Protein AF-A0A1N6G8K4-F1 (afdb_monomer_lite)

Radius of gyration: 26.68 Å; chains: 1; bounding box: 70×49×80 Å

Structure (mmCIF, N/CA/C/O backbone):
data_AF-A0A1N6G8K4-F1
#
_entry.id   AF-A0A1N6G8K4-F1
#
loop_
_atom_site.group_PDB
_atom_site.id
_atom_site.type_symbol
_atom_site.label_atom_id
_atom_site.label_alt_id
_atom_site.label_comp_id
_atom_site.label_asym_id
_atom_site.label_entity_id
_atom_site.label_seq_id
_atom_site.pdbx_PDB_ins_code
_atom_site.Cartn_x
_atom_site.Cartn_y
_atom_site.Cartn_z
_atom_site.occupancy
_atom_site.B_iso_or_equiv
_atom_site.auth_seq_id
_atom_site.auth_comp_id
_atom_site.auth_asym_id
_atom_site.auth_atom_id
_atom_site.pdbx_PDB_model_num
ATOM 1 N N . MET A 1 1 ? 22.024 -6.856 -29.599 1.00 40.59 1 MET A N 1
ATOM 2 C CA . MET A 1 1 ? 20.719 -7.236 -29.019 1.00 40.59 1 MET A CA 1
ATOM 3 C C . MET A 1 1 ? 20.052 -8.243 -29.940 1.00 40.59 1 MET A C 1
ATOM 5 O O . MET A 1 1 ? 19.609 -7.862 -31.015 1.00 40.59 1 MET A O 1
ATOM 9 N N . GLN A 1 2 ? 20.03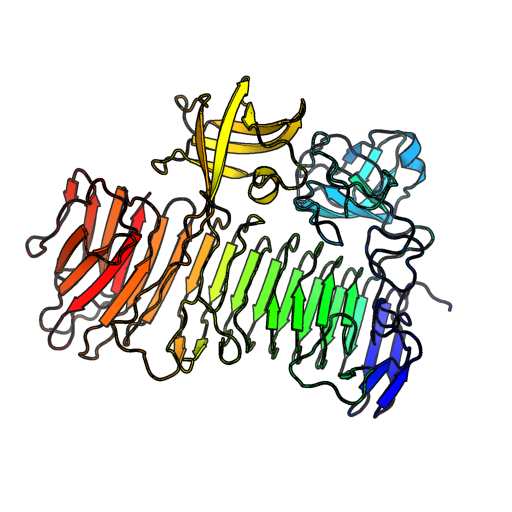9 -9.519 -29.560 1.00 34.53 2 GLN A N 1
ATOM 10 C CA . GLN A 1 2 ? 19.234 -10.574 -30.181 1.00 34.53 2 GLN A CA 1
ATOM 11 C C . GLN A 1 2 ? 18.840 -11.584 -29.092 1.00 34.53 2 GLN A C 1
ATOM 13 O O . GLN A 1 2 ? 19.663 -11.855 -28.223 1.00 34.53 2 GLN A O 1
ATOM 18 N N . SER A 1 3 ? 17.617 -12.125 -29.215 1.00 35.50 3 SER A N 1
ATOM 19 C CA . SER A 1 3 ? 16.903 -13.098 -28.359 1.00 35.50 3 SER A CA 1
ATOM 20 C C . SER A 1 3 ? 15.967 -12.488 -27.302 1.00 35.50 3 SER A C 1
ATOM 22 O O . SER A 1 3 ? 16.401 -11.966 -26.283 1.00 35.50 3 SER A O 1
ATOM 24 N N . SER A 1 4 ? 14.658 -12.566 -27.570 1.00 50.69 4 SER A N 1
ATOM 25 C CA . SER A 1 4 ? 13.535 -12.038 -26.775 1.00 50.69 4 SER A CA 1
ATOM 26 C C . SER A 1 4 ? 13.107 -12.899 -25.579 1.00 50.69 4 SER A C 1
ATOM 28 O O . SER A 1 4 ? 12.135 -12.530 -24.913 1.00 50.69 4 SER A O 1
ATOM 30 N N . ASP A 1 5 ? 13.797 -14.017 -25.324 1.00 53.28 5 ASP A N 1
ATOM 31 C CA . ASP A 1 5 ? 13.369 -15.042 -24.354 1.00 53.28 5 ASP A CA 1
ATOM 32 C C . ASP A 1 5 ? 14.514 -15.644 -23.515 1.00 53.28 5 ASP A C 1
ATOM 34 O O . ASP A 1 5 ? 14.305 -16.611 -22.788 1.00 53.28 5 ASP A O 1
ATOM 38 N N . SER A 1 6 ? 15.730 -15.096 -23.589 1.00 61.94 6 SER A N 1
ATOM 39 C CA . SER A 1 6 ? 16.848 -15.535 -22.744 1.00 61.94 6 SER A CA 1
ATOM 40 C C . SER A 1 6 ? 17.133 -14.499 -21.665 1.00 61.94 6 SER A C 1
ATOM 42 O O . SER A 1 6 ? 17.550 -13.387 -21.997 1.00 61.94 6 SER A O 1
ATOM 44 N N . THR A 1 7 ? 16.965 -14.878 -20.396 1.00 77.19 7 THR A N 1
ATOM 45 C CA . THR A 1 7 ? 17.526 -14.131 -19.264 1.00 77.19 7 THR A CA 1
ATOM 46 C C . THR A 1 7 ? 19.015 -13.939 -19.500 1.00 77.19 7 THR A C 1
ATOM 48 O O . THR A 1 7 ? 19.737 -14.901 -19.770 1.00 77.19 7 THR A O 1
ATOM 51 N N . PHE A 1 8 ? 19.472 -12.696 -19.423 1.00 85.62 8 PHE A N 1
ATOM 52 C CA . PHE A 1 8 ? 20.883 -12.365 -19.561 1.00 85.62 8 PHE A CA 1
ATOM 53 C C . PHE A 1 8 ? 21.488 -12.082 -18.181 1.00 85.62 8 PHE A C 1
ATOM 55 O O . PHE A 1 8 ? 20.887 -11.398 -17.354 1.00 85.62 8 PHE A O 1
ATOM 62 N N . ASP A 1 9 ? 22.682 -12.620 -17.943 1.00 91.94 9 ASP A N 1
ATOM 63 C CA . ASP A 1 9 ? 23.470 -12.366 -16.740 1.00 91.94 9 ASP A CA 1
ATOM 64 C C . ASP A 1 9 ? 24.489 -11.247 -17.004 1.00 91.94 9 ASP A C 1
ATOM 66 O O . ASP A 1 9 ? 25.382 -11.396 -17.842 1.00 91.94 9 ASP A O 1
ATOM 70 N N . LEU A 1 10 ? 24.392 -10.148 -16.255 1.00 94.25 10 LEU A N 1
ATOM 71 C CA . LEU A 1 10 ? 25.403 -9.095 -16.202 1.00 94.25 10 LEU A CA 1
ATOM 72 C C . LEU A 1 10 ? 26.235 -9.257 -14.932 1.00 94.25 10 LEU A C 1
ATOM 74 O O . LEU A 1 10 ? 25.725 -9.074 -13.830 1.00 94.25 10 LEU A O 1
ATOM 78 N N . ILE A 1 11 ? 27.522 -9.555 -15.082 1.00 95.50 11 ILE A N 1
ATOM 79 C CA . ILE A 1 11 ? 28.463 -9.584 -13.960 1.00 95.50 11 ILE A CA 1
ATOM 80 C C . ILE A 1 11 ? 29.264 -8.288 -13.984 1.00 95.50 11 ILE A C 1
ATOM 82 O O . ILE A 1 11 ? 29.930 -7.979 -14.974 1.00 95.50 11 ILE A O 1
ATOM 86 N N . LEU A 1 12 ? 29.179 -7.531 -12.899 1.00 95.94 12 LEU A N 1
ATOM 87 C CA . LEU A 1 12 ? 29.908 -6.288 -12.712 1.00 95.94 12 LEU A CA 1
ATOM 88 C C . LEU A 1 12 ? 31.204 -6.550 -11.930 1.00 95.94 12 LEU A C 1
ATOM 90 O O . LEU A 1 12 ? 31.214 -7.408 -11.048 1.00 95.94 12 LEU A O 1
ATOM 94 N N . PRO A 1 13 ? 32.307 -5.852 -12.246 1.00 95.31 13 PRO A N 1
ATOM 95 C CA . PRO A 1 13 ? 33.570 -6.040 -11.542 1.00 95.31 13 PRO A CA 1
ATOM 96 C C . PRO A 1 13 ? 33.516 -5.519 -10.101 1.00 95.31 13 PRO A C 1
ATOM 98 O O . PRO A 1 13 ? 32.664 -4.704 -9.736 1.00 95.31 13 PRO A O 1
ATOM 101 N N . ASP A 1 14 ? 34.483 -5.969 -9.305 1.00 95.62 14 ASP A N 1
ATOM 102 C CA . ASP A 1 14 ? 34.746 -5.477 -7.955 1.00 95.62 14 ASP A CA 1
ATOM 103 C C . ASP A 1 14 ? 35.013 -3.959 -7.945 1.00 95.62 14 ASP A C 1
ATOM 105 O O . ASP A 1 14 ? 35.623 -3.403 -8.864 1.00 95.62 14 ASP A O 1
ATOM 109 N N . GLY A 1 15 ? 34.624 -3.303 -6.851 1.00 94.25 15 GLY A N 1
ATOM 110 C CA . GLY A 1 15 ? 34.917 -1.893 -6.602 1.00 94.25 15 GLY A CA 1
ATOM 111 C C . GLY A 1 15 ? 33.942 -0.904 -7.244 1.00 94.25 15 GLY A C 1
ATOM 112 O O . GLY A 1 15 ? 32.804 -1.225 -7.587 1.00 94.25 15 GLY A O 1
ATOM 113 N N . ARG A 1 16 ? 34.381 0.354 -7.344 1.00 93.75 16 ARG A N 1
ATOM 114 C CA . ARG A 1 16 ? 33.537 1.481 -7.752 1.00 93.75 16 ARG A CA 1
ATOM 115 C C . ARG A 1 16 ? 33.441 1.610 -9.269 1.00 93.75 16 ARG A C 1
ATOM 117 O O . ARG A 1 16 ? 34.450 1.749 -9.954 1.00 93.75 16 ARG A O 1
ATOM 124 N N . LEU A 1 17 ? 32.210 1.659 -9.760 1.00 93.81 17 LEU A N 1
ATOM 125 C CA . LEU A 1 17 ? 31.841 1.906 -11.143 1.00 93.81 17 LEU A CA 1
ATOM 126 C C . LEU A 1 17 ? 31.148 3.258 -11.256 1.00 93.81 17 LEU A C 1
ATOM 128 O O . LEU A 1 17 ? 30.061 3.466 -10.710 1.00 93.81 17 LEU A O 1
ATOM 132 N N . ASP A 1 18 ? 31.777 4.150 -12.011 1.00 91.25 18 ASP A N 1
ATOM 133 C CA . ASP A 1 18 ? 31.185 5.422 -12.395 1.00 91.25 18 ASP A CA 1
ATOM 134 C C . ASP A 1 18 ? 30.387 5.238 -13.690 1.00 91.25 18 ASP A C 1
ATOM 136 O O . ASP A 1 18 ? 30.938 4.946 -14.754 1.00 91.25 18 ASP A O 1
ATOM 140 N N . ILE A 1 19 ? 29.070 5.390 -13.592 1.00 88.12 19 ILE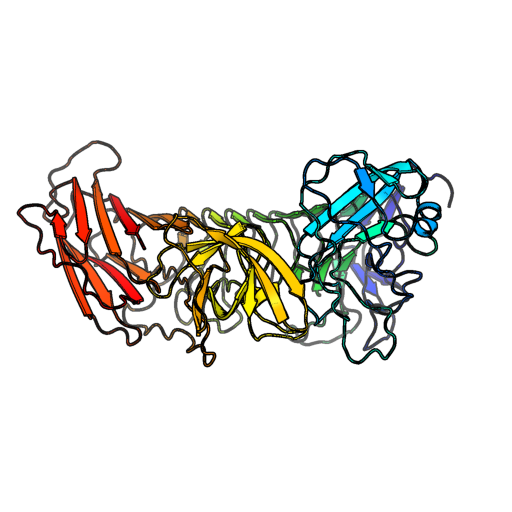 A N 1
ATOM 141 C CA . ILE A 1 19 ? 28.140 5.279 -14.717 1.00 88.12 19 ILE A CA 1
ATOM 142 C C . ILE A 1 19 ? 27.656 6.662 -15.154 1.00 88.12 19 ILE A C 1
ATOM 144 O O . ILE A 1 19 ? 27.523 7.584 -14.353 1.00 88.12 19 ILE A O 1
ATOM 148 N N . LEU A 1 20 ? 27.391 6.801 -16.453 1.00 84.69 20 LEU A N 1
ATOM 149 C CA . LEU A 1 20 ? 26.992 8.072 -17.074 1.00 84.69 20 LEU A CA 1
ATOM 150 C C . LEU A 1 20 ? 25.472 8.255 -17.156 1.00 84.69 20 LEU A C 1
ATOM 152 O O . LEU A 1 20 ? 24.984 9.330 -17.493 1.00 84.69 20 LEU A O 1
ATOM 156 N N . THR A 1 21 ? 24.709 7.191 -16.913 1.00 85.19 21 THR A N 1
ATOM 157 C CA . THR A 1 21 ? 23.248 7.228 -16.878 1.00 85.19 21 THR A CA 1
ATOM 158 C C . THR A 1 21 ? 22.733 6.063 -16.048 1.00 85.19 21 THR A C 1
ATOM 160 O O . THR A 1 21 ? 23.289 4.976 -16.147 1.00 85.19 21 THR A O 1
ATOM 163 N N . GLY A 1 22 ? 21.653 6.255 -15.288 1.00 86.44 22 GLY A N 1
ATOM 164 C CA . GLY A 1 22 ? 20.986 5.183 -14.539 1.00 86.44 22 GLY A CA 1
ATOM 165 C C . GLY A 1 22 ? 20.035 4.316 -15.366 1.00 86.44 22 GLY A C 1
ATOM 166 O O . GLY A 1 22 ? 19.420 3.404 -14.831 1.00 86.44 22 GLY A O 1
ATOM 167 N N . ARG A 1 23 ? 19.884 4.591 -16.666 1.00 85.50 23 ARG A N 1
ATOM 168 C CA . ARG A 1 23 ? 18.862 3.981 -17.541 1.00 85.50 23 ARG A CA 1
ATOM 169 C C . ARG A 1 23 ? 19.338 2.738 -18.292 1.00 85.50 23 ARG A C 1
ATOM 171 O O . ARG A 1 23 ? 18.723 2.322 -19.267 1.00 85.50 23 ARG A O 1
ATOM 178 N N . TRP A 1 24 ? 20.451 2.152 -17.878 1.00 87.38 24 TRP A N 1
ATOM 179 C CA . TRP A 1 24 ? 21.117 1.075 -18.614 1.00 87.38 24 TRP A CA 1
ATOM 180 C C . TRP A 1 24 ? 20.340 -0.256 -18.623 1.00 87.38 24 TRP A C 1
ATOM 182 O O . TRP A 1 24 ? 20.685 -1.134 -19.411 1.00 87.38 24 TRP A O 1
ATOM 192 N N . LEU A 1 25 ? 19.276 -0.390 -17.817 1.00 89.06 25 LEU A N 1
ATOM 193 C CA . LEU A 1 25 ? 18.327 -1.514 -17.869 1.00 89.06 25 LEU A CA 1
ATOM 194 C C . LEU A 1 25 ? 16.994 -1.202 -18.566 1.00 89.06 25 LEU A C 1
ATOM 196 O O . LEU A 1 25 ? 16.183 -2.111 -18.740 1.00 89.06 25 LEU A O 1
ATOM 200 N N . GLN A 1 26 ? 16.747 0.035 -19.004 1.00 86.56 26 GLN A N 1
ATOM 201 C CA . GLN A 1 26 ? 15.463 0.367 -19.623 1.00 86.56 26 GLN A CA 1
ATOM 202 C C . GLN A 1 26 ? 15.232 -0.446 -20.906 1.00 86.56 26 GLN A C 1
ATOM 204 O O . GLN A 1 26 ? 16.097 -0.543 -21.778 1.00 86.56 26 GLN A O 1
ATOM 209 N N . GLY A 1 27 ? 14.040 -1.038 -21.020 1.00 81.19 27 GLY A N 1
ATOM 210 C CA . GLY A 1 27 ? 13.667 -1.914 -22.134 1.00 81.19 27 GLY A CA 1
ATOM 211 C C . GLY A 1 27 ? 14.253 -3.330 -22.069 1.00 81.19 27 GLY A C 1
ATOM 212 O O . GLY A 1 27 ? 13.965 -4.140 -22.955 1.00 81.19 27 GLY A O 1
ATOM 213 N N . VAL A 1 28 ? 15.040 -3.658 -21.038 1.00 87.75 28 VAL A N 1
ATOM 214 C CA . VAL A 1 28 ? 15.502 -5.026 -20.788 1.00 87.75 28 VAL A CA 1
ATOM 215 C C . VAL A 1 28 ? 14.367 -5.831 -20.158 1.00 87.75 28 VAL A C 1
ATOM 217 O O . VAL A 1 28 ? 13.752 -5.411 -19.183 1.00 87.75 28 VAL A O 1
ATOM 220 N N . ARG A 1 29 ? 14.067 -6.995 -20.744 1.00 88.44 29 ARG A N 1
ATOM 221 C CA . ARG A 1 29 ? 12.932 -7.828 -20.330 1.00 88.44 29 ARG A CA 1
ATOM 222 C C . ARG A 1 29 ? 13.263 -8.729 -19.144 1.00 88.44 29 ARG A C 1
ATOM 224 O O . ARG A 1 29 ? 12.498 -8.774 -18.188 1.00 88.44 29 ARG A O 1
ATOM 231 N N . ASP A 1 30 ? 14.385 -9.434 -19.232 1.00 93.31 30 ASP A N 1
ATOM 232 C CA . ASP A 1 30 ? 14.808 -10.456 -18.278 1.00 93.31 30 ASP A CA 1
ATOM 233 C C . ASP A 1 30 ? 16.316 -10.309 -18.033 1.00 93.31 30 ASP A C 1
ATOM 235 O O . ASP A 1 30 ? 17.123 -10.522 -18.945 1.00 93.31 30 ASP A O 1
ATOM 239 N N . VAL A 1 31 ? 16.712 -9.917 -16.820 1.00 94.88 31 VAL A N 1
ATOM 240 C CA . VAL A 1 31 ? 18.126 -9.723 -16.462 1.00 94.88 31 VAL A CA 1
ATOM 241 C C . VAL A 1 31 ? 18.397 -10.090 -15.018 1.00 94.88 31 VAL A C 1
ATOM 243 O O . VAL A 1 31 ? 17.596 -9.821 -14.124 1.00 94.88 31 VAL A O 1
ATOM 246 N N . ARG A 1 32 ? 19.584 -10.643 -14.799 1.00 96.88 32 ARG A N 1
ATOM 247 C CA . ARG A 1 32 ? 20.187 -10.762 -13.483 1.00 96.88 32 ARG A CA 1
ATOM 248 C C . ARG A 1 32 ? 21.507 -10.004 -13.468 1.00 96.88 32 ARG A C 1
ATOM 250 O O . ARG A 1 32 ? 22.401 -10.295 -14.257 1.00 96.88 32 ARG A O 1
ATOM 257 N N . VAL A 1 33 ? 21.627 -9.031 -12.576 1.00 97.25 33 VAL A N 1
ATOM 258 C CA . VAL A 1 33 ? 22.837 -8.236 -12.370 1.00 97.25 33 VAL A CA 1
ATOM 259 C C . VAL A 1 33 ? 23.492 -8.686 -11.077 1.00 97.25 33 VAL A C 1
ATOM 261 O O . VAL A 1 33 ? 22.869 -8.631 -10.021 1.00 97.25 33 VAL A O 1
ATOM 264 N N . ARG A 1 34 ? 24.746 -9.122 -11.160 1.00 97.25 34 ARG A N 1
ATOM 265 C CA . ARG A 1 34 ? 25.533 -9.564 -10.007 1.00 97.25 34 ARG A CA 1
ATOM 266 C C . ARG A 1 34 ? 26.751 -8.677 -9.848 1.00 97.25 34 ARG A C 1
ATOM 268 O O . ARG A 1 34 ? 27.546 -8.556 -10.783 1.00 97.25 34 ARG A O 1
ATOM 275 N N . GLY A 1 35 ? 26.892 -8.076 -8.676 1.00 94.94 35 GLY A N 1
ATOM 276 C CA . GLY A 1 35 ? 28.138 -7.456 -8.261 1.00 94.94 35 GLY A CA 1
ATOM 277 C C . GLY A 1 35 ? 29.209 -8.500 -7.961 1.00 94.94 35 GLY A C 1
ATOM 278 O O . GLY A 1 35 ? 28.925 -9.628 -7.555 1.00 94.94 35 GLY A O 1
ATOM 279 N N . GLY A 1 36 ? 30.457 -8.114 -8.183 1.00 88.44 36 GLY A N 1
ATOM 280 C CA . GLY A 1 36 ? 31.610 -8.734 -7.557 1.00 88.44 36 GLY A CA 1
ATOM 281 C C . GLY A 1 36 ? 31.751 -8.296 -6.094 1.00 88.44 36 GLY A C 1
ATOM 282 O O . GLY A 1 36 ? 30.825 -7.784 -5.460 1.00 88.44 36 GLY A O 1
ATOM 283 N N . ARG A 1 37 ? 32.935 -8.483 -5.515 1.00 83.69 37 ARG A N 1
ATOM 284 C CA . ARG A 1 37 ? 33.207 -8.071 -4.137 1.00 83.69 37 ARG A CA 1
ATOM 285 C C . ARG A 1 37 ? 33.191 -6.544 -4.040 1.00 83.69 37 ARG A C 1
ATOM 287 O O . ARG A 1 37 ? 34.000 -5.864 -4.668 1.00 83.69 37 ARG A O 1
ATOM 294 N N . SER A 1 38 ? 32.305 -6.012 -3.197 1.00 90.38 38 SER A N 1
ATOM 295 C CA . SER A 1 38 ? 32.196 -4.568 -2.944 1.00 90.38 38 SER A CA 1
ATOM 296 C C . SER A 1 38 ? 31.912 -3.751 -4.216 1.00 90.38 38 SER A C 1
ATOM 298 O O . SER A 1 38 ? 32.451 -2.656 -4.373 1.00 90.38 38 SER A O 1
ATOM 300 N N . THR A 1 39 ? 31.100 -4.280 -5.142 1.00 97.12 39 THR A N 1
ATOM 301 C CA . THR A 1 39 ? 30.667 -3.526 -6.326 1.00 97.12 39 THR A CA 1
ATOM 302 C C . THR A 1 39 ? 29.784 -2.351 -5.923 1.00 97.12 39 THR A C 1
ATOM 304 O O . THR A 1 39 ? 28.723 -2.516 -5.321 1.00 97.12 39 THR A O 1
ATOM 307 N N . GLN A 1 40 ? 30.218 -1.157 -6.310 1.00 95.62 40 GLN A N 1
ATOM 308 C CA . GLN A 1 40 ? 29.582 0.109 -5.976 1.00 95.62 40 GLN A CA 1
ATOM 309 C C . GLN A 1 40 ? 29.216 0.865 -7.249 1.00 95.62 40 GLN A C 1
ATOM 311 O O . GLN A 1 40 ? 30.082 1.172 -8.062 1.00 95.62 40 GLN A O 1
ATOM 316 N N . LEU A 1 41 ? 27.945 1.206 -7.416 1.00 94.56 41 LEU A N 1
ATOM 317 C CA . LEU A 1 41 ? 27.428 1.971 -8.541 1.00 94.56 41 LEU A CA 1
ATOM 318 C C . LEU A 1 41 ? 27.255 3.430 -8.138 1.00 94.56 41 LEU A C 1
ATOM 320 O O . LEU A 1 41 ? 26.405 3.753 -7.308 1.00 94.56 41 LEU A O 1
ATOM 324 N N . ARG A 1 42 ? 28.026 4.321 -8.761 1.00 91.25 42 ARG A N 1
ATOM 325 C CA . ARG A 1 42 ? 27.837 5.768 -8.653 1.00 91.25 42 ARG A CA 1
ATOM 326 C C . ARG A 1 42 ? 27.493 6.329 -10.018 1.00 91.25 42 ARG A C 1
ATOM 328 O O . ARG A 1 42 ? 28.253 6.169 -10.966 1.00 91.25 42 ARG A O 1
ATOM 335 N N . ASN A 1 43 ? 26.397 7.066 -10.106 1.00 88.19 43 ASN A N 1
ATOM 336 C CA . ASN A 1 43 ? 26.170 7.894 -11.278 1.00 88.19 43 ASN A CA 1
ATOM 337 C C . ASN A 1 43 ? 26.926 9.216 -11.130 1.00 88.19 43 ASN A C 1
ATOM 339 O O . ASN A 1 43 ? 26.808 9.872 -10.104 1.00 88.19 43 ASN A O 1
ATOM 343 N N . ILE A 1 44 ? 27.723 9.586 -12.127 1.00 85.88 44 ILE A N 1
ATOM 344 C CA . ILE A 1 44 ? 28.525 10.821 -12.111 1.00 85.88 44 ILE A CA 1
ATOM 345 C C . ILE A 1 44 ? 27.912 11.944 -12.956 1.00 85.88 44 ILE A C 1
ATOM 347 O O . ILE A 1 44 ? 28.517 13.005 -13.111 1.00 85.88 44 ILE A O 1
ATOM 351 N N . ALA A 1 45 ? 26.722 11.729 -13.522 1.00 78.19 45 ALA A N 1
ATOM 352 C CA . ALA A 1 45 ? 25.992 12.773 -14.221 1.00 78.19 45 ALA A CA 1
ATOM 353 C C . ALA A 1 45 ? 25.583 13.891 -13.252 1.00 78.19 45 ALA A C 1
ATOM 355 O O . ALA A 1 45 ? 25.108 13.649 -12.141 1.00 78.19 45 ALA A O 1
ATOM 356 N N . VAL A 1 46 ? 25.737 15.137 -13.699 1.00 66.69 46 VAL A N 1
ATOM 357 C CA . VAL A 1 46 ? 25.441 16.322 -12.892 1.00 66.69 46 VAL A CA 1
ATOM 358 C C . VAL A 1 46 ? 24.063 16.845 -13.275 1.00 66.69 46 VAL A C 1
ATOM 360 O O . VAL A 1 46 ? 23.894 17.506 -14.296 1.00 66.69 46 VAL A O 1
ATOM 363 N N . SER A 1 47 ? 23.065 16.550 -12.446 1.00 66.25 47 SER A N 1
ATOM 364 C CA . SER A 1 47 ? 21.744 17.164 -12.540 1.00 66.25 47 SER A CA 1
ATOM 365 C C . SER A 1 47 ? 21.160 17.386 -11.150 1.00 66.25 47 SER A C 1
ATOM 367 O O . SER A 1 47 ? 21.287 16.544 -10.263 1.00 66.25 47 SER A O 1
ATOM 369 N N . GLU A 1 48 ? 20.523 18.538 -10.945 1.00 60.09 48 GLU A N 1
ATOM 370 C CA . GLU A 1 48 ? 19.888 18.888 -9.667 1.00 60.09 48 GLU A CA 1
ATOM 371 C C . GLU A 1 48 ? 18.388 18.582 -9.631 1.00 60.09 48 GLU A C 1
ATOM 373 O O . GLU A 1 48 ? 17.765 18.726 -8.585 1.00 60.09 48 GLU A O 1
ATOM 378 N N . LYS A 1 49 ? 17.794 18.205 -10.770 1.00 63.56 49 LYS A N 1
ATOM 379 C CA . LYS A 1 49 ? 16.330 18.128 -10.927 1.00 63.56 49 LYS A CA 1
ATOM 380 C C . LYS A 1 49 ? 15.837 16.873 -11.638 1.00 63.56 49 LYS A C 1
ATOM 382 O O . LYS A 1 49 ? 14.636 16.728 -11.838 1.00 63.56 49 LYS A O 1
ATOM 387 N N . THR A 1 50 ? 16.738 16.003 -12.078 1.00 66.06 50 THR A N 1
ATOM 388 C CA . THR A 1 50 ? 16.390 14.875 -12.944 1.00 66.06 50 THR A CA 1
ATOM 389 C C . THR A 1 50 ? 16.914 13.577 -12.361 1.00 66.06 50 THR A C 1
ATOM 391 O O . THR A 1 50 ? 17.928 13.564 -11.668 1.00 66.06 50 THR A O 1
ATOM 394 N N . THR A 1 51 ? 16.272 12.464 -12.703 1.00 71.56 51 THR A N 1
ATOM 395 C CA . THR A 1 51 ? 16.801 11.128 -12.395 1.00 71.56 51 THR A CA 1
ATOM 396 C C . THR A 1 51 ? 18.041 10.763 -13.220 1.00 71.56 51 THR A C 1
ATOM 398 O O . THR A 1 51 ? 18.522 9.638 -13.129 1.00 71.56 51 THR A O 1
ATOM 401 N N . GLU A 1 52 ? 18.625 11.697 -13.988 1.00 71.69 52 GLU A N 1
ATOM 402 C CA . GLU A 1 52 ? 19.913 11.482 -14.665 1.00 71.69 52 GLU A CA 1
ATOM 403 C C . GLU A 1 52 ? 21.037 11.159 -13.703 1.00 71.69 52 GLU A C 1
ATOM 405 O O . GLU A 1 52 ? 21.949 10.464 -14.127 1.00 71.69 52 GLU A O 1
ATOM 410 N N . CYS A 1 53 ? 20.966 11.618 -12.452 1.00 78.00 53 CYS A N 1
ATOM 411 C CA . CYS A 1 53 ? 21.957 11.352 -11.410 1.00 78.00 53 CYS A CA 1
ATOM 412 C C . CYS A 1 53 ? 21.624 10.133 -10.532 1.00 78.00 53 CYS A C 1
ATOM 414 O O . CYS A 1 53 ? 22.401 9.792 -9.642 1.00 78.00 53 CYS A O 1
ATOM 416 N N . VAL A 1 54 ? 20.525 9.423 -10.808 1.00 87.00 54 VAL A N 1
ATOM 417 C CA . VAL A 1 54 ? 20.185 8.181 -10.101 1.00 87.00 54 VAL A CA 1
ATOM 418 C C . VAL A 1 54 ? 21.077 7.046 -10.620 1.00 87.00 54 VAL A C 1
ATOM 420 O O . VAL A 1 54 ? 21.179 6.866 -11.837 1.00 87.00 54 VAL A O 1
ATOM 423 N N . PRO A 1 55 ? 21.720 6.252 -9.745 1.00 90.62 55 PRO A N 1
ATOM 424 C CA . PRO A 1 55 ? 22.493 5.074 -10.142 1.00 90.62 55 PRO A CA 1
ATOM 425 C C . PRO A 1 55 ? 21.730 4.036 -10.973 1.00 90.62 55 PRO A C 1
ATOM 427 O O . PRO A 1 55 ? 22.255 3.502 -11.950 1.00 90.62 55 PRO A O 1
ATOM 430 N N . LEU A 1 56 ? 20.480 3.744 -10.623 1.00 92.44 56 LEU A N 1
ATOM 431 C CA . LEU A 1 56 ? 19.665 2.827 -11.408 1.00 92.44 56 LEU A CA 1
ATOM 432 C C . LEU A 1 56 ? 18.186 3.204 -11.380 1.00 92.44 56 LEU A C 1
ATOM 434 O O . LEU A 1 56 ? 17.557 3.282 -10.326 1.00 92.44 56 LEU A O 1
ATOM 438 N N . VAL A 1 57 ? 17.640 3.359 -12.580 1.00 90.38 57 VAL A N 1
ATOM 439 C CA . VAL A 1 57 ? 16.211 3.370 -12.872 1.00 90.38 57 VAL A CA 1
ATOM 440 C C . VAL A 1 57 ? 15.934 2.147 -13.740 1.00 90.38 57 VAL A C 1
ATOM 442 O O . VAL A 1 57 ? 16.304 2.133 -14.916 1.00 90.38 57 VAL A O 1
ATOM 445 N N . ILE A 1 58 ? 15.337 1.106 -13.148 1.00 91.44 58 ILE A N 1
ATOM 446 C CA . ILE A 1 58 ? 15.142 -0.201 -13.800 1.00 91.44 58 ILE A CA 1
ATOM 447 C C . ILE A 1 58 ? 14.360 -0.038 -15.107 1.00 91.44 58 ILE A C 1
ATOM 449 O O . ILE A 1 58 ? 14.776 -0.528 -16.155 1.00 91.44 58 ILE A O 1
ATOM 453 N N . ASN A 1 59 ? 13.240 0.680 -15.049 1.00 88.25 59 ASN A N 1
ATOM 454 C CA . ASN A 1 59 ? 12.381 0.954 -16.193 1.00 88.25 59 ASN A CA 1
ATOM 455 C C . ASN A 1 59 ? 11.646 2.295 -15.997 1.00 88.25 59 ASN A C 1
ATOM 457 O O . ASN A 1 59 ? 11.850 2.976 -14.996 1.00 88.25 59 ASN A O 1
ATOM 461 N N . GLN A 1 60 ? 10.812 2.712 -16.946 1.00 83.06 60 GLN A N 1
ATOM 462 C CA . GLN A 1 60 ? 9.966 3.910 -16.803 1.00 83.06 60 GLN A CA 1
ATOM 463 C C . GLN A 1 60 ? 8.582 3.578 -16.225 1.00 83.06 60 GLN A C 1
ATOM 465 O O . GLN A 1 60 ? 8.163 2.432 -16.295 1.00 83.06 60 GLN A O 1
ATOM 470 N N . ASP A 1 61 ? 7.850 4.563 -15.700 1.00 83.50 61 ASP A N 1
ATOM 471 C CA . ASP A 1 61 ? 6.480 4.390 -15.179 1.00 83.50 61 ASP A CA 1
ATOM 472 C C . ASP A 1 61 ? 5.443 3.984 -16.260 1.00 83.50 61 ASP A C 1
ATOM 474 O O . ASP A 1 61 ? 5.609 4.284 -17.446 1.00 83.50 61 ASP A O 1
ATOM 478 N N . TYR A 1 62 ? 4.346 3.335 -15.844 1.00 88.62 62 TYR A N 1
ATOM 479 C CA . TYR A 1 62 ? 3.277 2.845 -16.722 1.00 88.62 62 TYR A CA 1
ATOM 480 C C . TYR A 1 62 ? 2.616 3.902 -17.592 1.00 88.62 62 TYR A C 1
ATOM 482 O O . TYR A 1 62 ? 2.245 3.563 -18.717 1.00 88.62 62 TYR A O 1
ATOM 490 N N . PHE A 1 63 ? 2.482 5.145 -17.135 1.00 87.94 63 PHE A N 1
ATOM 491 C CA . PHE A 1 63 ? 1.752 6.178 -17.872 1.00 87.94 63 PHE A CA 1
ATOM 492 C C . PHE A 1 63 ? 2.636 7.036 -18.772 1.00 87.94 63 PHE A C 1
ATOM 494 O O . PHE A 1 63 ? 2.141 7.998 -19.351 1.00 87.94 63 PHE A O 1
ATOM 501 N N . LEU A 1 64 ? 3.918 6.703 -18.938 1.00 82.81 64 LEU A N 1
ATOM 502 C CA . LEU A 1 64 ? 4.810 7.450 -19.824 1.00 82.81 64 LEU A CA 1
ATOM 503 C C . LEU A 1 64 ? 5.224 6.627 -21.040 1.00 82.81 64 LEU A C 1
ATOM 505 O O . LEU A 1 64 ? 5.515 5.433 -20.951 1.00 82.81 64 LEU A O 1
ATOM 509 N N . ASN A 1 65 ? 5.295 7.301 -22.181 1.00 77.88 65 ASN A N 1
ATOM 510 C CA . ASN A 1 65 ? 5.951 6.844 -23.398 1.00 77.88 65 ASN A CA 1
ATOM 511 C C . ASN A 1 65 ? 7.199 7.671 -23.641 1.00 77.88 65 ASN A C 1
ATOM 513 O O . ASN A 1 65 ? 7.189 8.886 -23.429 1.00 77.88 65 ASN A O 1
ATOM 517 N N . ASN A 1 66 ? 8.252 7.019 -24.142 1.00 71.44 66 ASN A N 1
ATOM 518 C CA . ASN A 1 66 ? 9.520 7.678 -24.454 1.00 71.44 66 ASN A CA 1
ATOM 519 C C . ASN A 1 66 ? 10.012 8.536 -23.276 1.00 71.44 66 ASN A C 1
ATOM 521 O O . ASN A 1 66 ? 10.533 9.634 -23.490 1.00 71.44 66 ASN A O 1
ATOM 525 N N . ALA A 1 67 ? 9.764 8.081 -22.039 1.00 63.72 67 ALA A N 1
ATOM 526 C CA . ALA A 1 67 ? 10.144 8.842 -20.866 1.00 63.72 67 ALA A CA 1
ATOM 527 C C . ALA A 1 67 ? 11.651 9.049 -20.906 1.00 63.72 67 ALA A C 1
ATOM 529 O O . ALA A 1 67 ? 12.435 8.111 -21.059 1.00 63.72 67 ALA A O 1
ATOM 530 N N . GLY A 1 68 ? 12.033 10.318 -20.826 1.00 58.34 68 GLY A N 1
ATOM 531 C CA . GLY A 1 68 ? 13.421 10.710 -20.762 1.00 58.34 68 GLY A CA 1
ATOM 532 C C . GLY A 1 68 ? 13.976 10.417 -19.376 1.00 58.34 68 GLY A C 1
ATOM 533 O O . GLY A 1 68 ? 13.784 9.365 -18.777 1.00 58.34 68 GLY A O 1
ATOM 534 N N . SER A 1 69 ? 14.728 11.367 -18.860 1.00 48.97 69 SER A N 1
ATOM 535 C CA . SER A 1 69 ? 15.496 11.211 -17.641 1.00 48.97 69 SER A CA 1
ATOM 536 C C . SER A 1 69 ? 14.819 11.731 -16.371 1.00 48.97 69 SER A C 1
ATOM 538 O O . SER A 1 69 ? 15.486 11.970 -15.364 1.00 48.97 69 SER A O 1
ATOM 540 N N . ILE A 1 70 ? 13.498 11.919 -16.385 1.00 48.06 70 ILE A N 1
ATOM 541 C CA . ILE A 1 70 ? 12.742 12.467 -15.253 1.00 48.06 70 ILE A CA 1
ATOM 542 C C . ILE A 1 70 ? 11.399 11.725 -15.131 1.00 48.06 70 ILE A C 1
ATOM 544 O O . ILE A 1 70 ? 10.658 11.674 -16.116 1.00 48.06 70 ILE A O 1
ATOM 548 N N . PRO A 1 71 ? 11.032 11.194 -13.950 1.00 46.22 71 PRO A N 1
ATOM 549 C CA . PRO A 1 71 ? 9.666 10.791 -13.642 1.00 46.22 71 PRO A CA 1
ATOM 550 C C . PRO A 1 71 ? 8.729 11.980 -13.880 1.00 46.22 71 PRO A C 1
ATOM 552 O O . PRO A 1 71 ? 8.939 13.062 -13.338 1.00 46.22 71 PRO A O 1
ATOM 555 N N . GLY A 1 72 ? 7.735 11.803 -14.750 1.00 48.28 72 GLY A N 1
ATOM 556 C CA . GLY A 1 72 ? 6.821 12.871 -15.172 1.00 48.28 72 GLY A CA 1
ATOM 557 C C . GLY A 1 72 ? 7.223 13.630 -16.447 1.00 48.28 72 GLY A C 1
ATOM 558 O O . GLY A 1 72 ? 6.479 14.514 -16.859 1.00 48.28 72 GLY A O 1
ATOM 559 N N . PHE A 1 73 ? 8.338 13.285 -17.109 1.00 56.81 73 PHE A N 1
ATOM 560 C CA . PHE A 1 73 ? 8.678 13.802 -18.443 1.00 56.81 73 PHE A CA 1
ATOM 561 C C . PHE A 1 73 ? 8.740 12.668 -19.474 1.00 56.81 73 PHE A C 1
ATOM 563 O O . PHE A 1 73 ? 9.663 11.854 -19.507 1.00 56.81 73 PHE A O 1
ATOM 570 N N . GLY A 1 74 ? 7.731 12.651 -20.334 1.00 67.62 74 GLY A N 1
ATOM 571 C CA . GLY A 1 74 ? 7.477 11.701 -21.410 1.00 67.62 74 GLY A CA 1
ATOM 572 C C . GLY A 1 74 ? 6.115 12.037 -22.016 1.00 67.62 74 GLY A C 1
ATOM 573 O O . GLY A 1 74 ? 5.408 12.908 -21.506 1.00 67.62 74 GLY A O 1
ATOM 574 N N . GLU A 1 75 ? 5.731 11.374 -23.098 1.00 79.06 75 GLU A N 1
ATOM 575 C CA . GLU A 1 75 ? 4.358 11.497 -23.585 1.00 79.06 75 GLU A CA 1
ATOM 576 C C . GLU A 1 75 ? 3.446 10.698 -22.651 1.00 79.06 75 GLU A C 1
ATOM 578 O O . GLU A 1 75 ? 3.574 9.478 -22.535 1.00 79.06 75 GLU A O 1
ATOM 583 N N . PHE A 1 76 ? 2.560 11.398 -21.947 1.00 83.19 76 PHE A N 1
ATOM 584 C CA . PHE A 1 76 ? 1.628 10.760 -21.032 1.00 83.19 76 PHE A CA 1
ATOM 585 C C . PHE A 1 76 ? 0.577 9.954 -21.801 1.00 83.19 76 PHE A C 1
ATOM 587 O O . PHE A 1 76 ? 0.017 10.417 -22.795 1.00 83.19 76 PHE A O 1
ATOM 594 N N . THR A 1 77 ? 0.269 8.754 -21.319 1.00 87.25 77 THR A N 1
ATOM 595 C CA . THR A 1 77 ? -0.767 7.891 -21.879 1.00 87.25 77 THR A CA 1
ATOM 596 C C . THR A 1 77 ? -1.613 7.288 -20.768 1.00 87.25 77 THR A C 1
ATOM 598 O O . THR A 1 77 ? -1.116 6.555 -19.921 1.00 87.25 77 THR A O 1
ATOM 601 N N . SER A 1 78 ? -2.912 7.590 -20.768 1.00 88.81 78 SER A N 1
ATOM 602 C CA . SER A 1 78 ? -3.875 6.976 -19.846 1.00 88.81 78 SER A CA 1
ATOM 603 C C . SER A 1 78 ? -4.473 5.676 -20.397 1.00 88.81 78 SER A C 1
ATOM 605 O O . SER A 1 78 ? -4.987 4.862 -19.644 1.00 88.81 78 SER A O 1
ATOM 607 N N . GLY A 1 79 ? -4.385 5.421 -21.702 1.00 92.19 79 GLY A N 1
ATOM 608 C CA . GLY A 1 79 ? -5.054 4.278 -22.328 1.00 92.19 79 GLY A CA 1
ATOM 609 C C . GLY A 1 79 ? -6.545 4.520 -22.592 1.00 92.19 79 GLY A C 1
ATOM 610 O O . GLY A 1 79 ? -7.054 5.638 -22.479 1.00 92.19 79 GLY A O 1
ATOM 611 N N . ASP A 1 80 ? -7.252 3.465 -22.988 1.00 95.25 80 ASP A N 1
ATOM 612 C CA . ASP A 1 80 ? -8.614 3.545 -23.513 1.00 95.25 80 ASP A CA 1
ATOM 613 C C . ASP A 1 80 ? -9.666 3.370 -22.416 1.00 95.25 80 ASP A C 1
ATOM 615 O O . ASP A 1 80 ? -9.598 2.446 -21.603 1.00 95.25 80 ASP A O 1
ATOM 619 N N . ARG A 1 81 ? -10.693 4.229 -22.417 1.00 95.50 81 ARG A N 1
ATOM 620 C CA . ARG A 1 81 ? -11.821 4.116 -21.481 1.00 95.50 81 ARG A CA 1
ATOM 621 C C . ARG A 1 81 ? -12.640 2.856 -21.745 1.00 95.50 81 ARG A C 1
ATOM 623 O O . ARG A 1 81 ? -12.975 2.543 -22.892 1.00 95.50 81 ARG A O 1
ATOM 630 N N . ILE A 1 82 ? -13.052 2.198 -20.665 1.00 97.69 82 ILE A N 1
ATOM 631 C CA . ILE A 1 82 ? -13.937 1.031 -20.701 1.00 97.69 82 ILE A CA 1
ATOM 632 C C . ILE A 1 82 ? -15.308 1.357 -20.113 1.00 97.69 82 ILE A C 1
ATOM 634 O O . ILE A 1 82 ? -15.464 2.266 -19.300 1.00 97.69 82 ILE A O 1
ATOM 638 N N . ARG A 1 83 ? -16.329 0.615 -20.545 1.00 97.25 83 ARG A N 1
ATOM 639 C CA . ARG A 1 83 ? -17.644 0.627 -19.891 1.00 97.25 83 ARG A CA 1
ATOM 640 C C . ARG A 1 83 ? -17.558 -0.043 -18.522 1.00 97.25 83 ARG A C 1
ATOM 642 O O . ARG A 1 83 ? -16.670 -0.865 -18.302 1.00 97.25 83 ARG A O 1
ATOM 649 N N . SER A 1 84 ? -18.527 0.253 -17.652 1.00 96.00 84 SER A N 1
ATOM 650 C CA . SER A 1 84 ? -18.616 -0.411 -16.355 1.00 96.00 84 SER A CA 1
ATOM 651 C C . SER A 1 84 ? -18.693 -1.926 -16.539 1.00 96.00 84 SER A C 1
ATOM 653 O O . SER A 1 84 ? -19.416 -2.426 -17.409 1.00 96.00 84 SER A O 1
ATOM 655 N N . VAL A 1 85 ? -17.926 -2.647 -15.735 1.00 97.06 85 VAL A N 1
ATOM 656 C CA . VAL A 1 85 ? -17.779 -4.097 -15.812 1.00 97.06 85 VAL A CA 1
ATOM 657 C C . VAL A 1 85 ? -17.636 -4.645 -14.400 1.00 97.06 85 VAL A C 1
ATOM 659 O O . VAL A 1 85 ? -16.949 -4.059 -13.567 1.00 97.06 85 VAL A O 1
ATOM 662 N N . ALA A 1 86 ? -18.324 -5.750 -14.129 1.00 95.81 86 ALA A N 1
ATOM 663 C CA . ALA A 1 86 ? -18.259 -6.403 -12.834 1.00 95.81 86 ALA A CA 1
ATOM 664 C C . ALA A 1 86 ? -17.009 -7.288 -12.715 1.00 95.81 86 ALA A C 1
ATOM 666 O O . ALA A 1 86 ? -16.535 -7.856 -13.709 1.00 95.81 86 ALA A O 1
ATOM 667 N N . ALA A 1 87 ? -16.545 -7.474 -11.484 1.00 95.69 87 ALA A N 1
ATOM 668 C CA . ALA A 1 87 ? -15.574 -8.486 -11.117 1.00 95.69 87 ALA A CA 1
ATOM 669 C C . ALA A 1 87 ? -16.009 -9.863 -11.643 1.00 95.69 87 ALA A C 1
ATOM 671 O O . ALA A 1 87 ? -17.197 -10.164 -11.799 1.00 95.69 87 ALA A O 1
ATOM 672 N N . LYS A 1 88 ? -15.027 -10.730 -11.891 1.00 97.75 88 LYS A N 1
ATOM 673 C CA . LYS A 1 88 ? -15.157 -12.068 -12.488 1.00 97.75 88 LYS A CA 1
ATOM 674 C C . LYS A 1 88 ? -15.569 -12.078 -13.965 1.00 97.75 88 LYS A C 1
ATOM 676 O O . LYS A 1 88 ? -15.692 -13.156 -14.540 1.00 97.75 88 LYS A O 1
ATOM 681 N N . SER A 1 89 ? -15.762 -10.923 -14.605 1.00 98.12 89 SER A N 1
ATOM 682 C CA . SER A 1 89 ? -15.900 -10.854 -16.063 1.00 98.12 89 SER A CA 1
ATOM 683 C C . SER A 1 89 ? -14.554 -11.108 -16.745 1.00 98.12 89 SER A C 1
ATOM 685 O O . SER A 1 89 ? -13.541 -10.554 -16.330 1.00 98.12 89 SER A O 1
ATOM 687 N N . SER A 1 90 ? -14.544 -11.875 -17.836 1.00 98.06 90 SER A N 1
ATOM 688 C CA . SER A 1 90 ? -13.381 -12.013 -18.732 1.00 98.06 90 SER A CA 1
ATOM 689 C C . SER A 1 90 ? -13.481 -11.124 -19.969 1.00 98.06 90 SER A C 1
ATOM 691 O O . SER A 1 90 ? -12.701 -11.276 -20.898 1.00 98.06 90 SER A O 1
ATOM 693 N N . VAL A 1 91 ? -14.461 -10.222 -20.037 1.00 97.56 91 VAL A N 1
ATOM 694 C CA . VAL A 1 91 ? -14.659 -9.347 -21.197 1.00 97.56 91 VAL A CA 1
ATOM 695 C C . VAL A 1 91 ? -14.833 -7.913 -20.732 1.00 97.56 91 VAL A C 1
ATOM 697 O O . VAL A 1 91 ? -15.715 -7.616 -19.923 1.00 97.56 91 VAL A O 1
ATOM 700 N N . ILE A 1 92 ? -14.037 -7.019 -21.311 1.00 98.00 92 ILE A N 1
ATOM 701 C CA . ILE A 1 92 ? -14.194 -5.570 -21.180 1.00 98.00 92 ILE A CA 1
ATOM 702 C C . ILE A 1 92 ? -14.650 -4.979 -22.512 1.00 98.00 92 ILE A C 1
ATOM 704 O O . ILE A 1 92 ? -14.299 -5.466 -23.591 1.00 98.00 92 ILE A O 1
ATOM 708 N N . ARG A 1 93 ? -15.469 -3.926 -22.437 1.00 97.88 93 ARG A N 1
ATOM 709 C CA . ARG A 1 93 ? -15.941 -3.191 -23.615 1.00 97.88 93 ARG A CA 1
ATOM 710 C C . ARG A 1 93 ? -15.302 -1.820 -23.640 1.00 97.88 93 ARG A C 1
ATOM 712 O O . ARG A 1 93 ? -15.471 -1.068 -22.682 1.00 97.88 93 ARG A O 1
ATOM 719 N N . LEU A 1 94 ? -14.648 -1.480 -24.741 1.00 97.69 94 LEU A N 1
ATOM 720 C CA . LEU A 1 94 ? -14.156 -0.126 -24.957 1.00 97.69 94 LEU A CA 1
ATOM 721 C C . LEU A 1 94 ? -15.339 0.829 -25.157 1.00 97.69 94 LEU A C 1
ATOM 723 O O . LEU A 1 94 ? -16.375 0.459 -25.723 1.00 97.69 94 LEU A O 1
ATOM 727 N N . VAL A 1 95 ? -15.193 2.067 -24.688 1.00 95.00 95 VAL A N 1
ATOM 728 C CA . VAL A 1 95 ? -16.170 3.130 -24.960 1.00 95.00 95 VAL A CA 1
ATOM 729 C C . VAL A 1 95 ? -16.115 3.527 -26.437 1.00 95.00 95 VAL A C 1
ATOM 731 O O . VAL A 1 95 ? -17.167 3.631 -27.068 1.00 95.00 95 VAL A O 1
ATOM 734 N N . SER A 1 96 ? -14.906 3.678 -26.989 1.00 91.94 96 SER A N 1
ATOM 735 C CA . SER A 1 96 ? -14.668 3.928 -28.414 1.00 91.94 96 SER A CA 1
ATOM 736 C C . SER A 1 96 ? -14.221 2.643 -29.128 1.00 91.94 96 SER A C 1
ATOM 738 O O . SER A 1 96 ? -13.256 2.023 -28.677 1.00 91.94 96 SER A O 1
ATOM 740 N N . PRO A 1 97 ? -14.871 2.227 -30.233 1.00 85.12 97 PRO A N 1
ATOM 741 C CA . PRO A 1 97 ? -14.432 1.079 -31.032 1.00 85.12 97 PRO A CA 1
ATOM 742 C C . PRO A 1 97 ? -13.023 1.245 -31.615 1.00 85.12 97 PRO A C 1
ATOM 744 O O . PRO A 1 97 ? -12.283 0.270 -31.709 1.00 85.12 97 PRO A O 1
ATOM 747 N N . ASP A 1 98 ? -12.629 2.476 -31.950 1.00 87.06 98 ASP A N 1
ATOM 748 C CA . ASP A 1 98 ? -11.351 2.757 -32.617 1.00 87.06 98 ASP A CA 1
ATOM 749 C C . ASP A 1 98 ? -10.137 2.388 -31.748 1.00 87.06 98 ASP A C 1
ATOM 751 O O . ASP A 1 98 ? -9.081 2.035 -32.272 1.00 87.06 98 ASP A O 1
ATOM 755 N N . GLY A 1 99 ? -10.302 2.376 -30.420 1.00 84.75 99 GLY A N 1
ATOM 756 C CA . GLY A 1 99 ? -9.253 1.963 -29.484 1.00 84.75 99 GLY A CA 1
ATOM 757 C C . GLY A 1 99 ? -8.876 0.482 -29.600 1.00 84.75 99 GLY A C 1
ATOM 758 O O . GLY A 1 99 ? -7.769 0.100 -29.230 1.00 84.75 99 GLY A O 1
ATOM 759 N N . ALA A 1 100 ? -9.741 -0.375 -30.164 1.00 88.94 100 ALA A N 1
ATOM 760 C CA . ALA A 1 100 ? -9.478 -1.815 -30.259 1.00 88.94 100 ALA A CA 1
ATOM 761 C C . ALA A 1 100 ? -8.234 -2.134 -31.106 1.00 88.94 100 ALA A C 1
ATOM 763 O O . ALA A 1 100 ? -7.548 -3.121 -30.837 1.00 88.94 100 ALA A O 1
ATOM 764 N N . GLY A 1 101 ? -7.906 -1.279 -32.084 1.00 89.06 101 GLY A N 1
ATOM 765 C CA . GLY A 1 101 ? -6.717 -1.423 -32.930 1.00 89.06 101 GLY A CA 1
ATOM 766 C C . GLY A 1 101 ? -5.387 -1.317 -32.174 1.00 89.06 101 GLY A C 1
ATOM 767 O O . GLY A 1 101 ? -4.367 -1.789 -32.673 1.00 89.06 101 GLY A O 1
ATOM 768 N N . SER A 1 102 ? -5.394 -0.758 -30.960 1.00 90.25 102 SER A N 1
ATOM 769 C CA . SER A 1 102 ? -4.217 -0.649 -30.090 1.00 90.25 102 SER A CA 1
ATOM 770 C C . SER A 1 102 ? -3.852 -1.963 -29.392 1.00 90.25 102 SER A C 1
ATOM 772 O O . SER A 1 102 ? -2.787 -2.048 -28.779 1.00 90.25 102 SER A O 1
ATOM 774 N N . TYR A 1 103 ? -4.705 -2.991 -29.478 1.00 95.81 103 TYR A N 1
ATOM 775 C CA . TYR A 1 103 ? -4.561 -4.250 -28.748 1.00 95.81 103 TYR A CA 1
ATOM 776 C C . TYR A 1 103 ? -4.427 -5.447 -29.687 1.00 95.81 103 TYR A C 1
ATOM 778 O O . TYR A 1 103 ? -4.937 -5.463 -30.806 1.00 95.81 103 TYR A O 1
ATOM 786 N N . ARG A 1 104 ? -3.754 -6.500 -29.213 1.00 95.81 104 ARG A N 1
ATOM 787 C CA . ARG A 1 104 ? -3.632 -7.779 -29.929 1.00 95.81 104 ARG A CA 1
ATOM 788 C C . ARG A 1 104 ? -3.565 -8.953 -28.948 1.00 95.81 104 ARG A C 1
ATOM 790 O O . ARG A 1 104 ? -3.110 -8.744 -27.824 1.00 95.81 104 ARG A O 1
ATOM 797 N N . PRO A 1 105 ? -3.962 -10.175 -29.348 1.00 97.12 105 PRO A N 1
ATOM 798 C CA . PRO A 1 105 ? -3.803 -11.366 -28.512 1.00 97.12 105 PRO A CA 1
ATOM 799 C C . PRO A 1 105 ? -2.373 -11.528 -27.971 1.00 97.12 105 PRO A C 1
ATOM 801 O O . PRO A 1 105 ? -1.401 -11.277 -28.683 1.00 97.12 105 PRO A O 1
ATOM 804 N N . GLY A 1 106 ? -2.251 -11.931 -26.707 1.00 95.62 106 GLY A N 1
ATOM 805 C CA . GLY A 1 106 ? -0.993 -12.088 -25.973 1.00 95.62 106 GLY A CA 1
ATOM 806 C C . GLY A 1 106 ? -0.367 -10.787 -25.454 1.00 95.62 106 GLY A C 1
ATOM 807 O O . GLY A 1 106 ? 0.673 -10.844 -24.802 1.00 95.62 106 GLY A O 1
ATOM 808 N N . MET A 1 107 ? -0.957 -9.620 -25.731 1.00 94.88 107 MET A N 1
ATOM 809 C CA . MET A 1 107 ? -0.439 -8.337 -25.247 1.00 94.88 107 MET A CA 1
ATOM 810 C C . MET A 1 107 ? -0.655 -8.190 -23.733 1.00 94.88 107 MET A C 1
ATOM 812 O O . MET A 1 107 ? -1.794 -8.363 -23.286 1.00 94.88 107 MET A O 1
ATOM 816 N N . PRO A 1 108 ? 0.385 -7.827 -22.956 1.00 95.44 108 PRO A N 1
ATOM 817 C CA . PRO A 1 108 ? 0.220 -7.468 -21.555 1.00 95.44 108 PRO A CA 1
ATOM 818 C C . PRO A 1 108 ? -0.501 -6.122 -21.441 1.00 95.44 108 PRO A C 1
ATOM 820 O O . PRO A 1 108 ? -0.203 -5.176 -22.175 1.00 95.44 108 PRO A O 1
ATOM 823 N N . ILE A 1 109 ? -1.449 -6.036 -20.516 1.00 97.00 109 ILE A N 1
ATOM 824 C CA . ILE A 1 109 ? -2.272 -4.849 -20.283 1.00 97.00 109 ILE A CA 1
ATOM 825 C C . ILE A 1 109 ? -2.428 -4.589 -18.785 1.00 97.00 109 ILE A C 1
ATOM 827 O O . ILE A 1 109 ? -2.362 -5.508 -17.969 1.00 97.00 109 ILE A O 1
ATOM 831 N N . LEU A 1 110 ? -2.681 -3.333 -18.442 1.00 96.94 110 LEU A N 1
ATOM 832 C CA . LEU A 1 110 ? -3.130 -2.891 -17.131 1.00 96.94 110 LEU A CA 1
ATOM 833 C C . LEU A 1 110 ? -4.600 -2.480 -17.249 1.00 96.94 110 LEU A C 1
ATOM 835 O O . LEU A 1 110 ? -4.917 -1.580 -18.024 1.00 96.94 110 LEU A O 1
ATOM 839 N N . ILE A 1 111 ? -5.492 -3.118 -16.495 1.00 97.88 111 ILE A N 1
ATOM 840 C CA . ILE A 1 111 ? -6.855 -2.617 -16.285 1.00 97.88 111 ILE A CA 1
ATOM 841 C C . ILE A 1 111 ? -6.834 -1.827 -14.986 1.00 97.88 111 ILE A C 1
ATOM 843 O O . ILE A 1 111 ? -6.267 -2.299 -14.004 1.00 97.88 111 ILE A O 1
ATOM 847 N N . TYR A 1 112 ? -7.374 -0.609 -14.986 1.00 96.88 112 TYR A N 1
ATOM 848 C CA . TYR A 1 112 ? -7.233 0.274 -13.836 1.00 96.88 112 TYR A CA 1
ATOM 849 C C . TYR A 1 112 ? -8.343 1.331 -13.725 1.00 96.88 112 TYR A C 1
ATOM 851 O O . TYR A 1 112 ? -9.029 1.646 -14.700 1.00 96.88 112 TYR A O 1
ATOM 859 N N . GLY A 1 113 ? -8.528 1.893 -12.529 1.00 94.19 113 GLY A N 1
ATOM 860 C CA . GLY A 1 113 ? -9.458 2.990 -12.273 1.00 94.19 113 GLY A CA 1
ATOM 861 C C . GLY A 1 113 ? -9.575 3.374 -10.794 1.00 94.19 113 GLY A C 1
ATOM 862 O O . GLY A 1 113 ? -8.962 2.769 -9.915 1.00 94.19 113 GLY A O 1
ATOM 863 N N . TYR A 1 114 ? -10.386 4.399 -10.538 1.00 90.81 114 TYR A N 1
ATOM 864 C CA . TYR A 1 114 ? -10.595 5.045 -9.243 1.00 90.81 114 TYR A CA 1
ATOM 865 C C . TYR A 1 114 ? -9.308 5.671 -8.698 1.00 90.81 114 TYR A C 1
ATOM 867 O O . TYR A 1 114 ? -8.641 5.141 -7.809 1.00 90.81 114 TYR A O 1
ATOM 875 N N . ASN A 1 115 ? -8.937 6.809 -9.282 1.00 87.56 115 ASN A N 1
ATOM 876 C CA . ASN A 1 115 ? -7.814 7.596 -8.802 1.00 87.56 115 ASN A CA 1
ATOM 877 C C . ASN A 1 115 ? -8.211 8.329 -7.520 1.00 87.56 115 ASN A C 1
ATOM 879 O O . ASN A 1 115 ? -9.206 9.051 -7.497 1.00 87.56 115 ASN A O 1
ATOM 883 N N . GLN A 1 116 ? -7.442 8.119 -6.460 1.00 81.44 116 GLN A N 1
ATOM 884 C CA . GLN A 1 116 ? -7.724 8.686 -5.150 1.00 81.44 116 GLN A CA 1
ATOM 885 C C . GLN A 1 116 ? -6.957 9.978 -4.899 1.00 81.44 116 GLN A C 1
ATOM 887 O O . GLN A 1 116 ? -7.233 10.632 -3.910 1.00 81.44 116 GLN A O 1
ATOM 892 N N . ASP A 1 117 ? -6.000 10.369 -5.739 1.00 76.19 117 ASP A N 1
ATOM 893 C CA . ASP A 1 117 ? -5.223 11.584 -5.501 1.00 76.19 117 ASP A CA 1
ATOM 894 C C . ASP A 1 117 ? -4.993 12.376 -6.786 1.00 76.19 117 ASP A C 1
ATOM 896 O O . ASP A 1 117 ? -4.887 11.845 -7.891 1.00 76.19 117 ASP A O 1
ATOM 900 N N . SER A 1 118 ? -4.901 13.684 -6.623 1.00 68.12 118 SER A N 1
ATOM 901 C CA . SER A 1 118 ? -4.543 14.616 -7.686 1.00 68.12 118 SER A CA 1
ATOM 902 C C . SER A 1 118 ? -3.113 15.116 -7.597 1.00 68.12 118 SER A C 1
ATOM 904 O O . SER A 1 118 ? -2.610 15.737 -8.537 1.00 68.12 118 SER A O 1
ATOM 906 N N . GLN A 1 119 ? -2.487 14.893 -6.439 1.00 70.06 119 GLN A N 1
ATOM 907 C CA . GLN A 1 119 ? -1.152 15.354 -6.128 1.00 70.06 119 GLN A CA 1
ATOM 908 C C . GLN A 1 119 ? -0.158 14.198 -6.223 1.00 70.06 119 GLN A C 1
ATOM 910 O O . GLN A 1 119 ? -0.356 13.109 -5.674 1.00 70.06 119 GLN A O 1
ATOM 915 N N . GLY A 1 120 ? 0.964 14.481 -6.879 1.00 73.44 120 GLY A N 1
ATOM 916 C CA . GLY A 1 120 ? 2.075 13.551 -7.010 1.00 73.44 120 GLY A CA 1
ATOM 917 C C . GLY A 1 120 ? 1.928 12.587 -8.183 1.00 73.44 120 GLY A C 1
ATOM 918 O O . GLY A 1 120 ? 0.887 12.468 -8.819 1.00 73.44 120 GLY A O 1
ATOM 919 N N . TYR A 1 121 ? 3.025 11.900 -8.472 1.00 77.50 121 TYR A N 1
ATOM 920 C CA . TYR A 1 121 ? 3.165 11.006 -9.613 1.00 77.50 121 TYR A CA 1
ATOM 921 C C . TYR A 1 121 ? 3.953 9.757 -9.180 1.00 77.50 121 TYR A C 1
ATOM 923 O O . TYR A 1 121 ? 4.914 9.951 -8.437 1.00 77.50 121 TYR A O 1
ATOM 931 N N . PRO A 1 122 ? 3.603 8.530 -9.621 1.00 82.19 122 PRO A N 1
ATOM 932 C CA . PRO A 1 122 ? 2.473 8.169 -10.491 1.00 82.19 122 PRO A CA 1
ATOM 933 C C . PRO A 1 122 ? 1.092 8.473 -9.873 1.00 82.19 122 PRO A C 1
ATOM 935 O O . PRO A 1 122 ? 1.016 8.895 -8.716 1.00 82.19 122 PRO A O 1
ATOM 938 N N . PRO A 1 123 ? -0.019 8.318 -10.613 1.00 85.38 123 PRO A N 1
ATOM 939 C CA . PRO A 1 123 ? -1.366 8.476 -10.064 1.00 85.38 123 PRO A CA 1
ATOM 940 C C . PRO A 1 123 ? -1.697 7.438 -8.977 1.00 85.38 123 PRO A C 1
ATOM 942 O O . PRO A 1 123 ? -1.306 6.273 -9.069 1.00 85.38 123 PRO A O 1
ATOM 945 N N . SER A 1 124 ? -2.475 7.832 -7.965 1.00 87.00 124 SER A N 1
ATOM 946 C CA . SER A 1 124 ? -2.883 6.970 -6.839 1.00 87.00 124 SER A CA 1
ATOM 947 C C . SER A 1 124 ? -4.104 6.112 -7.190 1.00 87.00 124 SER A C 1
ATOM 949 O O . SER A 1 124 ? -5.195 6.295 -6.646 1.00 87.00 124 SER A O 1
ATOM 951 N N . ILE A 1 125 ? -3.944 5.180 -8.127 1.00 90.75 125 ILE A N 1
ATOM 952 C CA . ILE A 1 125 ? -5.043 4.335 -8.603 1.00 90.75 125 ILE A CA 1
ATOM 953 C C . ILE A 1 125 ? -5.390 3.239 -7.590 1.00 90.75 125 ILE A C 1
ATOM 955 O O . ILE A 1 125 ? -4.577 2.368 -7.295 1.00 90.75 125 ILE A O 1
ATOM 959 N N . ARG A 1 126 ? -6.629 3.218 -7.096 1.00 90.06 126 ARG A N 1
ATOM 960 C CA . ARG A 1 126 ? -7.051 2.231 -6.095 1.00 90.06 126 ARG A CA 1
ATOM 961 C C . ARG A 1 126 ? -7.230 0.830 -6.656 1.00 90.06 126 ARG A C 1
ATOM 963 O O . ARG A 1 126 ? -6.866 -0.129 -5.976 1.00 90.06 126 ARG A O 1
ATOM 970 N N . TYR A 1 127 ? -7.872 0.709 -7.815 1.00 93.38 127 TYR A N 1
ATOM 971 C CA . TYR A 1 127 ? -8.193 -0.575 -8.430 1.00 93.38 127 TYR A CA 1
ATOM 972 C C . TYR A 1 127 ? -7.368 -0.716 -9.694 1.00 93.38 127 TYR A C 1
ATOM 974 O O . TYR A 1 127 ? -7.530 0.055 -10.636 1.00 93.38 127 TYR A O 1
ATOM 982 N N . PHE A 1 128 ? -6.460 -1.680 -9.693 1.00 95.38 128 PHE A N 1
ATOM 983 C CA . PHE A 1 128 ? -5.652 -2.009 -10.850 1.00 95.38 128 PHE A CA 1
ATOM 984 C C . PHE A 1 128 ? -5.313 -3.494 -10.830 1.00 95.38 128 PHE A C 1
ATOM 986 O O . PHE A 1 128 ? -5.199 -4.098 -9.763 1.00 95.38 128 PHE A O 1
ATOM 993 N N . GLU A 1 129 ? -5.155 -4.072 -12.012 1.00 95.31 129 GLU A N 1
ATOM 994 C CA . GLU A 1 129 ? -4.706 -5.446 -12.188 1.00 95.31 129 GLU A CA 1
ATOM 995 C C . GLU A 1 129 ? -4.001 -5.619 -13.537 1.00 95.31 129 GLU A C 1
ATOM 997 O O . GLU A 1 129 ? -4.387 -5.034 -14.557 1.00 95.31 129 GLU A O 1
ATOM 1002 N N . ARG A 1 130 ? -2.945 -6.436 -13.541 1.00 95.44 130 ARG A N 1
ATOM 1003 C CA . ARG A 1 130 ? -2.241 -6.849 -14.760 1.00 95.44 130 ARG A CA 1
ATOM 1004 C C . ARG A 1 130 ? -2.967 -8.025 -15.388 1.00 95.44 130 ARG A C 1
ATOM 1006 O O . ARG A 1 130 ? -3.393 -8.949 -14.699 1.00 95.44 130 ARG A O 1
ATOM 1013 N N . ASN A 1 131 ? -3.083 -8.010 -16.706 1.00 96.75 131 ASN A N 1
ATOM 1014 C CA . ASN A 1 131 ? -3.726 -9.079 -17.453 1.00 96.75 131 ASN A CA 1
ATOM 1015 C C . ASN A 1 131 ? -3.064 -9.248 -18.822 1.00 96.75 131 ASN A C 1
ATOM 1017 O O . ASN A 1 131 ? -2.114 -8.551 -19.180 1.00 96.75 131 ASN A O 1
ATOM 1021 N N . SER A 1 132 ? -3.572 -10.189 -19.605 1.00 97.31 132 SER A N 1
ATOM 1022 C CA . SER A 1 132 ? -3.201 -10.363 -21.002 1.00 97.31 132 SER A CA 1
ATOM 1023 C C . SER A 1 132 ? -4.446 -10.439 -21.866 1.00 97.31 132 SER A C 1
ATOM 1025 O O . SER A 1 132 ? -5.481 -10.968 -21.460 1.00 97.31 132 SER A O 1
ATOM 1027 N N . VAL A 1 133 ? -4.340 -9.919 -23.081 1.00 98.25 133 VAL A N 1
ATOM 1028 C CA . VAL A 1 133 ? -5.414 -9.998 -24.069 1.00 98.25 133 VAL A CA 1
ATOM 1029 C C . VAL A 1 133 ? -5.506 -11.428 -24.600 1.00 98.25 133 VAL A C 1
ATOM 1031 O O . VAL A 1 133 ? -4.576 -11.913 -25.236 1.00 98.25 133 VAL A O 1
ATOM 1034 N N . ALA A 1 134 ? -6.630 -12.105 -24.388 1.00 98.25 134 ALA A N 1
ATOM 1035 C CA . ALA A 1 134 ? -6.918 -13.397 -25.005 1.00 98.25 134 ALA A CA 1
ATOM 1036 C C . ALA A 1 134 ? -7.392 -13.221 -26.457 1.00 98.25 134 ALA A C 1
ATOM 1038 O O . ALA A 1 134 ? -6.915 -13.900 -27.367 1.00 98.25 134 ALA A O 1
ATOM 1039 N N . LYS A 1 135 ? -8.306 -12.272 -26.689 1.00 97.88 135 LYS A N 1
ATOM 1040 C CA . LYS A 1 135 ? -8.898 -12.001 -28.005 1.00 97.88 135 LYS A CA 1
ATOM 1041 C C . LYS A 1 135 ? -9.321 -10.542 -28.132 1.00 97.88 135 LYS A C 1
ATOM 1043 O O . LYS A 1 135 ? -9.728 -9.920 -27.156 1.00 97.88 135 LYS A O 1
ATOM 1048 N N . VAL A 1 136 ? -9.274 -10.018 -29.355 1.00 97.38 136 VAL A N 1
ATOM 1049 C CA . VAL A 1 136 ? -9.772 -8.679 -29.699 1.00 97.38 136 VAL A CA 1
ATOM 1050 C C . VAL A 1 136 ? -10.935 -8.811 -30.682 1.00 97.38 136 VAL A C 1
ATOM 1052 O O . VAL A 1 136 ? -10.845 -9.536 -31.673 1.00 97.38 136 VAL A O 1
ATOM 1055 N N . GLY A 1 137 ? -12.043 -8.140 -30.381 1.00 93.75 137 GLY A N 1
ATOM 1056 C CA . GLY A 1 137 ? -13.167 -7.899 -31.285 1.00 93.75 137 GLY A CA 1
ATOM 1057 C C . GLY A 1 137 ? -13.287 -6.410 -31.624 1.00 93.75 137 GLY A C 1
ATOM 1058 O O . GLY A 1 137 ? -12.443 -5.615 -31.236 1.00 93.75 137 GLY A O 1
ATOM 1059 N N . VAL A 1 138 ? -14.365 -6.010 -32.307 1.00 89.12 138 VAL A N 1
ATOM 1060 C CA . VAL A 1 138 ? -14.545 -4.623 -32.801 1.00 89.12 138 VAL A CA 1
ATOM 1061 C C . VAL A 1 138 ? -14.489 -3.564 -31.690 1.00 89.12 138 VAL A C 1
ATOM 1063 O O . VAL A 1 138 ? -13.950 -2.488 -31.895 1.00 89.12 138 VAL A O 1
ATOM 1066 N N . ASN A 1 139 ? -15.042 -3.849 -30.512 1.00 92.69 139 ASN A N 1
ATOM 1067 C CA . ASN A 1 139 ? -14.980 -2.970 -29.335 1.00 92.69 139 ASN A CA 1
ATOM 1068 C C . ASN A 1 139 ? -14.836 -3.765 -28.029 1.00 92.69 139 ASN A C 1
ATOM 1070 O O . ASN A 1 139 ? -15.257 -3.322 -26.958 1.00 92.69 139 ASN A O 1
ATOM 1074 N N . LEU A 1 140 ? -14.318 -4.987 -28.141 1.00 95.69 140 LEU A N 1
ATOM 1075 C CA . LEU A 1 140 ? -14.266 -5.971 -27.069 1.00 95.69 140 LEU A CA 1
ATOM 1076 C C . LEU A 1 140 ? -12.844 -6.466 -26.914 1.00 95.69 140 LEU A C 1
ATOM 1078 O O . LEU A 1 140 ? -12.201 -6.810 -27.904 1.00 95.69 140 LEU A O 1
ATOM 1082 N N . ILE A 1 141 ? -12.404 -6.567 -25.670 1.00 97.88 141 ILE A N 1
ATOM 1083 C CA . ILE A 1 141 ? -11.165 -7.241 -25.313 1.00 97.88 141 ILE A CA 1
ATOM 1084 C C . ILE A 1 141 ? -11.553 -8.365 -24.360 1.00 97.88 141 ILE A C 1
ATOM 1086 O O . ILE A 1 141 ? -12.150 -8.129 -23.308 1.00 97.88 141 ILE A O 1
ATOM 1090 N N . GLU A 1 142 ? -11.264 -9.592 -24.770 1.00 98.38 142 GLU A N 1
ATOM 1091 C CA . GLU A 1 142 ? -11.355 -10.769 -23.917 1.00 98.38 142 GLU A CA 1
ATOM 1092 C C . GLU A 1 142 ? -10.032 -10.919 -23.166 1.00 98.38 142 GLU A C 1
ATOM 1094 O O . GLU A 1 142 ? -8.957 -10.790 -23.757 1.00 98.38 142 GLU A O 1
ATOM 1099 N N . LEU A 1 143 ? -10.118 -11.161 -21.867 1.00 98.56 143 LEU A N 1
ATOM 1100 C CA . LEU A 1 143 ? -9.012 -11.252 -20.927 1.00 98.56 143 LEU A CA 1
ATOM 1101 C C . LEU A 1 143 ? -8.652 -12.716 -20.682 1.00 98.56 143 LEU A C 1
ATOM 1103 O O . LEU A 1 143 ? -9.533 -13.572 -20.624 1.00 98.56 143 LEU A O 1
ATOM 1107 N N . VAL A 1 144 ? -7.363 -12.994 -20.489 1.00 98.44 144 VAL A N 1
ATOM 1108 C CA . VAL A 1 144 ? -6.894 -14.337 -20.110 1.00 98.44 144 VAL A CA 1
ATOM 1109 C C . VAL A 1 144 ? -7.387 -14.707 -18.710 1.00 98.44 144 VAL A C 1
ATOM 1111 O O . VAL A 1 144 ? -7.859 -15.822 -18.498 1.00 98.44 144 VAL A O 1
ATOM 1114 N N . THR A 1 145 ? -7.323 -13.761 -17.772 1.00 97.94 145 THR A N 1
ATOM 1115 C CA . THR A 1 145 ? -7.799 -13.950 -16.396 1.00 97.94 145 THR A CA 1
ATOM 1116 C C . THR A 1 145 ? -9.062 -13.114 -16.171 1.00 97.94 145 THR A C 1
ATOM 1118 O O . THR A 1 145 ? -9.080 -11.950 -16.576 1.00 97.94 145 THR A O 1
ATOM 1121 N N . PRO A 1 146 ? -10.124 -13.651 -15.540 1.00 98.06 146 PRO A N 1
ATOM 1122 C CA . PRO A 1 146 ? -11.273 -12.844 -15.139 1.00 98.06 146 PRO A CA 1
ATOM 1123 C C . PRO A 1 146 ? -10.878 -11.713 -14.180 1.00 98.06 146 PRO A C 1
ATOM 1125 O O . PRO A 1 146 ? -9.974 -11.891 -13.365 1.00 98.06 146 PRO A O 1
ATOM 1128 N N . LEU A 1 147 ? -11.589 -10.586 -14.246 1.00 98.00 147 LEU A N 1
ATOM 1129 C CA . LEU A 1 147 ? -11.302 -9.409 -13.425 1.00 98.00 147 LEU A CA 1
ATOM 1130 C C . LEU A 1 147 ? -11.420 -9.692 -11.923 1.00 98.00 147 LEU A C 1
ATOM 1132 O O . LEU A 1 147 ? -12.344 -10.384 -11.488 1.00 98.00 147 LEU A O 1
ATOM 1136 N N . GLN A 1 148 ? -10.539 -9.105 -11.119 1.00 94.81 148 GLN A N 1
ATOM 1137 C CA . GLN A 1 148 ? -10.637 -9.161 -9.656 1.00 94.81 148 GLN A CA 1
ATOM 1138 C C . GLN A 1 148 ? -11.578 -8.094 -9.092 1.00 94.81 148 GLN A C 1
ATOM 1140 O O . GLN A 1 148 ? -12.272 -8.350 -8.106 1.00 94.81 148 GLN A O 1
ATOM 1145 N N . TYR A 1 149 ? -11.610 -6.917 -9.719 1.00 94.38 149 TYR A N 1
ATOM 1146 C CA . TYR A 1 149 ? -12.367 -5.761 -9.241 1.00 94.38 149 TYR A CA 1
ATOM 1147 C C . TYR A 1 149 ? -13.533 -5.409 -10.164 1.00 94.38 149 TYR A C 1
ATOM 1149 O O . TYR A 1 149 ? -13.532 -5.717 -11.358 1.00 94.38 149 TYR A O 1
ATOM 1157 N N . ASP A 1 150 ? -14.527 -4.731 -9.593 1.00 94.12 150 ASP A N 1
ATOM 1158 C CA . ASP A 1 150 ? -15.499 -3.975 -10.373 1.00 94.12 150 ASP A CA 1
ATOM 1159 C C . ASP A 1 150 ? -14.827 -2.701 -10.899 1.00 94.12 150 ASP A C 1
ATOM 1161 O O . ASP A 1 150 ? -14.058 -2.055 -10.185 1.00 94.12 150 ASP A O 1
ATOM 1165 N N . TYR A 1 151 ? -15.161 -2.305 -12.124 1.00 95.69 151 TYR A N 1
ATOM 1166 C CA . TYR A 1 151 ? -14.739 -1.034 -12.704 1.00 95.69 151 TYR A CA 1
ATOM 1167 C C . TYR A 1 151 ? -15.968 -0.221 -13.085 1.00 95.69 151 TYR A C 1
ATOM 1169 O O . TYR A 1 151 ? -16.862 -0.727 -13.767 1.00 95.69 151 TYR A O 1
ATOM 1177 N N . ASP A 1 152 ? -16.013 1.045 -12.670 1.00 92.94 152 ASP A N 1
ATOM 1178 C CA . ASP A 1 152 ? -17.129 1.943 -12.963 1.00 92.94 152 ASP A CA 1
ATOM 1179 C C . ASP A 1 152 ? -16.706 3.042 -13.945 1.00 92.94 152 ASP A C 1
ATOM 1181 O O . ASP A 1 152 ? -15.830 3.862 -13.669 1.00 92.94 152 ASP A O 1
ATOM 1185 N N . ALA A 1 153 ? -17.365 3.091 -15.102 1.00 92.88 153 ALA A N 1
ATOM 1186 C CA . ALA A 1 153 ? -17.139 4.120 -16.112 1.00 92.88 153 ALA A CA 1
ATOM 1187 C C . ALA A 1 153 ? -17.534 5.533 -15.650 1.00 92.88 153 ALA A C 1
ATOM 1189 O O . ALA A 1 153 ? -17.182 6.503 -16.317 1.00 92.88 153 ALA A O 1
ATOM 1190 N N . ARG A 1 154 ? -18.277 5.661 -14.542 1.00 89.56 154 ARG A N 1
ATOM 1191 C CA . ARG A 1 154 ? -18.681 6.951 -13.959 1.00 89.56 154 ARG A CA 1
ATOM 1192 C C . ARG A 1 154 ? -17.607 7.578 -13.072 1.00 89.56 154 ARG A C 1
ATOM 1194 O O . ARG A 1 154 ? -17.761 8.733 -12.681 1.00 89.56 154 ARG A O 1
ATOM 1201 N N . TRP A 1 155 ? -16.549 6.845 -12.716 1.00 89.81 155 TRP A N 1
ATOM 1202 C CA . TRP A 1 155 ? -15.430 7.420 -11.970 1.00 89.81 155 TRP A CA 1
ATOM 1203 C C . TRP A 1 155 ? -14.865 8.635 -12.706 1.00 89.81 155 TRP A C 1
ATOM 1205 O O . TRP A 1 155 ? -14.696 8.600 -13.925 1.00 89.81 155 TRP A O 1
ATOM 1215 N N . ALA A 1 156 ? -14.598 9.712 -11.965 1.00 83.94 156 ALA A N 1
ATOM 1216 C CA . ALA A 1 156 ? -14.062 10.918 -12.574 1.00 83.94 156 ALA A CA 1
ATOM 1217 C C . ALA A 1 156 ? -12.626 10.720 -13.008 1.00 83.94 156 ALA A C 1
ATOM 1219 O O . ALA A 1 156 ? -11.849 9.981 -12.401 1.00 83.94 156 ALA A O 1
ATOM 1220 N N . ASP A 1 157 ? -12.282 11.488 -14.022 1.00 84.75 157 ASP A N 1
ATOM 1221 C CA . ASP A 1 157 ? -10.907 11.801 -14.295 1.00 84.75 157 ASP A CA 1
ATOM 1222 C C . ASP A 1 157 ? -10.410 12.938 -13.421 1.00 84.75 157 ASP A C 1
ATOM 1224 O O . ASP A 1 157 ? -11.080 13.950 -13.224 1.00 84.75 157 ASP A O 1
ATOM 1228 N N . ILE A 1 158 ? -9.208 12.732 -12.898 1.00 79.81 158 ILE A N 1
ATOM 1229 C CA . ILE A 1 158 ? -8.482 13.672 -12.069 1.00 79.81 158 ILE A CA 1
ATOM 1230 C C . ILE A 1 158 ? -7.200 14.017 -12.816 1.00 79.81 158 ILE A C 1
ATOM 1232 O O . ILE A 1 158 ? -6.333 13.158 -13.027 1.00 79.81 158 ILE A O 1
ATOM 1236 N N . ALA A 1 159 ? -7.088 15.281 -13.217 1.00 76.69 159 ALA A N 1
ATOM 1237 C CA . ALA A 1 159 ? -5.862 15.821 -13.778 1.00 76.69 159 ALA A CA 1
ATOM 1238 C C . ALA A 1 159 ? -4.737 15.726 -12.741 1.00 76.69 159 ALA A C 1
ATOM 1240 O O . ALA A 1 159 ? -4.894 16.153 -11.595 1.00 76.69 159 ALA A O 1
ATOM 1241 N N . GLN A 1 160 ? -3.613 15.143 -13.143 1.00 72.19 160 GLN A N 1
ATOM 1242 C CA . GLN A 1 160 ? -2.422 15.052 -12.308 1.00 72.19 160 GLN A CA 1
ATOM 1243 C C . GLN A 1 160 ? -1.585 16.321 -12.458 1.00 72.19 160 GLN A C 1
ATOM 1245 O O . GLN A 1 160 ? -1.332 16.754 -13.582 1.00 72.19 160 GLN A O 1
ATOM 1250 N N . ASN A 1 161 ? -1.128 16.895 -11.339 1.00 63.25 161 ASN A N 1
ATOM 1251 C CA . ASN A 1 161 ? -0.283 18.098 -11.302 1.00 63.25 161 ASN A CA 1
ATOM 1252 C C . ASN A 1 161 ? -0.903 19.278 -12.084 1.00 63.25 161 ASN A C 1
ATOM 1254 O O . ASN A 1 161 ? -0.516 19.581 -13.217 1.00 63.25 161 ASN A O 1
ATOM 1258 N N . ALA A 1 162 ? -1.877 19.940 -11.447 1.00 46.72 162 ALA A N 1
ATOM 1259 C CA . ALA A 1 162 ? -2.782 20.959 -12.001 1.00 46.72 162 ALA A CA 1
ATOM 1260 C C . ALA A 1 162 ? -2.136 22.174 -12.716 1.00 46.72 162 ALA A C 1
ATOM 1262 O O . ALA A 1 162 ? -2.856 22.949 -13.339 1.00 46.72 162 ALA A O 1
ATOM 1263 N N . ASP A 1 163 ? -0.808 22.323 -12.681 1.00 48.06 163 ASP A N 1
ATOM 1264 C CA . ASP A 1 163 ? -0.068 23.353 -13.425 1.00 48.06 163 ASP A CA 1
ATOM 1265 C C . ASP A 1 163 ? 0.198 22.973 -14.899 1.00 48.06 163 ASP A C 1
ATOM 1267 O O . ASP A 1 163 ? 0.671 23.800 -15.684 1.00 48.06 163 ASP A O 1
ATOM 1271 N N . SER A 1 164 ? -0.102 21.735 -15.317 1.00 46.62 164 SER A N 1
ATOM 1272 C CA . SER A 1 164 ? 0.055 21.314 -16.716 1.00 46.62 164 SER A CA 1
ATOM 1273 C C . SER A 1 164 ? -1.169 21.695 -17.567 1.00 46.62 164 SER A C 1
ATOM 1275 O O . SER A 1 164 ? -2.242 21.113 -17.472 1.00 46.62 164 SER A O 1
ATOM 1277 N N . VAL A 1 165 ? -0.995 22.687 -18.447 1.00 40.06 165 VAL A N 1
ATOM 1278 C CA . VAL A 1 165 ? -2.025 23.291 -19.330 1.00 40.06 165 VAL A CA 1
ATOM 1279 C C . VAL A 1 165 ? -2.493 22.348 -20.466 1.00 40.06 165 VAL A C 1
ATOM 1281 O O . VAL A 1 165 ? -3.136 22.771 -21.422 1.00 40.06 165 VAL A O 1
ATOM 1284 N N . ALA A 1 166 ? -2.202 21.049 -20.395 1.00 44.16 166 ALA A N 1
ATOM 1285 C CA . ALA A 1 166 ? -2.602 20.074 -21.405 1.00 44.16 166 ALA A CA 1
ATOM 1286 C C . ALA A 1 166 ? -3.502 19.012 -20.764 1.00 44.16 166 ALA A C 1
ATOM 1288 O O . ALA A 1 166 ? -3.037 18.221 -19.947 1.00 44.16 166 ALA A O 1
ATOM 1289 N N . GLY A 1 167 ? -4.778 18.971 -21.163 1.00 48.44 167 GLY A N 1
ATOM 1290 C CA . GLY A 1 167 ? -5.807 18.016 -20.713 1.00 48.44 167 GLY A CA 1
ATOM 1291 C C . GLY A 1 167 ? -5.559 16.547 -21.089 1.00 48.44 167 GLY A C 1
ATOM 1292 O O . GLY A 1 167 ? -6.503 15.805 -21.326 1.00 48.44 167 GLY A O 1
ATOM 1293 N N . ASN A 1 168 ? -4.296 16.123 -21.165 1.00 58.34 168 ASN A N 1
ATOM 1294 C CA . ASN A 1 168 ? -3.891 14.761 -21.485 1.00 58.34 168 ASN A CA 1
ATOM 1295 C C . ASN A 1 168 ? -3.387 13.985 -20.257 1.00 58.34 168 ASN A C 1
ATOM 1297 O O . ASN A 1 168 ? -3.199 12.784 -20.378 1.00 58.34 168 ASN A O 1
ATOM 1301 N N . ASN A 1 169 ? -3.231 14.609 -19.082 1.00 73.00 169 ASN A N 1
ATOM 1302 C CA . ASN A 1 169 ? -2.670 13.983 -17.868 1.00 73.00 169 ASN A CA 1
ATOM 1303 C C . ASN A 1 169 ? -3.743 13.481 -16.884 1.00 73.00 169 ASN A C 1
ATOM 1305 O O . ASN A 1 169 ? -3.585 13.539 -15.662 1.00 73.00 169 ASN A O 1
ATOM 1309 N N . GLU A 1 170 ? -4.877 13.040 -17.414 1.00 83.62 170 GLU A N 1
ATOM 1310 C CA . GLU A 1 170 ? -6.059 12.685 -16.637 1.00 83.62 170 GLU A CA 1
ATOM 1311 C C . GLU A 1 170 ? -6.162 11.178 -16.393 1.00 83.62 170 GLU A C 1
ATOM 1313 O O . GLU A 1 170 ? -6.058 10.365 -17.316 1.00 83.62 170 GLU A O 1
ATOM 1318 N N . THR A 1 171 ? -6.410 10.800 -15.136 1.00 86.62 171 THR A N 1
ATOM 1319 C CA . THR A 1 171 ? -6.664 9.406 -14.744 1.00 86.62 171 THR A CA 1
ATOM 1320 C C . THR A 1 171 ? -7.737 9.312 -13.674 1.00 86.62 171 THR A C 1
ATOM 1322 O O . THR A 1 171 ? -7.906 10.221 -12.867 1.00 86.62 171 THR A O 1
ATOM 1325 N N . GLY A 1 172 ? -8.434 8.179 -13.636 1.00 87.25 172 GLY A N 1
ATOM 1326 C CA . GLY A 1 172 ? -9.424 7.867 -12.609 1.00 87.25 172 GLY A CA 1
ATOM 1327 C C . GLY A 1 172 ? -10.636 7.142 -13.169 1.00 87.25 172 GLY A C 1
ATOM 1328 O O . GLY A 1 172 ? -11.028 6.121 -12.605 1.00 87.25 172 GLY A O 1
ATOM 1329 N N . ALA A 1 173 ? -11.148 7.558 -14.330 1.00 91.12 173 ALA A N 1
ATOM 1330 C CA . ALA A 1 173 ? -12.139 6.762 -15.050 1.00 91.12 173 ALA A CA 1
ATOM 1331 C C . ALA A 1 173 ? -11.582 5.368 -15.397 1.00 91.12 173 ALA A C 1
ATOM 1333 O O . ALA A 1 173 ? -10.381 5.215 -15.653 1.00 91.12 173 ALA A O 1
ATOM 1334 N N . ALA A 1 174 ? -12.455 4.360 -15.420 1.00 95.88 174 ALA A N 1
ATOM 1335 C CA . ALA A 1 174 ? -12.083 2.987 -15.744 1.00 95.88 174 ALA A CA 1
ATOM 1336 C C . ALA A 1 174 ? -11.440 2.877 -17.137 1.00 95.88 174 ALA A C 1
ATOM 1338 O O . ALA A 1 174 ? -12.007 3.346 -18.134 1.00 95.88 174 ALA A O 1
ATOM 1339 N N . ARG A 1 175 ? -10.272 2.233 -17.215 1.00 96.75 175 ARG A N 1
ATOM 1340 C CA . ARG A 1 175 ? -9.460 2.137 -18.432 1.00 96.75 175 ARG A CA 1
ATOM 1341 C C . ARG A 1 175 ? -8.733 0.810 -18.581 1.00 96.75 175 ARG A C 1
ATOM 1343 O O . ARG A 1 175 ? -8.548 0.063 -17.624 1.00 96.75 175 ARG A O 1
ATOM 1350 N N . VAL A 1 176 ? -8.277 0.574 -19.805 1.00 97.69 176 VAL A N 1
ATOM 1351 C CA . VAL A 1 176 ? -7.265 -0.420 -20.151 1.00 97.69 176 VAL A CA 1
ATOM 1352 C C . VAL A 1 176 ? -6.078 0.281 -20.809 1.00 97.69 176 VAL A C 1
ATOM 1354 O O . VAL A 1 176 ? -6.252 1.175 -21.633 1.00 97.69 176 VAL A O 1
ATOM 1357 N N . LEU A 1 177 ? -4.866 -0.109 -20.428 1.00 95.38 177 LEU A N 1
ATOM 1358 C CA . LEU A 1 177 ? -3.613 0.452 -20.918 1.00 95.38 177 LEU A CA 1
ATOM 1359 C C . LEU A 1 177 ? -2.701 -0.676 -21.402 1.00 95.38 177 LEU A C 1
ATOM 1361 O O . LEU A 1 177 ? -2.440 -1.625 -20.667 1.00 95.38 177 LEU A O 1
ATOM 1365 N N . SER A 1 178 ? -2.189 -0.576 -22.629 1.00 94.44 178 SER A N 1
ATOM 1366 C CA . SER A 1 178 ? -1.175 -1.515 -23.128 1.00 94.44 178 SER A CA 1
ATOM 1367 C C . SER A 1 178 ? 0.132 -1.372 -22.353 1.00 94.44 178 SER A C 1
ATOM 1369 O O . SER A 1 178 ? 0.617 -0.259 -22.186 1.00 94.44 178 SER A O 1
ATOM 1371 N N . LEU A 1 179 ? 0.740 -2.481 -21.930 1.00 93.19 179 LEU A N 1
ATOM 1372 C CA . LEU A 1 179 ? 2.074 -2.512 -21.315 1.00 93.19 179 LEU A CA 1
ATOM 1373 C C . LEU A 1 179 ? 3.179 -2.933 -22.306 1.00 93.19 179 LEU A C 1
ATOM 1375 O O . LEU A 1 179 ? 4.324 -3.164 -21.914 1.00 93.19 179 LEU A O 1
ATOM 1379 N N . ASP A 1 180 ? 2.838 -3.024 -23.594 1.00 90.88 180 ASP A N 1
ATOM 1380 C CA . ASP A 1 180 ? 3.762 -3.269 -24.704 1.00 90.88 180 ASP A CA 1
ATOM 1381 C C . ASP A 1 180 ? 3.371 -2.403 -25.908 1.00 90.88 180 ASP A C 1
ATOM 1383 O O . ASP A 1 180 ? 2.521 -2.764 -26.734 1.00 90.88 180 ASP A O 1
ATOM 1387 N N . ARG A 1 181 ? 3.990 -1.223 -25.980 1.00 88.81 181 ARG A N 1
ATOM 1388 C CA . ARG A 1 181 ? 3.673 -0.159 -26.939 1.00 88.81 181 ARG A CA 1
ATOM 1389 C C . ARG A 1 181 ? 4.943 0.601 -27.353 1.00 88.81 181 ARG A C 1
ATOM 1391 O O . ARG A 1 181 ? 5.992 0.441 -26.728 1.00 88.81 181 ARG A O 1
ATOM 1398 N N . PRO A 1 182 ? 4.916 1.404 -28.429 1.00 84.44 182 PRO A N 1
ATOM 1399 C CA . PRO A 1 182 ? 6.090 2.169 -28.840 1.00 84.44 182 PRO A CA 1
ATOM 1400 C C . PRO A 1 182 ? 6.634 3.031 -27.693 1.00 84.44 182 PRO A C 1
ATOM 1402 O O . PRO A 1 182 ? 5.888 3.764 -27.051 1.00 84.44 182 PRO A O 1
ATOM 1405 N N . GLY A 1 183 ? 7.933 2.908 -27.418 1.00 79.00 183 GLY A N 1
ATOM 1406 C CA . GLY A 1 183 ? 8.584 3.659 -26.347 1.00 79.00 183 GLY A CA 1
ATOM 1407 C C . GLY A 1 183 ? 8.313 3.157 -24.927 1.00 79.00 183 GLY A C 1
ATOM 1408 O O . GLY A 1 183 ? 8.771 3.817 -24.001 1.00 79.00 183 GLY A O 1
ATOM 1409 N N . PHE A 1 184 ? 7.594 2.041 -24.730 1.00 86.19 184 PHE A N 1
ATOM 1410 C CA . PHE A 1 184 ? 7.401 1.417 -23.417 1.00 86.19 184 PHE A CA 1
ATOM 1411 C C . PHE A 1 184 ? 7.202 -0.099 -23.499 1.00 86.19 184 PHE A C 1
ATOM 1413 O O . PHE A 1 184 ? 6.307 -0.594 -24.187 1.00 86.19 184 PHE A O 1
ATOM 1420 N N . ARG A 1 185 ? 7.979 -0.842 -22.711 1.00 87.25 185 ARG A N 1
ATOM 1421 C CA . ARG A 1 185 ? 7.745 -2.266 -22.469 1.00 87.25 185 ARG A CA 1
ATOM 1422 C C . ARG A 1 185 ? 7.994 -2.582 -21.010 1.00 87.25 185 ARG A C 1
ATOM 1424 O O . ARG A 1 185 ? 9.056 -2.244 -20.490 1.00 87.25 185 ARG A O 1
ATOM 1431 N N . VAL A 1 186 ? 7.035 -3.248 -20.376 1.00 90.31 186 VAL A N 1
ATOM 1432 C CA . VAL A 1 186 ? 7.212 -3.772 -19.019 1.00 90.31 186 VAL A CA 1
ATOM 1433 C C . VAL A 1 186 ? 8.319 -4.834 -19.005 1.00 90.31 186 VAL A C 1
ATOM 1435 O O . VAL A 1 186 ? 8.417 -5.661 -19.919 1.00 90.31 186 VAL A O 1
ATOM 1438 N N . ALA A 1 187 ? 9.174 -4.790 -17.987 1.00 91.81 187 ALA A N 1
ATOM 1439 C CA . ALA A 1 187 ? 10.130 -5.857 -17.731 1.00 91.81 187 ALA A CA 1
ATOM 1440 C C . ALA A 1 187 ? 9.400 -7.062 -17.121 1.00 91.81 187 ALA A C 1
ATOM 1442 O O . ALA A 1 187 ? 8.382 -6.909 -16.456 1.00 91.81 187 ALA A O 1
ATOM 1443 N N . ARG A 1 188 ? 9.908 -8.273 -17.327 1.00 92.88 188 ARG A N 1
ATOM 1444 C CA . ARG A 1 188 ? 9.357 -9.480 -16.702 1.00 92.88 188 ARG A CA 1
ATOM 1445 C C . ARG A 1 188 ? 10.065 -9.774 -15.391 1.00 92.88 188 ARG A C 1
ATOM 1447 O O . ARG A 1 188 ? 9.428 -9.786 -14.346 1.00 92.88 188 ARG A O 1
ATOM 1454 N N . ASN A 1 189 ? 11.376 -9.985 -15.440 1.00 95.44 189 ASN A N 1
ATOM 1455 C CA . ASN A 1 189 ? 12.149 -10.387 -14.272 1.00 95.44 189 ASN A CA 1
ATOM 1456 C C . ASN A 1 189 ? 13.469 -9.624 -14.188 1.00 95.44 189 ASN A C 1
ATOM 1458 O O . ASN A 1 189 ? 14.321 -9.749 -15.068 1.00 95.44 189 ASN A O 1
ATOM 1462 N N . ILE A 1 190 ? 13.646 -8.868 -13.109 1.00 97.06 190 ILE A N 1
ATOM 1463 C CA . ILE A 1 190 ? 14.881 -8.144 -12.817 1.00 97.06 190 ILE A CA 1
ATOM 1464 C C . ILE A 1 190 ? 15.413 -8.629 -11.475 1.00 97.06 190 ILE A C 1
ATOM 1466 O O . ILE A 1 190 ? 14.738 -8.506 -10.457 1.00 97.06 190 ILE A O 1
ATOM 1470 N N . GLU A 1 191 ? 16.624 -9.170 -11.464 1.00 97.94 191 GLU A N 1
ATOM 1471 C CA . GLU A 1 191 ? 17.295 -9.611 -10.241 1.00 97.94 191 GLU A CA 1
ATOM 1472 C C . GLU A 1 191 ? 18.583 -8.814 -10.044 1.00 97.94 191 GLU A C 1
ATOM 1474 O O . GLU A 1 191 ? 19.390 -8.697 -10.965 1.00 97.94 191 GLU A O 1
ATOM 1479 N N . LEU A 1 192 ? 18.765 -8.250 -8.854 1.00 98.31 192 LEU A N 1
ATOM 1480 C CA . LEU A 1 192 ? 19.920 -7.454 -8.457 1.00 98.31 192 LEU A CA 1
ATOM 1481 C C . LEU A 1 192 ? 20.563 -8.119 -7.238 1.00 98.31 192 LEU A C 1
ATOM 1483 O O . LEU A 1 192 ? 19.926 -8.229 -6.193 1.00 98.31 192 LEU A O 1
ATOM 1487 N N . ASP A 1 193 ? 21.812 -8.555 -7.365 1.00 98.06 193 ASP A N 1
ATOM 1488 C CA . ASP A 1 193 ? 22.561 -9.231 -6.305 1.00 98.06 193 ASP A CA 1
ATOM 1489 C C . ASP A 1 193 ? 23.860 -8.481 -5.991 1.00 98.06 193 ASP A C 1
ATOM 1491 O O . ASP A 1 193 ? 24.626 -8.170 -6.906 1.00 98.06 193 ASP A O 1
ATOM 1495 N N . ASP A 1 194 ? 24.144 -8.278 -4.702 1.00 97.69 194 ASP A N 1
ATOM 1496 C CA . ASP A 1 194 ? 25.459 -7.838 -4.206 1.00 97.69 194 ASP A CA 1
ATOM 1497 C C . ASP A 1 194 ? 25.913 -6.472 -4.772 1.00 97.69 194 ASP A C 1
ATOM 1499 O O . ASP A 1 194 ? 27.057 -6.291 -5.192 1.00 97.69 194 ASP A O 1
ATOM 1503 N N . LEU A 1 195 ? 25.000 -5.493 -4.795 1.00 97.88 195 LEU A N 1
ATOM 1504 C CA . LEU A 1 195 ? 25.246 -4.139 -5.309 1.00 97.88 195 LEU A CA 1
ATOM 1505 C C . LEU A 1 195 ? 25.086 -3.080 -4.222 1.00 97.88 195 LEU A C 1
ATOM 1507 O O . LEU A 1 195 ? 24.103 -3.077 -3.483 1.00 97.88 195 LEU A O 1
ATOM 1511 N N . GLU A 1 196 ? 25.987 -2.105 -4.198 1.00 97.00 196 GLU A N 1
ATOM 1512 C CA . GLU A 1 196 ? 25.817 -0.875 -3.430 1.00 97.00 196 GLU A CA 1
ATOM 1513 C C . GLU A 1 196 ? 25.567 0.317 -4.361 1.00 97.00 196 GLU A C 1
ATOM 1515 O O . GLU A 1 196 ? 26.320 0.553 -5.300 1.00 97.00 196 GLU A O 1
ATOM 1520 N N . PHE A 1 197 ? 24.528 1.103 -4.088 1.00 94.62 197 PHE A N 1
ATOM 1521 C CA . PHE A 1 197 ? 24.200 2.324 -4.816 1.00 94.62 197 PHE A CA 1
ATOM 1522 C C . PHE A 1 197 ? 24.711 3.533 -4.029 1.00 94.62 197 PHE A C 1
ATOM 1524 O O . PHE A 1 197 ? 24.275 3.807 -2.907 1.00 94.62 197 PHE A O 1
ATOM 1531 N N . LEU A 1 198 ? 25.674 4.243 -4.611 1.00 89.69 198 LEU A N 1
ATOM 1532 C CA . LEU A 1 198 ? 26.354 5.381 -4.002 1.00 89.69 198 LEU A CA 1
ATOM 1533 C C . LEU A 1 198 ? 25.786 6.709 -4.490 1.00 89.69 198 LEU A C 1
ATOM 1535 O O . LEU A 1 198 ? 25.381 6.856 -5.645 1.00 89.69 198 LEU A O 1
ATOM 1539 N N . SER A 1 199 ? 25.854 7.706 -3.610 1.00 81.06 199 SER A N 1
ATOM 1540 C CA . SER A 1 199 ? 25.646 9.100 -3.982 1.00 81.06 199 SER A CA 1
ATOM 1541 C C . SER A 1 199 ? 26.669 9.555 -5.038 1.00 81.06 199 SER A C 1
ATOM 1543 O O . SER A 1 199 ? 27.857 9.216 -5.001 1.00 81.06 199 SER A O 1
ATOM 1545 N N . SER A 1 200 ? 26.166 10.332 -5.992 1.00 71.44 200 SER A N 1
ATOM 1546 C CA . SER A 1 200 ? 26.886 11.082 -7.018 1.00 71.44 200 SER A CA 1
ATOM 1547 C C . SER A 1 200 ? 27.719 12.233 -6.444 1.00 71.44 200 SER A C 1
ATOM 1549 O O . SER A 1 200 ? 28.712 12.634 -7.054 1.00 71.44 200 SER A O 1
ATOM 1551 N N . ARG A 1 201 ? 27.355 12.755 -5.264 1.00 68.44 201 ARG A N 1
ATOM 1552 C CA . ARG A 1 201 ? 27.947 13.952 -4.657 1.00 68.44 201 ARG A CA 1
ATOM 1553 C C . ARG A 1 201 ? 28.918 13.563 -3.549 1.00 68.44 201 ARG A C 1
ATOM 1555 O O . ARG A 1 201 ? 28.538 13.020 -2.517 1.00 68.44 201 ARG A O 1
ATOM 1562 N N . GLU A 1 202 ? 30.193 13.873 -3.751 1.00 54.59 202 GLU A N 1
ATOM 1563 C CA . GLU A 1 202 ? 31.191 13.762 -2.689 1.00 54.59 202 GLU A CA 1
ATOM 1564 C C . GLU A 1 202 ? 30.874 14.849 -1.640 1.00 54.59 202 GLU A C 1
ATOM 1566 O O . GLU A 1 202 ? 30.845 16.029 -1.976 1.00 54.59 202 GLU A O 1
ATOM 1571 N N . HIS A 1 203 ? 30.606 14.452 -0.389 1.00 46.97 203 HIS A N 1
ATOM 1572 C CA . HIS A 1 203 ? 30.435 15.328 0.792 1.00 46.97 203 HIS A CA 1
ATOM 1573 C C . HIS A 1 203 ? 29.049 15.942 1.072 1.00 46.97 203 HIS A C 1
ATOM 1575 O O . HIS A 1 203 ? 28.933 17.156 1.248 1.00 46.97 203 HIS A O 1
ATOM 1581 N N . ARG A 1 204 ? 28.004 15.125 1.253 1.00 57.16 204 ARG A N 1
ATOM 1582 C CA . ARG A 1 204 ? 26.827 15.571 2.022 1.00 57.16 204 ARG A CA 1
ATOM 1583 C C . ARG A 1 204 ? 26.826 15.030 3.446 1.00 57.16 204 ARG A C 1
ATOM 1585 O O . ARG A 1 204 ? 27.297 13.927 3.699 1.00 57.16 204 ARG A O 1
ATOM 1592 N N . ASP A 1 205 ? 26.303 15.864 4.342 1.00 54.47 205 ASP A N 1
ATOM 1593 C CA . ASP A 1 205 ? 25.898 15.502 5.698 1.00 54.47 205 ASP A CA 1
ATOM 1594 C C . ASP A 1 205 ? 24.964 14.281 5.625 1.00 54.47 205 ASP A C 1
ATOM 1596 O O . ASP A 1 205 ? 24.081 14.229 4.764 1.00 54.47 205 ASP A O 1
ATOM 1600 N N . GLU A 1 206 ? 25.147 13.304 6.516 1.00 57.12 206 GLU A N 1
ATOM 1601 C CA . GLU A 1 206 ? 24.337 12.075 6.611 1.00 57.12 206 GLU A CA 1
ATOM 1602 C C . GLU A 1 206 ? 22.827 12.360 6.784 1.00 57.12 206 GLU A C 1
ATOM 1604 O O . GLU A 1 206 ? 21.983 11.470 6.626 1.00 57.12 206 GLU A O 1
ATOM 1609 N N . ASN A 1 207 ? 22.484 13.617 7.081 1.00 57.81 207 ASN A N 1
ATOM 1610 C CA . ASN A 1 207 ? 21.132 14.123 7.273 1.00 57.81 207 ASN A CA 1
ATOM 1611 C C . ASN A 1 207 ? 20.454 14.704 6.008 1.00 57.81 207 ASN A C 1
ATOM 1613 O O . ASN A 1 207 ? 19.254 14.969 6.057 1.00 57.81 207 ASN A O 1
ATOM 1617 N N . ASP A 1 208 ? 21.158 14.889 4.881 1.00 62.72 208 ASP A N 1
ATOM 1618 C CA . ASP A 1 208 ? 20.630 15.534 3.654 1.00 62.72 208 ASP A CA 1
ATOM 1619 C C . ASP A 1 208 ? 20.540 14.555 2.462 1.00 62.72 208 ASP A C 1
ATOM 1621 O O . ASP A 1 208 ? 21.242 14.681 1.449 1.00 62.72 208 ASP A O 1
ATOM 1625 N N . VAL A 1 209 ? 19.667 13.547 2.593 1.00 67.06 209 VAL A N 1
ATOM 1626 C CA . VAL A 1 209 ? 19.392 12.551 1.542 1.00 67.06 209 VAL A CA 1
ATOM 1627 C C . VAL A 1 209 ? 18.244 13.017 0.644 1.00 67.06 209 VAL A C 1
ATOM 1629 O O . VAL A 1 209 ? 17.148 13.319 1.116 1.00 67.06 209 VAL A O 1
ATOM 1632 N N . THR A 1 210 ? 18.480 13.035 -0.670 1.00 74.44 210 THR A N 1
ATOM 1633 C CA . THR A 1 210 ? 17.479 13.411 -1.685 1.00 74.44 210 THR A CA 1
ATOM 1634 C C . THR A 1 210 ? 17.045 12.199 -2.500 1.00 74.44 210 THR A C 1
ATOM 1636 O O . THR A 1 210 ? 17.809 11.246 -2.648 1.00 74.44 210 THR A O 1
ATOM 1639 N N . SER A 1 211 ? 15.851 12.262 -3.091 1.00 76.25 211 SER A N 1
ATOM 1640 C CA . SER A 1 211 ? 15.270 11.193 -3.917 1.00 76.25 211 SER A CA 1
ATOM 1641 C C . SER A 1 211 ? 16.068 10.846 -5.177 1.00 76.25 211 SER A C 1
ATOM 1643 O O . SER A 1 211 ? 15.789 9.843 -5.828 1.00 76.25 211 SER A O 1
ATOM 1645 N N . LEU A 1 212 ? 17.036 11.676 -5.565 1.00 75.38 212 LEU A N 1
ATOM 1646 C CA . LEU A 1 212 ? 17.778 11.528 -6.815 1.00 75.38 212 LEU A CA 1
ATOM 1647 C C . LEU A 1 212 ? 19.166 10.912 -6.620 1.00 75.38 212 LEU A C 1
ATOM 1649 O O . LEU A 1 212 ? 19.795 10.502 -7.589 1.00 75.38 212 LEU A O 1
ATOM 1653 N N . ASP A 1 213 ? 19.651 10.841 -5.383 1.00 75.44 213 ASP A N 1
ATOM 1654 C CA . ASP A 1 213 ? 21.061 10.590 -5.111 1.00 75.44 213 ASP A CA 1
ATOM 1655 C C . ASP A 1 213 ? 21.253 9.272 -4.361 1.00 75.44 213 ASP A C 1
ATOM 1657 O O . ASP A 1 213 ? 20.531 9.004 -3.406 1.00 75.44 213 ASP A O 1
ATOM 1661 N N . GLY A 1 214 ? 22.156 8.400 -4.828 1.00 85.62 214 GLY A N 1
ATOM 1662 C CA . GLY A 1 214 ? 22.347 7.051 -4.257 1.00 85.62 214 GLY A CA 1
ATOM 1663 C C . GLY A 1 214 ? 21.110 6.147 -4.306 1.00 85.62 214 GLY A C 1
ATOM 1664 O O . GLY A 1 214 ? 21.031 5.161 -3.574 1.00 85.62 214 GLY A O 1
ATOM 1665 N N . SER A 1 215 ? 20.130 6.518 -5.129 1.00 91.50 215 SER A N 1
ATOM 1666 C CA . SER A 1 215 ? 18.786 5.950 -5.131 1.00 91.50 215 SER A CA 1
ATOM 1667 C C . SER A 1 215 ? 18.632 4.802 -6.136 1.00 91.50 215 SER A C 1
ATOM 1669 O O . SER A 1 215 ? 19.390 4.687 -7.102 1.00 91.50 215 SER A O 1
ATOM 1671 N N . LEU A 1 216 ? 17.621 3.965 -5.919 1.00 94.38 216 LEU A N 1
ATOM 1672 C CA . LEU A 1 216 ? 17.215 2.869 -6.794 1.00 94.38 216 LEU A CA 1
ATOM 1673 C C . LEU A 1 216 ? 15.717 2.987 -7.090 1.00 94.38 216 LEU A C 1
ATOM 1675 O O . LEU A 1 216 ? 14.889 2.912 -6.184 1.00 94.38 216 LEU A O 1
ATOM 1679 N N . TYR A 1 217 ? 15.373 3.129 -8.367 1.00 93.62 217 TYR A N 1
ATOM 1680 C CA . TYR A 1 217 ? 13.990 3.195 -8.835 1.00 93.62 217 TYR A CA 1
ATOM 1681 C C . TYR A 1 217 ? 13.612 1.853 -9.463 1.00 93.62 217 TYR A C 1
ATOM 1683 O O . TYR A 1 217 ? 14.055 1.519 -10.568 1.00 93.62 217 TYR A O 1
ATOM 1691 N N . ALA A 1 218 ? 12.803 1.074 -8.746 1.00 94.75 218 ALA A N 1
ATOM 1692 C CA . ALA A 1 218 ? 12.352 -0.253 -9.145 1.00 94.75 218 ALA A CA 1
ATOM 1693 C C . ALA A 1 218 ? 10.971 -0.175 -9.806 1.00 94.75 218 ALA A C 1
ATOM 1695 O O . ALA A 1 218 ? 9.950 -0.498 -9.201 1.00 94.75 218 ALA A O 1
ATOM 1696 N N . PHE A 1 219 ? 10.956 0.337 -11.039 1.00 91.38 219 PHE A N 1
ATOM 1697 C CA . PHE A 1 219 ? 9.740 0.647 -11.797 1.00 91.38 219 PHE A CA 1
ATOM 1698 C C . PHE A 1 219 ? 9.432 -0.416 -12.858 1.00 91.38 219 PHE A C 1
ATOM 1700 O O . PHE A 1 219 ? 10.351 -0.965 -13.465 1.00 91.38 219 PHE A O 1
ATOM 1707 N N . SER A 1 220 ? 8.144 -0.630 -13.148 1.00 91.12 220 SER A N 1
ATOM 1708 C CA . SER A 1 220 ? 7.629 -1.330 -14.339 1.00 91.12 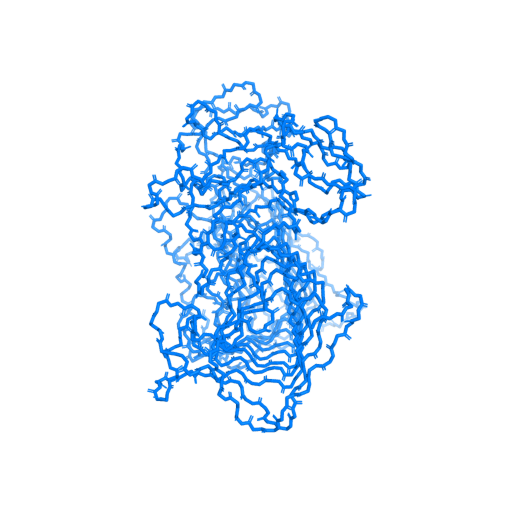220 SER A CA 1
ATOM 1709 C C . SER A 1 220 ? 8.271 -2.672 -14.657 1.00 91.12 220 SER A C 1
ATOM 1711 O O . SER A 1 220 ? 8.730 -2.902 -15.785 1.00 91.12 220 SER A O 1
ATOM 1713 N N . ALA A 1 221 ? 8.215 -3.581 -13.685 1.00 93.62 221 ALA A N 1
ATOM 1714 C CA . ALA A 1 221 ? 8.502 -4.996 -13.885 1.00 93.62 221 ALA A CA 1
ATOM 1715 C C . ALA A 1 221 ? 7.382 -5.892 -13.333 1.00 93.62 221 ALA A C 1
ATOM 1717 O O . ALA A 1 221 ? 6.736 -5.544 -12.345 1.00 93.62 221 ALA A O 1
ATOM 1718 N N . ASP A 1 222 ? 7.171 -7.070 -13.922 1.00 95.12 222 ASP A N 1
ATOM 1719 C CA . ASP A 1 222 ? 6.310 -8.092 -13.313 1.00 95.12 222 ASP A CA 1
ATOM 1720 C C . ASP A 1 222 ? 6.930 -8.578 -11.991 1.00 95.12 222 ASP A C 1
ATOM 1722 O O . ASP A 1 222 ? 6.220 -8.748 -10.999 1.00 95.12 222 ASP A O 1
ATOM 1726 N N . ARG A 1 223 ? 8.262 -8.730 -11.948 1.00 97.44 223 ARG A N 1
ATOM 1727 C CA . ARG A 1 223 ? 9.026 -9.106 -10.755 1.00 97.44 223 ARG A CA 1
ATOM 1728 C C . ARG A 1 223 ? 10.370 -8.376 -10.667 1.00 97.44 223 ARG A C 1
ATOM 1730 O O . ARG A 1 223 ? 11.159 -8.404 -11.612 1.00 97.44 223 ARG A O 1
ATOM 1737 N N . VAL A 1 224 ? 10.656 -7.801 -9.499 1.00 98.38 224 VAL A N 1
ATOM 1738 C CA . VAL A 1 224 ? 11.984 -7.312 -9.098 1.00 98.38 224 VAL A CA 1
ATOM 1739 C C . VAL A 1 224 ? 12.430 -8.057 -7.847 1.00 98.38 224 VAL A C 1
ATOM 1741 O O . VAL A 1 224 ? 11.666 -8.174 -6.890 1.00 98.38 224 VAL A O 1
ATOM 1744 N N . VAL A 1 225 ? 13.668 -8.542 -7.832 1.00 98.62 225 VAL A N 1
ATOM 1745 C CA . VAL A 1 225 ? 14.299 -9.096 -6.632 1.00 98.62 225 VAL A CA 1
ATOM 1746 C C . VAL A 1 225 ? 15.614 -8.390 -6.369 1.00 98.62 225 VAL A C 1
ATOM 1748 O O . VAL A 1 225 ? 16.469 -8.327 -7.247 1.00 98.62 225 VAL A O 1
ATOM 1751 N N . CYS A 1 226 ? 15.790 -7.906 -5.149 1.00 98.69 226 CYS A N 1
ATOM 1752 C CA . CYS A 1 226 ? 17.022 -7.298 -4.676 1.00 98.69 226 CYS A CA 1
ATOM 1753 C C . CYS A 1 226 ? 17.575 -8.146 -3.529 1.00 98.69 226 CYS A C 1
ATOM 1755 O O . CYS A 1 226 ? 16.932 -8.249 -2.488 1.00 98.69 226 CYS A O 1
ATOM 1757 N N . ASN A 1 227 ? 18.751 -8.749 -3.689 1.00 98.44 227 ASN A N 1
ATOM 1758 C CA . ASN A 1 227 ? 19.396 -9.539 -2.643 1.00 98.44 227 ASN A CA 1
ATOM 1759 C C . ASN A 1 227 ? 20.717 -8.895 -2.237 1.00 98.44 227 ASN A C 1
ATOM 1761 O O . ASN A 1 227 ? 21.574 -8.651 -3.090 1.00 98.44 227 ASN A O 1
ATOM 1765 N N . ARG A 1 228 ? 20.910 -8.688 -0.930 1.00 98.19 228 ARG A N 1
ATOM 1766 C CA . ARG A 1 228 ? 22.151 -8.118 -0.380 1.00 98.19 228 ARG A CA 1
ATOM 1767 C C . ARG A 1 228 ? 22.536 -6.810 -1.069 1.00 98.19 228 ARG A C 1
ATOM 1769 O O . ARG A 1 228 ? 23.699 -6.588 -1.400 1.00 98.19 228 ARG A O 1
ATOM 1776 N N . VAL A 1 229 ? 21.542 -5.958 -1.324 1.00 98.12 229 VAL A N 1
ATOM 1777 C CA . VAL A 1 229 ? 21.782 -4.633 -1.891 1.00 98.12 229 VAL A CA 1
ATOM 1778 C C . VAL A 1 229 ? 21.926 -3.600 -0.782 1.00 98.12 229 VAL A C 1
ATOM 1780 O O . VAL A 1 229 ? 21.324 -3.712 0.287 1.00 98.12 229 VAL A O 1
ATOM 1783 N N . ARG A 1 230 ? 22.712 -2.562 -1.048 1.00 97.38 230 ARG A N 1
ATOM 1784 C CA . ARG A 1 230 ? 22.832 -1.394 -0.180 1.00 97.38 230 ARG A CA 1
ATOM 1785 C C . ARG A 1 230 ? 22.387 -0.154 -0.940 1.00 97.38 230 ARG A C 1
ATOM 1787 O O . ARG A 1 230 ? 23.063 0.276 -1.868 1.00 97.38 230 ARG A O 1
ATOM 1794 N N . VAL A 1 231 ? 21.257 0.428 -0.556 1.00 95.81 231 VAL A N 1
ATOM 1795 C CA . VAL A 1 231 ? 20.737 1.668 -1.145 1.00 95.81 231 VAL A CA 1
ATOM 1796 C C . VAL A 1 231 ? 20.992 2.802 -0.158 1.00 95.81 231 VAL A C 1
ATOM 1798 O O . VAL A 1 231 ? 20.308 2.911 0.859 1.00 95.81 231 VAL A O 1
ATOM 1801 N N . ASN A 1 232 ? 21.997 3.636 -0.434 1.00 91.50 232 ASN A N 1
ATOM 1802 C CA . ASN A 1 232 ? 22.344 4.754 0.452 1.00 91.50 232 ASN A CA 1
ATOM 1803 C C . ASN A 1 232 ? 21.396 5.961 0.287 1.00 91.50 232 ASN A C 1
ATOM 1805 O O . ASN A 1 232 ? 21.381 6.849 1.137 1.00 91.50 232 ASN A O 1
ATOM 1809 N N . GLY A 1 233 ? 20.615 5.991 -0.797 1.00 90.75 233 GLY A N 1
ATOM 1810 C CA . GLY A 1 233 ? 19.569 6.975 -1.066 1.00 90.75 233 GLY A CA 1
ATOM 1811 C C . GLY A 1 233 ? 18.154 6.453 -0.815 1.00 90.75 233 GLY A C 1
ATOM 1812 O O . GLY A 1 233 ? 17.896 5.732 0.150 1.00 90.75 233 GLY A O 1
ATOM 1813 N N . TYR A 1 234 ? 17.242 6.817 -1.718 1.00 91.88 234 TYR A N 1
ATOM 1814 C CA . TYR A 1 234 ? 15.866 6.337 -1.736 1.00 91.88 234 TYR A CA 1
ATOM 1815 C C . TYR A 1 234 ? 15.727 5.048 -2.541 1.00 91.88 234 TYR A C 1
ATOM 1817 O O . TYR A 1 234 ? 16.285 4.899 -3.627 1.00 91.88 234 TYR A O 1
ATOM 1825 N N . PHE A 1 235 ? 14.908 4.141 -2.037 1.00 95.50 235 PHE A N 1
ATOM 1826 C CA . PHE A 1 235 ? 14.356 3.027 -2.780 1.00 95.50 235 PHE A CA 1
ATOM 1827 C C . PHE A 1 235 ? 12.898 3.332 -3.123 1.00 95.50 235 PHE A C 1
ATOM 1829 O O . PHE A 1 235 ? 12.076 3.515 -2.222 1.00 95.50 235 PHE A O 1
ATOM 1836 N N . TYR A 1 236 ? 12.602 3.371 -4.423 1.00 93.31 236 TYR A N 1
ATOM 1837 C CA . TYR A 1 236 ? 11.279 3.643 -4.980 1.00 93.31 236 TYR A CA 1
ATOM 1838 C C . TYR A 1 236 ? 10.716 2.395 -5.674 1.00 93.31 236 TYR A C 1
ATOM 1840 O O . TYR A 1 236 ? 10.897 2.229 -6.887 1.00 93.31 236 TYR A O 1
ATOM 1848 N N . PRO A 1 237 ? 10.058 1.484 -4.940 1.00 95.19 237 PRO A N 1
ATOM 1849 C CA . PRO A 1 237 ? 9.253 0.431 -5.542 1.00 95.19 237 PRO A CA 1
ATOM 1850 C C . PRO A 1 237 ? 7.959 1.038 -6.098 1.00 95.19 237 PRO A C 1
ATOM 1852 O O . PRO A 1 237 ? 7.159 1.573 -5.336 1.00 95.19 237 PRO A O 1
ATOM 1855 N N . SER A 1 238 ? 7.748 0.966 -7.415 1.00 92.62 238 SER A N 1
ATOM 1856 C CA . SER A 1 238 ? 6.570 1.554 -8.077 1.00 92.62 238 SER A CA 1
ATOM 1857 C C . SER A 1 238 ? 6.179 0.761 -9.318 1.00 92.62 238 SER A C 1
ATOM 1859 O O . SER A 1 238 ? 7.011 0.063 -9.905 1.00 92.62 238 SER A O 1
ATOM 1861 N N . ALA A 1 239 ? 4.918 0.872 -9.734 1.00 92.12 239 ALA A N 1
ATOM 1862 C CA . ALA A 1 239 ? 4.405 0.340 -10.996 1.00 92.12 239 ALA A CA 1
ATOM 1863 C C . ALA A 1 239 ? 4.873 -1.099 -11.289 1.00 92.12 239 ALA A C 1
ATOM 1865 O O . ALA A 1 239 ? 5.285 -1.399 -12.398 1.00 92.12 239 ALA A O 1
ATOM 1866 N N . SER A 1 240 ? 4.872 -2.004 -10.308 1.00 94.75 240 SER A N 1
ATOM 1867 C CA . SER A 1 240 ? 5.454 -3.352 -10.459 1.00 94.75 240 SER A CA 1
ATOM 1868 C C . SER A 1 240 ? 4.554 -4.444 -9.889 1.00 94.75 240 SER A C 1
ATOM 1870 O O . SER A 1 240 ? 3.700 -4.178 -9.048 1.00 94.75 240 SER A O 1
ATOM 1872 N N . GLY A 1 241 ? 4.660 -5.669 -10.402 1.00 95.88 241 GLY A N 1
ATOM 1873 C CA . GLY A 1 241 ? 3.896 -6.804 -9.882 1.00 95.88 241 GLY A CA 1
ATOM 1874 C C . GLY A 1 241 ? 4.355 -7.127 -8.474 1.00 95.88 241 GLY A C 1
ATOM 1875 O O . GLY A 1 241 ? 3.722 -6.768 -7.484 1.00 95.88 241 GLY A O 1
ATOM 1876 N N . THR A 1 242 ? 5.508 -7.767 -8.398 1.00 98.00 242 THR A N 1
ATOM 1877 C CA . THR A 1 242 ? 6.111 -8.200 -7.146 1.00 98.00 242 THR A CA 1
ATOM 1878 C C . THR A 1 242 ? 7.496 -7.597 -6.988 1.00 98.00 242 THR A C 1
ATOM 1880 O O . THR A 1 242 ? 8.314 -7.671 -7.900 1.00 98.00 242 THR A O 1
ATOM 1883 N N . ILE A 1 243 ? 7.777 -7.030 -5.819 1.00 98.69 243 ILE A N 1
ATOM 1884 C CA . ILE A 1 243 ? 9.107 -6.556 -5.443 1.00 98.69 243 ILE A CA 1
ATOM 1885 C C . ILE A 1 243 ? 9.514 -7.269 -4.159 1.00 98.69 243 ILE A C 1
ATOM 1887 O O . ILE A 1 243 ? 8.821 -7.164 -3.155 1.00 98.69 243 ILE A O 1
ATOM 1891 N N . ILE A 1 244 ? 10.628 -7.997 -4.195 1.00 98.81 244 ILE A N 1
ATOM 1892 C CA . ILE A 1 244 ? 11.162 -8.724 -3.040 1.00 98.81 244 ILE A CA 1
ATOM 1893 C C . ILE A 1 244 ? 12.553 -8.184 -2.737 1.00 98.81 244 ILE A C 1
ATOM 1895 O O . ILE A 1 244 ? 13.421 -8.171 -3.609 1.00 98.81 244 ILE A O 1
ATOM 1899 N N . VAL A 1 245 ? 12.781 -7.764 -1.501 1.00 98.88 245 VAL A N 1
ATOM 1900 C CA . VAL A 1 245 ? 14.067 -7.265 -1.024 1.00 98.88 245 VAL A CA 1
ATOM 1901 C C . VAL A 1 245 ? 14.535 -8.154 0.120 1.00 98.88 245 VAL A C 1
ATOM 1903 O O . VAL A 1 245 ? 13.839 -8.294 1.119 1.00 98.88 245 VAL A O 1
ATOM 1906 N N . ASN A 1 246 ? 15.710 -8.760 -0.020 1.00 98.81 246 ASN A N 1
ATOM 1907 C CA . ASN A 1 246 ? 16.263 -9.703 0.946 1.00 98.81 246 ASN A CA 1
ATOM 1908 C C . ASN A 1 246 ? 17.625 -9.233 1.451 1.00 98.81 246 ASN A C 1
ATOM 1910 O O . ASN A 1 246 ? 18.473 -8.822 0.652 1.00 98.81 246 ASN A O 1
ATOM 1914 N N . ASP A 1 247 ? 17.861 -9.366 2.755 1.00 98.56 247 ASP A N 1
ATOM 1915 C CA . ASP A 1 247 ? 19.188 -9.247 3.373 1.00 98.56 247 ASP A CA 1
ATOM 1916 C C . ASP A 1 247 ? 19.892 -7.920 3.026 1.00 98.56 247 ASP A C 1
ATOM 1918 O O . ASP A 1 247 ? 21.089 -7.892 2.746 1.00 98.56 247 ASP A O 1
ATOM 1922 N N . SER A 1 248 ? 19.126 -6.829 2.942 1.00 98.56 248 SER A N 1
ATOM 1923 C CA . SER A 1 248 ? 19.558 -5.562 2.340 1.00 98.56 248 SER A CA 1
ATOM 1924 C C . SER A 1 248 ? 19.514 -4.402 3.328 1.00 98.56 248 SER A C 1
ATOM 1926 O O . SER A 1 248 ? 18.714 -4.393 4.262 1.00 98.56 248 SER A O 1
ATOM 1928 N N . TYR A 1 249 ? 20.339 -3.388 3.073 1.00 97.50 249 TYR A N 1
ATOM 1929 C CA . TYR A 1 249 ? 20.259 -2.099 3.755 1.00 97.50 249 TYR A CA 1
ATOM 1930 C C . TYR A 1 249 ? 19.620 -1.066 2.833 1.00 97.50 249 TYR A C 1
ATOM 1932 O O . TYR A 1 249 ? 20.076 -0.876 1.700 1.00 97.50 249 TYR A O 1
ATOM 1940 N N . ILE A 1 250 ? 18.611 -0.354 3.323 1.00 96.19 250 ILE A N 1
ATOM 1941 C CA . ILE A 1 250 ? 17.985 0.747 2.595 1.00 96.19 250 ILE A CA 1
ATOM 1942 C C . ILE A 1 250 ? 17.874 1.956 3.516 1.00 96.19 250 ILE A C 1
ATOM 1944 O O . ILE A 1 250 ? 17.189 1.915 4.534 1.00 96.19 250 ILE A O 1
ATOM 1948 N N . ARG A 1 251 ? 18.502 3.071 3.137 1.00 92.25 251 ARG A N 1
ATOM 1949 C CA . ARG A 1 251 ? 18.466 4.289 3.952 1.00 92.25 251 ARG A CA 1
ATOM 1950 C C . ARG A 1 251 ? 17.064 4.906 4.000 1.00 92.25 251 ARG A C 1
ATOM 1952 O O . ARG A 1 251 ? 16.591 5.205 5.095 1.00 92.25 251 ARG A O 1
ATOM 1959 N N . PHE A 1 252 ? 16.414 5.086 2.847 1.00 92.62 252 PHE A N 1
ATOM 1960 C CA . PHE A 1 252 ? 15.040 5.592 2.734 1.00 92.62 252 PHE A CA 1
ATOM 1961 C C . PHE A 1 252 ? 14.207 4.687 1.827 1.00 92.62 252 PHE A C 1
ATOM 1963 O O . PHE A 1 252 ? 14.559 4.463 0.676 1.00 92.62 252 PHE A O 1
ATOM 1970 N N . VAL A 1 253 ? 13.077 4.200 2.325 1.00 94.94 253 VAL A N 1
ATOM 1971 C CA . VAL A 1 253 ? 12.038 3.533 1.543 1.00 94.94 253 VAL A CA 1
ATOM 1972 C C . VAL A 1 253 ? 10.858 4.483 1.402 1.00 94.94 253 VAL A C 1
ATOM 1974 O O . VAL A 1 253 ? 10.245 4.899 2.392 1.00 94.94 253 VAL A O 1
ATOM 1977 N N . GLU A 1 254 ? 10.500 4.770 0.158 1.00 92.25 254 GLU A N 1
ATOM 1978 C CA . GLU A 1 254 ? 9.230 5.395 -0.181 1.00 92.25 254 GLU A CA 1
ATOM 1979 C C . GLU A 1 254 ? 8.443 4.413 -1.041 1.00 92.25 254 GLU A C 1
ATOM 1981 O O . GLU A 1 254 ? 8.687 4.293 -2.239 1.00 92.25 254 GLU A O 1
ATOM 1986 N N . ASN A 1 255 ? 7.520 3.676 -0.413 1.00 93.88 255 ASN A N 1
ATOM 1987 C CA . ASN A 1 255 ? 6.683 2.737 -1.147 1.00 93.88 255 ASN A CA 1
ATOM 1988 C C . ASN A 1 255 ? 5.757 3.531 -2.063 1.00 93.88 255 ASN A C 1
ATOM 1990 O O . ASN A 1 255 ? 4.830 4.202 -1.602 1.00 93.88 255 ASN A O 1
ATOM 1994 N N . ASP A 1 256 ? 6.041 3.488 -3.352 1.00 88.38 256 ASP A N 1
ATOM 1995 C CA . ASP A 1 256 ? 5.337 4.280 -4.339 1.00 88.38 256 ASP A CA 1
ATOM 1996 C C . ASP A 1 256 ? 4.216 3.444 -4.984 1.00 88.38 256 ASP A C 1
ATOM 1998 O O . ASP A 1 256 ? 3.956 2.297 -4.613 1.00 88.38 256 ASP A O 1
ATOM 2002 N N . LYS A 1 257 ? 3.439 4.062 -5.865 1.00 90.56 257 LYS A N 1
ATOM 2003 C CA . LYS A 1 257 ? 2.107 3.587 -6.256 1.00 90.56 257 LYS A CA 1
ATOM 2004 C C . LYS A 1 257 ? 2.141 2.413 -7.240 1.00 90.56 257 LYS A C 1
ATOM 2006 O O . LYS A 1 257 ? 3.143 2.137 -7.891 1.00 90.56 257 LYS A O 1
ATOM 2011 N N . LEU A 1 258 ? 0.986 1.759 -7.418 1.00 92.44 258 LEU A N 1
ATOM 2012 C CA . LEU A 1 258 ? 0.723 0.752 -8.467 1.00 92.44 258 LEU A CA 1
ATOM 2013 C C . LEU A 1 258 ? 1.548 -0.534 -8.327 1.00 92.44 258 LEU A C 1
ATOM 2015 O O . LEU A 1 258 ? 1.971 -1.141 -9.321 1.00 92.44 258 LEU A O 1
ATOM 2019 N N . VAL A 1 259 ? 1.758 -0.966 -7.085 1.00 95.44 259 VAL A N 1
ATOM 2020 C CA . VAL A 1 259 ? 2.470 -2.209 -6.775 1.00 95.44 259 VAL A CA 1
ATOM 2021 C C . VAL A 1 259 ? 1.516 -3.251 -6.197 1.00 95.44 259 VAL A C 1
ATOM 2023 O O . VAL A 1 259 ? 0.764 -2.948 -5.268 1.00 95.44 259 VAL A O 1
ATOM 2026 N N .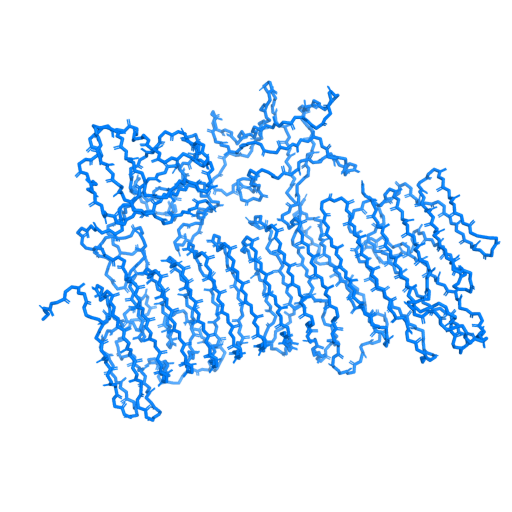 ASP A 1 260 ? 1.522 -4.479 -6.731 1.00 95.38 260 ASP A N 1
ATOM 2027 C CA . ASP A 1 260 ? 0.650 -5.535 -6.187 1.00 95.38 260 ASP A CA 1
ATOM 2028 C C . ASP A 1 260 ? 1.187 -6.060 -4.854 1.00 95.38 260 ASP A C 1
ATOM 2030 O O . ASP A 1 260 ? 0.443 -6.193 -3.880 1.00 95.38 260 ASP A O 1
ATOM 2034 N N . TYR A 1 261 ? 2.483 -6.355 -4.799 1.00 97.94 261 TYR A N 1
ATOM 2035 C CA . TYR A 1 261 ? 3.096 -6.981 -3.637 1.00 97.94 261 TYR A CA 1
ATOM 2036 C C . TYR A 1 261 ? 4.529 -6.496 -3.426 1.00 97.94 261 TYR A C 1
ATOM 2038 O O . TYR A 1 261 ? 5.350 -6.566 -4.341 1.00 97.94 261 TYR A O 1
ATOM 2046 N N . ILE A 1 262 ? 4.826 -6.031 -2.213 1.00 98.69 262 ILE A N 1
ATOM 2047 C CA . ILE A 1 262 ? 6.184 -5.705 -1.770 1.00 98.69 262 ILE A CA 1
ATOM 2048 C C . ILE A 1 262 ? 6.514 -6.551 -0.546 1.00 98.69 262 ILE A C 1
ATOM 2050 O O . ILE A 1 262 ? 5.722 -6.610 0.393 1.00 98.69 262 ILE A O 1
ATOM 2054 N N . GLU A 1 263 ? 7.691 -7.162 -0.542 1.00 98.75 263 GLU A N 1
ATOM 2055 C CA . GLU A 1 263 ? 8.198 -7.951 0.572 1.00 98.75 263 GLU A CA 1
ATOM 2056 C C . GLU A 1 263 ? 9.614 -7.508 0.946 1.00 98.75 263 GLU A C 1
ATOM 2058 O O . GLU A 1 263 ? 10.500 -7.461 0.092 1.00 98.75 263 GLU A O 1
ATOM 2063 N N . TYR A 1 264 ? 9.828 -7.200 2.223 1.00 98.81 264 TYR A N 1
ATOM 2064 C CA . TYR A 1 264 ? 11.136 -6.898 2.801 1.00 98.81 264 TYR A CA 1
ATOM 2065 C C . TYR A 1 264 ? 11.494 -7.986 3.810 1.00 98.81 264 TYR A C 1
ATOM 2067 O O . TYR A 1 264 ? 10.782 -8.170 4.791 1.00 98.81 264 TYR A O 1
ATOM 2075 N N . ASN A 1 265 ? 12.597 -8.694 3.591 1.00 98.75 265 ASN A N 1
ATOM 2076 C CA . ASN A 1 265 ? 13.025 -9.830 4.400 1.00 98.75 265 ASN A CA 1
ATOM 2077 C C . ASN A 1 265 ? 14.418 -9.585 4.965 1.00 98.75 265 ASN A C 1
ATOM 2079 O O . ASN A 1 265 ? 15.360 -9.385 4.193 1.00 98.75 265 ASN A O 1
ATOM 2083 N N . ARG A 1 266 ? 14.568 -9.657 6.292 1.00 98.69 266 ARG A N 1
ATOM 2084 C CA . ARG A 1 266 ? 15.868 -9.496 6.971 1.00 98.69 266 ARG A CA 1
ATOM 2085 C C . ARG A 1 266 ? 16.598 -8.223 6.534 1.00 98.69 266 ARG A C 1
ATOM 2087 O O . ARG A 1 266 ? 17.796 -8.236 6.261 1.00 98.69 266 ARG A O 1
ATOM 2094 N N . CYS A 1 267 ? 15.845 -7.138 6.384 1.00 98.69 267 CYS A N 1
ATOM 2095 C CA . CYS A 1 267 ? 16.362 -5.854 5.939 1.00 98.69 267 CYS A CA 1
ATOM 2096 C C . CYS A 1 267 ? 16.642 -4.929 7.124 1.00 98.69 267 CYS A C 1
ATOM 2098 O O . CYS A 1 267 ? 15.982 -4.992 8.161 1.00 98.69 267 CYS A O 1
ATOM 2100 N N . GLU A 1 268 ? 17.581 -4.016 6.927 1.00 98.00 268 GLU A N 1
ATOM 2101 C CA . GLU A 1 268 ? 17.778 -2.852 7.782 1.00 98.00 268 GLU A CA 1
ATOM 2102 C C . GLU A 1 268 ? 17.303 -1.619 7.016 1.00 98.00 268 GLU A C 1
ATOM 2104 O O . GLU A 1 268 ? 17.835 -1.280 5.955 1.00 98.00 268 GLU A O 1
ATOM 2109 N N . ILE A 1 269 ? 16.250 -0.984 7.522 1.00 96.44 269 ILE A N 1
ATOM 2110 C CA . ILE A 1 269 ? 15.591 0.137 6.863 1.00 96.44 269 ILE A CA 1
ATOM 2111 C C . ILE A 1 269 ? 15.710 1.362 7.755 1.00 96.44 269 ILE A C 1
ATOM 2113 O O . ILE A 1 269 ? 15.193 1.377 8.870 1.00 96.44 269 ILE A O 1
ATOM 2117 N N . GLY A 1 270 ? 16.349 2.411 7.245 1.00 92.56 270 GLY A N 1
ATOM 2118 C CA . GLY A 1 270 ? 16.483 3.657 7.986 1.00 92.56 270 GLY A CA 1
ATOM 2119 C C . GLY A 1 270 ? 15.134 4.328 8.184 1.00 92.56 270 GLY A C 1
ATOM 2120 O O . GLY A 1 270 ? 14.601 4.377 9.287 1.00 92.56 270 GLY A O 1
ATOM 2121 N N . PHE A 1 271 ? 14.551 4.808 7.096 1.00 90.38 271 PHE A N 1
ATOM 2122 C CA . PHE A 1 271 ? 13.250 5.457 7.093 1.00 90.38 271 PHE A CA 1
ATOM 2123 C C . PHE A 1 271 ? 12.293 4.721 6.164 1.00 90.38 271 PHE A C 1
ATOM 2125 O O . PHE A 1 271 ? 12.663 4.371 5.047 1.00 90.38 271 PHE A O 1
ATOM 2132 N N . PHE A 1 272 ? 11.056 4.520 6.605 1.00 93.88 272 PHE A N 1
ATOM 2133 C CA . PHE A 1 272 ? 10.030 3.808 5.851 1.00 93.88 272 PHE A CA 1
ATOM 2134 C C . PHE A 1 272 ? 8.775 4.673 5.747 1.00 93.88 272 PHE A C 1
ATOM 2136 O O . PHE A 1 272 ? 8.335 5.251 6.740 1.00 93.88 272 PHE A O 1
ATOM 2143 N N . SER A 1 273 ? 8.190 4.782 4.553 1.00 91.31 273 SER A N 1
ATOM 2144 C CA . SER A 1 273 ? 7.015 5.632 4.337 1.00 91.31 273 SER A CA 1
ATOM 2145 C C . SER A 1 273 ? 6.166 5.228 3.132 1.00 91.31 273 SER A C 1
ATOM 2147 O O . SER A 1 273 ? 6.585 4.437 2.279 1.00 91.31 273 SER A O 1
ATOM 2149 N N . ASN A 1 274 ? 4.980 5.837 3.065 1.00 87.75 274 ASN A N 1
ATOM 2150 C CA . ASN A 1 274 ? 4.036 5.792 1.954 1.00 87.75 274 ASN A CA 1
ATOM 2151 C C . ASN A 1 274 ? 3.514 4.372 1.659 1.00 87.75 274 ASN A C 1
ATOM 2153 O O . ASN A 1 274 ? 3.440 3.514 2.538 1.00 87.75 274 ASN A O 1
ATOM 2157 N N . GLY A 1 275 ? 3.010 4.173 0.450 1.00 89.06 275 GLY A N 1
ATOM 2158 C CA . GLY A 1 275 ? 2.252 3.020 -0.008 1.00 89.06 275 GLY A CA 1
ATOM 2159 C C . GLY A 1 275 ? 0.858 3.328 -0.573 1.00 89.06 275 GLY A C 1
ATOM 2160 O O . GLY A 1 275 ? 0.061 2.387 -0.619 1.00 89.06 275 GLY A O 1
ATOM 2161 N N . PRO A 1 276 ? 0.479 4.563 -0.989 1.00 86.31 276 PRO A N 1
ATOM 2162 C CA . PRO A 1 276 ? -0.834 4.744 -1.598 1.00 86.31 276 PRO A CA 1
ATOM 2163 C C . PRO A 1 276 ? -0.892 3.905 -2.878 1.00 86.31 276 PRO A C 1
ATOM 2165 O O . PRO A 1 276 ? 0.097 3.802 -3.592 1.00 86.31 276 PRO A O 1
ATOM 2168 N N . ALA A 1 277 ? -2.032 3.277 -3.169 1.00 87.81 277 ALA A N 1
ATOM 2169 C CA . ALA A 1 277 ? -2.160 2.377 -4.321 1.00 87.81 277 ALA A CA 1
ATOM 2170 C C . ALA A 1 277 ? -1.155 1.198 -4.349 1.00 87.81 277 ALA A C 1
ATOM 2172 O O . ALA A 1 277 ? -0.876 0.654 -5.415 1.00 87.81 277 ALA A O 1
ATOM 2173 N N . VAL A 1 278 ? -0.641 0.768 -3.191 1.00 93.69 278 VAL A N 1
ATOM 2174 C CA . VAL A 1 278 ? 0.015 -0.539 -3.032 1.00 93.69 278 VAL A CA 1
ATOM 2175 C C . VAL A 1 278 ? -0.992 -1.528 -2.453 1.00 93.69 278 VAL A C 1
ATOM 2177 O O . VAL A 1 278 ? -1.653 -1.231 -1.452 1.00 93.69 278 VAL A O 1
ATOM 2180 N N . ASN A 1 279 ? -1.137 -2.700 -3.072 1.00 94.38 279 ASN A N 1
ATOM 2181 C CA . ASN A 1 279 ? -2.122 -3.690 -2.632 1.00 94.38 279 ASN A CA 1
ATOM 2182 C C . ASN A 1 279 ? -1.679 -4.403 -1.347 1.00 94.38 279 ASN A C 1
ATOM 2184 O O . ASN A 1 279 ? -2.486 -4.543 -0.426 1.00 94.38 279 ASN A O 1
ATOM 2188 N N . ARG A 1 280 ? -0.413 -4.818 -1.241 1.00 96.88 280 ARG A N 1
ATOM 2189 C CA . ARG A 1 280 ? 0.095 -5.473 -0.032 1.00 96.88 280 ARG A CA 1
ATOM 2190 C C . ARG A 1 280 ? 1.577 -5.201 0.192 1.00 96.88 280 ARG A C 1
ATOM 2192 O O . ARG A 1 280 ? 2.374 -5.304 -0.737 1.00 96.88 280 ARG A O 1
ATOM 2199 N N . ILE A 1 281 ? 1.925 -4.897 1.438 1.00 98.38 281 ILE A N 1
ATOM 2200 C CA . ILE A 1 281 ? 3.307 -4.799 1.908 1.00 98.38 281 ILE A CA 1
ATOM 2201 C C . ILE A 1 281 ? 3.513 -5.806 3.036 1.00 98.38 281 ILE A C 1
ATOM 2203 O O . ILE A 1 281 ? 2.696 -5.881 3.949 1.00 98.38 281 ILE A O 1
ATOM 2207 N N . VAL A 1 282 ? 4.602 -6.562 2.986 1.00 98.62 282 VAL A N 1
ATOM 2208 C CA . VAL A 1 282 ? 5.011 -7.483 4.046 1.00 98.62 282 VAL A CA 1
ATOM 2209 C C . VAL A 1 282 ? 6.445 -7.159 4.447 1.00 98.62 282 VAL A C 1
ATOM 2211 O O . VAL A 1 282 ? 7.315 -6.992 3.595 1.00 98.62 282 VAL A O 1
ATOM 2214 N N . VAL A 1 283 ? 6.693 -7.048 5.746 1.00 98.69 283 VAL A N 1
ATOM 2215 C CA . VAL A 1 283 ? 8.018 -6.816 6.321 1.00 98.69 283 VAL A CA 1
ATOM 2216 C C . VAL A 1 283 ? 8.286 -7.931 7.323 1.00 98.69 283 VAL A C 1
ATOM 2218 O O . VAL A 1 283 ? 7.564 -8.041 8.309 1.00 98.69 283 VAL A O 1
ATOM 2221 N N . ASN A 1 284 ? 9.308 -8.746 7.079 1.00 98.50 284 ASN A N 1
ATOM 2222 C CA . ASN A 1 284 ? 9.658 -9.910 7.888 1.00 98.50 284 ASN A CA 1
ATOM 2223 C C . ASN A 1 284 ? 11.071 -9.776 8.457 1.00 98.50 284 ASN A C 1
ATOM 2225 O O . ASN A 1 284 ? 12.003 -9.410 7.730 1.00 98.50 284 ASN A O 1
ATOM 2229 N N . ASP A 1 285 ? 11.237 -10.113 9.736 1.00 98.12 285 ASP A N 1
ATOM 2230 C CA . ASP A 1 285 ? 12.535 -10.263 10.409 1.00 98.12 285 ASP A CA 1
ATOM 2231 C C . ASP A 1 285 ? 13.473 -9.056 10.210 1.00 98.12 285 ASP A C 1
ATOM 2233 O O . ASP A 1 285 ? 14.686 -9.207 10.071 1.00 98.12 285 ASP A O 1
ATOM 2237 N N . SER A 1 286 ? 12.908 -7.853 10.105 1.00 98.38 286 SER A N 1
ATOM 2238 C CA . SER A 1 286 ? 13.625 -6.641 9.692 1.00 98.38 286 SER A CA 1
ATOM 2239 C C . SER A 1 286 ? 13.709 -5.618 10.822 1.00 98.38 286 SER A C 1
ATOM 2241 O O . SER A 1 286 ? 12.949 -5.668 11.790 1.00 98.38 286 SER A O 1
ATOM 2243 N N . THR A 1 287 ? 14.604 -4.647 10.672 1.00 96.94 287 THR A N 1
ATOM 2244 C CA . THR A 1 287 ? 14.737 -3.511 11.589 1.00 96.94 287 THR A CA 1
ATOM 2245 C C . THR A 1 287 ? 14.349 -2.223 10.879 1.00 96.94 287 THR A C 1
ATOM 2247 O O . THR A 1 287 ? 14.806 -1.968 9.766 1.00 96.94 287 THR A O 1
ATOM 2250 N N . ILE A 1 288 ? 13.525 -1.406 11.534 1.00 95.25 288 ILE A N 1
ATOM 2251 C CA . ILE A 1 288 ? 13.158 -0.058 11.099 1.00 95.25 288 ILE A CA 1
ATOM 2252 C C . ILE A 1 288 ? 13.709 0.940 12.123 1.00 95.25 288 ILE A C 1
ATOM 2254 O O . ILE A 1 288 ? 13.311 0.943 13.293 1.00 95.25 288 ILE A O 1
ATOM 2258 N N . GLU A 1 289 ? 14.656 1.771 11.690 1.00 91.44 289 GLU A N 1
ATOM 2259 C CA . GLU A 1 289 ? 15.404 2.665 12.580 1.00 91.44 289 GLU A CA 1
ATOM 2260 C C . GLU A 1 289 ? 14.577 3.895 12.997 1.00 91.44 289 GLU A C 1
ATOM 2262 O O . GLU A 1 289 ? 14.620 4.330 14.150 1.00 91.44 289 GLU A O 1
ATOM 2267 N N . GLU A 1 290 ? 13.804 4.457 12.065 1.00 88.25 290 GLU A N 1
ATOM 2268 C CA . GLU A 1 290 ? 13.030 5.687 12.252 1.00 88.25 290 GLU A CA 1
ATOM 2269 C C . GLU A 1 290 ? 11.515 5.421 12.298 1.00 88.25 290 GLU A C 1
ATOM 2271 O O . GLU A 1 290 ? 11.023 4.514 11.625 1.00 88.25 290 GLU A O 1
ATOM 2276 N N . PRO A 1 291 ? 10.733 6.225 13.043 1.00 86.06 291 PRO A N 1
ATOM 2277 C CA . PRO A 1 291 ? 9.277 6.123 13.012 1.00 86.06 291 PRO A CA 1
ATOM 2278 C C . PRO A 1 291 ? 8.709 6.285 11.595 1.00 86.06 291 PRO A C 1
ATOM 2280 O O . PRO A 1 291 ? 9.128 7.175 10.855 1.00 86.06 291 PRO A O 1
ATOM 2283 N N . ILE A 1 292 ? 7.713 5.469 11.247 1.00 89.56 292 ILE A N 1
ATOM 2284 C CA . ILE A 1 292 ? 6.972 5.513 9.982 1.00 89.56 292 ILE A CA 1
ATOM 2285 C C . ILE A 1 292 ? 5.944 6.649 10.069 1.00 89.56 292 ILE A C 1
ATOM 2287 O O . ILE A 1 292 ? 4.945 6.514 10.784 1.00 89.56 292 ILE A O 1
ATOM 2291 N N . PRO A 1 293 ? 6.123 7.775 9.355 1.00 82.75 293 PRO A N 1
ATOM 2292 C CA . PRO A 1 293 ? 5.233 8.926 9.499 1.00 82.75 293 PRO A CA 1
ATOM 2293 C C . PRO A 1 293 ? 3.923 8.773 8.726 1.00 82.75 293 PRO A C 1
ATOM 2295 O O . PRO A 1 293 ? 2.971 9.504 8.992 1.00 82.75 293 PRO A O 1
ATOM 2298 N N . ILE A 1 294 ? 3.871 7.857 7.758 1.00 84.75 294 ILE A N 1
ATOM 2299 C CA . ILE A 1 294 ? 2.665 7.551 6.996 1.00 84.75 294 ILE A CA 1
ATOM 2300 C C . ILE A 1 294 ? 2.784 6.170 6.344 1.00 84.75 294 ILE A C 1
ATOM 2302 O O . ILE A 1 294 ? 3.781 5.877 5.686 1.00 84.75 294 ILE A O 1
ATOM 2306 N N . ILE A 1 295 ? 1.745 5.349 6.490 1.00 87.38 295 ILE A N 1
ATOM 2307 C CA . ILE A 1 295 ? 1.516 4.135 5.696 1.00 87.38 295 ILE A CA 1
ATOM 2308 C C . ILE A 1 295 ? 0.082 4.132 5.156 1.00 87.38 295 ILE A C 1
ATOM 2310 O O . ILE A 1 295 ? -0.861 4.463 5.876 1.00 87.38 295 ILE A O 1
ATOM 2314 N N . SER A 1 296 ? -0.074 3.832 3.867 1.00 85.25 296 SER A N 1
ATOM 2315 C CA . SER A 1 296 ? -1.295 4.123 3.089 1.00 85.25 296 SER A CA 1
ATOM 2316 C C . SER A 1 296 ? -1.704 3.011 2.110 1.00 85.25 296 SER A C 1
ATOM 2318 O O . SER A 1 296 ? -2.562 3.227 1.246 1.00 85.25 296 SER A O 1
ATOM 2320 N N . CYS A 1 297 ? -1.115 1.822 2.243 1.00 90.69 297 CYS A N 1
ATOM 2321 C CA . CYS A 1 297 ? -1.407 0.660 1.406 1.00 90.69 297 CYS A CA 1
ATOM 2322 C C . CYS A 1 297 ? -2.723 -0.024 1.783 1.00 90.69 297 CYS A C 1
ATOM 2324 O O . CYS A 1 297 ? -3.309 0.219 2.836 1.00 90.69 297 CYS A O 1
ATOM 2326 N N . ARG A 1 298 ? -3.222 -0.900 0.909 1.00 90.06 298 ARG A N 1
ATOM 2327 C CA . ARG A 1 298 ? -4.458 -1.637 1.178 1.00 90.06 298 ARG A CA 1
ATOM 2328 C C . ARG A 1 298 ? -4.270 -2.661 2.300 1.00 90.06 298 ARG A C 1
ATOM 2330 O O . ARG A 1 298 ? -5.150 -2.761 3.149 1.00 90.06 298 ARG A O 1
ATOM 2337 N N . ALA A 1 299 ? -3.150 -3.374 2.334 1.00 92.50 299 ALA A N 1
ATOM 2338 C CA . ALA A 1 299 ? -2.796 -4.265 3.434 1.00 92.50 299 ALA A CA 1
ATOM 2339 C C . ALA A 1 299 ? -1.312 -4.129 3.799 1.00 92.50 299 ALA A C 1
ATOM 2341 O O . ALA A 1 299 ? -0.476 -3.980 2.905 1.00 92.50 299 ALA A O 1
ATOM 2342 N N . ALA A 1 300 ? -0.989 -4.186 5.090 1.00 94.88 300 ALA A N 1
ATOM 2343 C CA . ALA A 1 300 ? 0.387 -4.258 5.580 1.00 94.88 300 ALA A CA 1
ATOM 2344 C C . ALA A 1 300 ? 0.541 -5.316 6.677 1.00 94.88 300 ALA A C 1
ATOM 2346 O O . ALA A 1 300 ? -0.315 -5.420 7.552 1.00 94.88 300 ALA A O 1
ATOM 2347 N N . GLU A 1 301 ? 1.651 -6.047 6.654 1.00 96.81 301 GLU A N 1
ATOM 2348 C CA . GLU A 1 301 ? 2.039 -7.021 7.677 1.00 96.81 301 GLU A CA 1
ATOM 2349 C C . GLU A 1 301 ? 3.477 -6.750 8.129 1.00 96.81 301 GLU A C 1
ATOM 2351 O O . GLU A 1 301 ? 4.381 -6.636 7.303 1.00 96.81 301 GLU A O 1
ATOM 2356 N N . PHE A 1 302 ? 3.682 -6.658 9.440 1.00 96.38 302 PHE A N 1
ATOM 2357 C CA . PHE A 1 302 ? 4.983 -6.511 10.085 1.00 96.38 302 PHE A CA 1
ATOM 2358 C C . PHE A 1 302 ? 5.206 -7.718 10.994 1.00 96.38 302 PHE A C 1
ATOM 2360 O O . PHE A 1 302 ? 4.633 -7.788 12.080 1.00 96.38 302 PHE A O 1
ATOM 2367 N N . ASN A 1 303 ? 6.022 -8.665 10.545 1.00 96.69 303 ASN A N 1
ATOM 2368 C CA . ASN A 1 303 ? 6.294 -9.929 11.218 1.00 96.69 303 ASN A CA 1
ATOM 2369 C C . ASN A 1 303 ? 7.706 -9.911 11.806 1.00 96.69 303 ASN A C 1
ATOM 2371 O O . ASN A 1 303 ? 8.684 -9.776 11.071 1.00 96.69 303 ASN A O 1
ATOM 2375 N N . ASP A 1 304 ? 7.812 -10.027 13.128 1.00 95.38 304 ASP A N 1
ATOM 2376 C CA . ASP A 1 304 ? 9.086 -10.061 13.853 1.00 95.38 304 ASP A CA 1
ATOM 2377 C C . ASP A 1 304 ? 9.970 -8.829 13.573 1.00 95.38 304 ASP A C 1
ATOM 2379 O O . ASP A 1 304 ? 11.199 -8.901 13.513 1.00 95.38 304 ASP A O 1
ATOM 2383 N N . VAL A 1 305 ? 9.330 -7.668 13.393 1.00 96.19 305 VAL A N 1
ATOM 2384 C CA . VAL A 1 305 ? 10.003 -6.403 13.069 1.00 96.19 305 VAL A CA 1
ATOM 2385 C C . VAL A 1 305 ? 10.446 -5.682 14.334 1.00 96.19 305 VAL A C 1
ATOM 2387 O O . VAL A 1 305 ? 9.662 -5.512 15.268 1.00 96.19 305 VAL A O 1
ATOM 2390 N N . THR A 1 306 ? 11.690 -5.202 14.341 1.00 93.06 306 THR A N 1
ATOM 2391 C CA . THR A 1 306 ? 12.223 -4.339 15.402 1.00 93.06 306 THR A CA 1
ATOM 2392 C C . THR A 1 306 ? 12.100 -2.869 15.017 1.00 93.06 306 THR A C 1
ATOM 2394 O O . THR A 1 306 ? 12.611 -2.453 13.982 1.00 93.06 306 THR A O 1
ATOM 2397 N N . PHE A 1 307 ? 11.457 -2.070 15.864 1.00 90.31 307 PHE A N 1
ATOM 2398 C CA . PHE A 1 307 ? 11.295 -0.629 15.711 1.00 90.31 307 PHE A CA 1
ATOM 2399 C C . PHE A 1 307 ? 12.155 0.103 16.747 1.00 90.31 307 PHE A C 1
ATOM 2401 O O . PHE A 1 307 ? 11.940 -0.055 17.951 1.00 90.31 307 PHE A O 1
ATOM 2408 N N . LEU A 1 308 ? 13.119 0.906 16.286 1.00 86.31 308 LEU A N 1
ATOM 2409 C CA . LEU A 1 308 ? 14.057 1.610 17.174 1.00 86.31 308 LEU A CA 1
ATOM 2410 C C . LEU A 1 308 ? 13.545 2.992 17.598 1.00 86.31 308 LEU A C 1
ATOM 2412 O O . LEU A 1 308 ? 13.588 3.338 18.773 1.00 86.31 308 LEU A O 1
ATOM 2416 N N . GLY A 1 309 ? 13.013 3.784 16.662 1.00 71.81 309 GLY A N 1
ATOM 2417 C CA . GLY A 1 309 ? 12.429 5.097 16.967 1.00 71.81 309 GLY A CA 1
ATOM 2418 C C . GLY A 1 309 ? 13.447 6.174 17.367 1.00 71.81 309 GLY A C 1
ATOM 2419 O O . GLY A 1 309 ? 13.064 7.198 17.927 1.00 71.81 309 GLY A O 1
ATOM 2420 N N . GLU A 1 310 ? 14.739 5.964 17.099 1.00 65.38 310 GLU A N 1
ATOM 2421 C CA . GLU A 1 310 ? 15.828 6.711 17.750 1.00 65.38 310 GLU A CA 1
ATOM 2422 C C . GLU A 1 310 ? 16.176 8.057 17.092 1.00 65.38 310 GLU A C 1
ATOM 2424 O O . GLU A 1 310 ? 16.755 8.919 17.751 1.00 65.38 310 GLU A O 1
ATOM 2429 N N . ARG A 1 311 ? 15.838 8.285 15.811 1.00 66.50 311 ARG A N 1
ATOM 2430 C CA . ARG A 1 311 ? 16.380 9.448 15.067 1.00 66.50 311 ARG A CA 1
ATOM 2431 C C . ARG A 1 311 ? 15.452 10.649 14.914 1.00 66.50 311 ARG A C 1
ATOM 2433 O O . ARG A 1 311 ? 15.927 11.715 14.523 1.00 66.50 311 ARG A O 1
ATOM 2440 N N . ARG A 1 312 ? 14.145 10.521 15.171 1.00 67.00 312 ARG A N 1
ATOM 2441 C CA . ARG A 1 312 ? 13.183 11.619 14.953 1.00 67.00 312 ARG A CA 1
ATOM 2442 C C . ARG A 1 312 ? 12.107 11.669 16.035 1.00 67.00 312 ARG A C 1
ATOM 2444 O O . ARG A 1 312 ? 11.543 10.626 16.357 1.00 67.00 312 ARG A O 1
ATOM 2451 N N . PRO A 1 313 ? 11.755 12.867 16.541 1.00 68.06 313 PRO A N 1
ATOM 2452 C CA . PRO A 1 313 ? 10.569 13.029 17.372 1.00 68.06 313 PRO A CA 1
ATOM 2453 C C . PRO A 1 313 ? 9.323 12.561 16.616 1.00 68.06 313 PRO A C 1
ATOM 2455 O O . PRO A 1 313 ? 9.065 13.011 15.499 1.00 68.06 313 PRO A O 1
ATOM 2458 N N . ALA A 1 314 ? 8.541 11.681 17.232 1.00 70.44 314 ALA A N 1
ATOM 2459 C CA . ALA A 1 314 ? 7.293 11.180 16.672 1.00 70.44 314 ALA A CA 1
ATOM 2460 C C . ALA A 1 314 ? 6.269 10.918 17.778 1.00 70.44 314 ALA A C 1
ATOM 2462 O O . ALA A 1 314 ? 6.616 10.787 18.948 1.00 70.44 314 ALA A O 1
ATOM 2463 N N . SER A 1 315 ? 4.994 10.842 17.399 1.00 68.00 315 SER A N 1
ATOM 2464 C CA . SER A 1 315 ? 3.896 10.488 18.305 1.00 68.00 315 SER A CA 1
ATOM 2465 C C . SER A 1 315 ? 3.631 8.982 18.386 1.00 68.00 315 SER A C 1
ATOM 2467 O O . SER A 1 315 ? 2.856 8.563 19.241 1.00 68.00 315 SER A O 1
ATOM 2469 N N . ALA A 1 316 ? 4.217 8.188 17.485 1.00 72.06 316 ALA A N 1
ATOM 2470 C CA . ALA A 1 316 ? 4.102 6.732 17.412 1.00 72.06 316 ALA A CA 1
ATOM 2471 C C . ALA A 1 316 ? 5.223 6.145 16.539 1.00 72.06 316 ALA A C 1
ATOM 2473 O O . ALA A 1 316 ? 5.790 6.870 15.723 1.00 72.06 316 ALA A O 1
ATOM 2474 N N . PHE A 1 317 ? 5.483 4.840 16.655 1.00 79.38 317 PHE A N 1
ATOM 2475 C CA . PHE A 1 317 ? 6.358 4.108 15.731 1.00 79.38 317 PHE A CA 1
ATOM 2476 C C . PHE A 1 317 ? 5.773 4.020 14.324 1.00 79.38 317 PHE A C 1
ATOM 2478 O O . PHE A 1 317 ? 6.516 4.135 13.355 1.00 79.38 317 PHE A O 1
ATOM 2485 N N . VAL A 1 318 ? 4.454 3.838 14.201 1.00 81.12 318 VAL A N 1
ATOM 2486 C CA . VAL A 1 318 ? 3.764 3.759 12.911 1.00 81.12 318 VAL A CA 1
ATOM 2487 C C . VAL A 1 318 ? 2.564 4.690 12.874 1.00 81.12 318 VAL A C 1
ATOM 2489 O O . VAL A 1 318 ? 1.648 4.601 13.684 1.00 81.12 318 VAL A O 1
ATOM 2492 N N . THR A 1 319 ? 2.534 5.587 11.899 1.00 80.19 319 THR A N 1
ATOM 2493 C CA . THR A 1 319 ? 1.398 6.480 11.675 1.00 80.19 319 THR A CA 1
ATOM 2494 C C . THR A 1 319 ? 0.610 6.011 10.458 1.00 80.19 319 THR A C 1
ATOM 2496 O O . THR A 1 319 ? 1.112 5.981 9.336 1.00 80.19 319 THR A O 1
ATOM 2499 N N . LEU A 1 320 ? -0.641 5.625 10.680 1.00 76.69 320 LEU A N 1
ATOM 2500 C CA . LEU A 1 320 ? -1.572 5.199 9.644 1.00 76.69 320 LEU A CA 1
ATOM 2501 C C . LEU A 1 320 ? -2.138 6.426 8.926 1.00 76.69 320 LEU A C 1
ATOM 2503 O O . LEU A 1 320 ? -2.627 7.364 9.565 1.00 76.69 320 LEU A O 1
ATOM 2507 N N . SER A 1 321 ? -2.099 6.402 7.595 1.00 70.62 321 SER A N 1
ATOM 2508 C CA . SER A 1 321 ? -2.574 7.506 6.764 1.00 70.62 321 SER A CA 1
ATOM 2509 C C . SER A 1 321 ? -4.047 7.841 7.009 1.00 70.62 321 SER A C 1
ATOM 2511 O O . SER A 1 321 ? -4.877 6.976 7.288 1.00 70.62 321 SER A O 1
ATOM 2513 N N . PHE A 1 322 ? -4.380 9.121 6.843 1.00 64.56 322 PHE A N 1
ATOM 2514 C CA . PHE A 1 322 ? -5.748 9.643 6.817 1.00 64.56 322 PHE A CA 1
ATOM 2515 C C . PHE A 1 322 ? -6.286 9.843 5.388 1.00 64.56 322 PHE A C 1
ATOM 2517 O O . PHE A 1 322 ? -7.383 10.373 5.219 1.00 64.56 322 PHE A O 1
ATOM 2524 N N . SER A 1 323 ? -5.519 9.479 4.355 1.00 65.38 323 SER A N 1
ATOM 2525 C CA . SER A 1 323 ? -5.831 9.837 2.966 1.00 65.38 323 SER A CA 1
ATOM 2526 C C . SER A 1 323 ? -6.205 8.672 2.053 1.00 65.38 323 SER A C 1
ATOM 2528 O O . SER A 1 323 ? -6.704 8.944 0.966 1.00 65.38 323 SER A O 1
ATOM 2530 N N . THR A 1 324 ? -6.006 7.411 2.455 1.00 77.38 324 THR A N 1
ATOM 2531 C CA . THR A 1 324 ? -6.365 6.230 1.645 1.00 77.38 324 THR A CA 1
ATOM 2532 C C . THR A 1 324 ? -6.879 5.076 2.517 1.00 77.38 324 THR A C 1
ATOM 2534 O O . THR A 1 324 ? -6.301 4.818 3.573 1.00 77.38 324 THR A O 1
ATOM 2537 N N . PRO A 1 325 ? -7.934 4.335 2.112 1.00 80.56 325 PRO A N 1
ATOM 2538 C CA . PRO A 1 325 ? -8.492 3.264 2.926 1.00 80.56 325 PRO A CA 1
ATOM 2539 C C . PRO A 1 325 ? -7.551 2.063 2.993 1.00 80.56 325 PRO A C 1
ATOM 2541 O O . PRO A 1 325 ? -7.140 1.521 1.961 1.00 80.56 325 PRO A O 1
ATOM 2544 N N . MET A 1 326 ? -7.292 1.585 4.200 1.00 85.12 326 MET A N 1
ATOM 2545 C CA . MET A 1 326 ? -6.589 0.341 4.479 1.00 85.12 326 MET A CA 1
ATOM 2546 C C . MET A 1 326 ? -7.606 -0.745 4.845 1.00 85.12 326 MET A C 1
ATOM 2548 O O . MET A 1 326 ? -8.472 -0.550 5.700 1.00 85.12 326 MET A O 1
ATOM 2552 N N . ASP A 1 327 ? -7.502 -1.908 4.216 1.00 85.25 327 ASP A N 1
ATOM 2553 C CA . ASP A 1 327 ? -8.289 -3.084 4.581 1.00 85.25 327 ASP A CA 1
ATOM 2554 C C . ASP A 1 327 ? -7.725 -3.763 5.833 1.00 85.25 327 ASP A C 1
ATOM 2556 O O . ASP A 1 327 ? -8.502 -4.202 6.685 1.00 85.25 327 ASP A O 1
ATOM 2560 N N . SER A 1 328 ? -6.397 -3.822 5.976 1.00 85.38 328 SER A N 1
ATOM 2561 C CA . SER A 1 328 ? -5.759 -4.323 7.194 1.00 85.38 328 SER A CA 1
ATOM 2562 C C . SER A 1 328 ? -4.361 -3.765 7.448 1.00 85.38 328 SER A C 1
ATOM 2564 O O . SER A 1 328 ? -3.622 -3.424 6.526 1.00 85.38 328 SER A O 1
ATOM 2566 N N . ILE A 1 329 ? -3.988 -3.721 8.723 1.00 87.19 329 ILE A N 1
ATOM 2567 C CA . ILE A 1 329 ? -2.599 -3.694 9.168 1.00 87.19 329 ILE A CA 1
ATOM 2568 C C . ILE A 1 329 ? -2.405 -4.714 10.288 1.00 87.19 329 ILE A C 1
ATOM 2570 O O . ILE A 1 329 ? -3.231 -4.803 11.198 1.00 87.19 329 ILE A O 1
ATOM 2574 N N . GLU A 1 330 ? -1.335 -5.490 10.213 1.00 87.81 330 GLU A N 1
ATOM 2575 C CA . GLU A 1 330 ? -1.040 -6.565 11.154 1.00 87.81 330 GLU A CA 1
ATOM 2576 C C . GLU A 1 330 ? 0.391 -6.427 11.673 1.00 87.81 330 GLU A C 1
ATOM 2578 O O . GLU A 1 330 ? 1.326 -6.225 10.901 1.00 87.81 330 GLU A O 1
ATOM 2583 N N . PHE A 1 331 ? 0.554 -6.524 12.988 1.00 86.88 331 PHE A N 1
ATOM 2584 C CA . PHE A 1 331 ? 1.837 -6.550 13.672 1.00 86.88 331 PHE A CA 1
ATOM 2585 C C . PHE A 1 331 ? 1.946 -7.868 14.427 1.00 86.88 331 PHE A C 1
ATOM 2587 O O . PHE A 1 331 ? 1.278 -8.055 15.440 1.00 86.88 331 PHE A O 1
ATOM 2594 N N . ASN A 1 332 ? 2.789 -8.772 13.951 1.00 85.94 332 ASN A N 1
ATOM 2595 C CA . ASN A 1 332 ? 3.010 -10.074 14.560 1.00 85.94 332 ASN A CA 1
ATOM 2596 C C . ASN A 1 332 ? 4.383 -10.066 15.226 1.00 85.94 332 ASN A C 1
ATOM 2598 O O . ASN A 1 332 ? 5.401 -9.950 14.550 1.00 85.94 332 ASN A O 1
ATOM 2602 N N . ARG A 1 333 ? 4.412 -10.159 16.555 1.00 85.25 333 ARG A N 1
ATOM 2603 C CA . ARG A 1 333 ? 5.621 -10.086 17.385 1.00 85.25 333 ARG A CA 1
ATOM 2604 C C . ARG A 1 333 ? 6.493 -8.845 17.146 1.00 85.25 333 ARG A C 1
ATOM 2606 O O . ARG A 1 333 ? 7.710 -8.980 16.988 1.00 85.25 333 ARG A O 1
ATOM 2613 N N . PRO A 1 334 ? 5.923 -7.621 17.101 1.00 86.38 334 PRO A N 1
ATOM 2614 C CA . PRO A 1 334 ? 6.738 -6.421 16.948 1.00 86.38 334 PRO A CA 1
ATOM 2615 C C . PRO A 1 334 ? 7.640 -6.233 18.174 1.00 86.38 334 PRO A C 1
ATOM 2617 O O . PRO A 1 334 ? 7.193 -6.403 19.308 1.00 86.38 334 PRO A O 1
ATOM 2620 N N . ARG A 1 335 ? 8.895 -5.833 17.961 1.00 85.94 335 ARG A N 1
ATOM 2621 C CA . ARG A 1 335 ? 9.830 -5.457 19.029 1.00 85.94 335 ARG A CA 1
ATOM 2622 C C . ARG A 1 335 ? 9.974 -3.942 19.064 1.00 85.94 335 ARG A C 1
ATOM 2624 O O . ARG A 1 335 ? 10.371 -3.349 18.069 1.00 85.94 335 ARG A O 1
ATOM 2631 N N . LEU A 1 336 ? 9.646 -3.315 20.185 1.00 83.44 336 LEU A N 1
ATOM 2632 C CA . LEU A 1 336 ? 9.667 -1.864 20.364 1.00 83.44 336 LEU A CA 1
ATOM 2633 C C . LEU A 1 336 ? 10.800 -1.481 21.312 1.00 83.44 336 LEU A C 1
ATOM 2635 O O . LEU A 1 336 ? 10.742 -1.819 22.494 1.00 83.44 336 LEU A O 1
ATOM 2639 N N . THR A 1 337 ? 11.811 -0.772 20.822 1.00 78.88 337 THR A N 1
ATOM 2640 C CA . THR A 1 337 ? 12.933 -0.327 21.659 1.00 78.88 337 THR A CA 1
ATOM 2641 C C . THR A 1 337 ? 12.640 1.049 22.263 1.00 78.88 337 THR A C 1
ATOM 2643 O O . THR A 1 337 ? 12.168 1.951 21.575 1.00 78.88 337 THR A O 1
ATOM 2646 N N . SER A 1 338 ? 12.887 1.230 23.564 1.00 64.62 338 SER A N 1
ATOM 2647 C CA . SER A 1 338 ? 12.677 2.514 24.248 1.00 64.62 338 SER A CA 1
ATOM 2648 C C . SER A 1 338 ? 13.582 3.616 23.682 1.00 64.62 338 SER A C 1
ATOM 2650 O O . SER A 1 338 ? 14.796 3.433 23.613 1.00 64.62 338 SER A O 1
ATOM 2652 N N . SER A 1 339 ? 13.013 4.783 23.371 1.00 60.25 339 SER A N 1
ATOM 2653 C CA . SER A 1 339 ? 13.771 5.986 23.000 1.00 60.25 339 SER A CA 1
ATOM 2654 C C . SER A 1 339 ? 14.113 6.834 24.237 1.00 60.25 339 SER A C 1
ATOM 2656 O O . SER A 1 339 ? 13.602 6.588 25.331 1.00 60.25 339 SER A O 1
ATOM 2658 N N . ALA A 1 340 ? 14.936 7.880 24.083 1.00 54.28 340 ALA A N 1
ATOM 2659 C CA . ALA A 1 340 ? 15.343 8.773 25.181 1.00 54.28 340 ALA A CA 1
ATOM 2660 C C . ALA A 1 340 ? 14.175 9.475 25.922 1.00 54.28 340 ALA A C 1
ATOM 2662 O O . ALA A 1 340 ? 14.387 10.022 27.002 1.00 54.28 340 ALA A O 1
ATOM 2663 N N . GLY A 1 341 ? 12.959 9.456 25.359 1.00 53.66 341 GLY A N 1
ATOM 2664 C CA . GLY A 1 341 ? 11.724 9.962 25.971 1.00 53.66 341 GLY A CA 1
ATOM 2665 C C . GLY A 1 341 ? 10.691 8.878 26.295 1.00 53.66 341 GLY A C 1
ATOM 2666 O O . GLY A 1 341 ? 9.520 9.201 26.418 1.00 53.66 341 GLY A O 1
ATOM 2667 N N . GLY A 1 342 ? 11.087 7.602 26.369 1.00 60.38 342 GLY A N 1
ATOM 2668 C CA . GLY A 1 342 ? 10.177 6.483 26.612 1.00 60.38 342 GLY A CA 1
ATOM 2669 C C . GLY A 1 342 ? 9.802 5.679 25.367 1.00 60.38 342 GLY A C 1
ATOM 2670 O O . GLY A 1 342 ? 10.371 5.836 24.281 1.00 60.38 342 GLY A O 1
ATOM 2671 N N . VAL A 1 343 ? 8.842 4.768 25.541 1.00 60.84 343 VAL A N 1
ATOM 2672 C CA . VAL A 1 343 ? 8.312 3.916 24.466 1.00 60.84 343 VAL A CA 1
ATOM 2673 C C . VAL A 1 343 ? 7.178 4.655 23.759 1.00 60.84 343 VAL A C 1
ATOM 2675 O O . VAL A 1 343 ? 6.158 4.989 24.369 1.00 60.84 343 VAL A O 1
ATOM 2678 N N . LEU A 1 344 ? 7.351 4.906 22.460 1.00 64.25 344 LEU A N 1
ATOM 2679 C CA . LEU A 1 344 ? 6.300 5.472 21.621 1.00 64.25 344 LEU A CA 1
ATOM 2680 C C . LEU A 1 344 ? 5.127 4.481 21.493 1.00 64.25 344 LEU A C 1
ATOM 2682 O O . LEU A 1 344 ? 5.348 3.269 21.447 1.00 64.25 344 LEU A O 1
ATOM 2686 N N . PRO A 1 345 ? 3.874 4.957 21.368 1.00 66.38 345 PRO A N 1
ATOM 2687 C CA . PRO A 1 345 ? 2.770 4.114 20.918 1.00 66.38 345 PRO A CA 1
ATOM 2688 C C . PRO A 1 345 ? 3.142 3.370 19.629 1.00 66.38 345 PRO A C 1
ATOM 2690 O O . PRO A 1 345 ? 3.768 3.951 18.742 1.00 66.38 345 PRO A O 1
ATOM 2693 N N . LEU A 1 346 ? 2.731 2.105 19.488 1.00 69.56 346 LEU A N 1
ATOM 2694 C CA . LEU A 1 346 ? 3.006 1.354 18.258 1.00 69.56 346 LEU A CA 1
ATOM 2695 C C . LEU A 1 346 ? 2.331 2.017 17.053 1.00 69.56 346 LEU A C 1
ATOM 2697 O O . LEU A 1 346 ? 2.965 2.200 16.019 1.00 69.56 346 LEU A O 1
ATOM 2701 N N . THR A 1 347 ? 1.065 2.418 17.203 1.00 68.62 347 THR A N 1
ATOM 2702 C CA . THR A 1 347 ? 0.302 3.072 16.136 1.00 68.62 347 THR A CA 1
ATOM 2703 C C . THR A 1 347 ? -0.309 4.408 16.551 1.00 68.62 347 THR A C 1
ATOM 2705 O O . THR A 1 347 ? -0.713 4.604 17.698 1.00 68.62 347 THR A O 1
ATOM 2708 N N . SER A 1 348 ? -0.413 5.322 15.587 1.00 63.97 348 SER A N 1
ATOM 2709 C CA . SER A 1 348 ? -1.302 6.489 15.631 1.00 63.97 348 SER A CA 1
ATOM 2710 C C . SER A 1 348 ? -1.986 6.691 14.273 1.00 63.97 348 SER A C 1
ATOM 2712 O O . SER A 1 348 ? -1.534 6.151 13.267 1.00 63.97 348 SER A O 1
ATOM 2714 N N . GLY A 1 349 ? -3.076 7.459 14.218 1.00 60.38 349 GLY A N 1
ATOM 2715 C CA . GLY A 1 349 ? -3.781 7.759 12.964 1.00 60.38 349 GLY A CA 1
ATOM 2716 C C . GLY A 1 349 ? -4.814 6.705 12.537 1.00 60.38 349 GLY A C 1
ATOM 2717 O O . GLY A 1 349 ? -5.409 6.028 13.375 1.00 60.38 349 GLY A O 1
ATOM 2718 N N . GLY A 1 350 ? -5.085 6.623 11.227 1.00 58.50 350 GLY A N 1
ATOM 2719 C CA . GLY A 1 350 ? -6.010 5.639 10.634 1.00 58.50 350 GLY A CA 1
ATOM 2720 C C . GLY A 1 350 ? -7.495 5.990 10.763 1.00 58.50 350 GLY A C 1
ATOM 2721 O O . GLY A 1 350 ? -8.334 5.095 10.681 1.00 58.50 350 GLY A O 1
ATOM 2722 N N . GLY A 1 351 ? -7.784 7.279 10.991 1.00 61.81 351 GLY A N 1
ATOM 2723 C CA . GLY A 1 351 ? -9.043 7.825 11.503 1.00 61.81 351 GLY A CA 1
ATOM 2724 C C . GLY A 1 351 ? -10.313 7.599 10.673 1.00 61.81 351 GLY A C 1
ATOM 2725 O O . GLY A 1 351 ? -10.518 6.568 10.037 1.00 61.81 351 GLY A O 1
ATOM 2726 N N . VAL A 1 352 ? -11.232 8.567 10.724 1.00 66.25 352 VAL A N 1
ATOM 2727 C CA . VAL A 1 352 ? -12.540 8.463 10.062 1.00 66.25 352 VAL A CA 1
ATOM 2728 C C . VAL A 1 352 ? -12.746 9.558 9.029 1.00 66.25 352 VAL A C 1
ATOM 2730 O O . VAL A 1 352 ? -12.464 10.731 9.284 1.00 66.25 352 VAL A O 1
ATOM 2733 N N . VAL A 1 353 ? -13.319 9.186 7.889 1.00 76.75 353 VAL A N 1
ATOM 2734 C CA . VAL A 1 353 ? -13.888 10.144 6.941 1.00 76.75 353 VAL A CA 1
ATOM 2735 C C . VAL A 1 353 ? -15.259 10.560 7.447 1.00 76.75 353 VAL A C 1
ATOM 2737 O O . VAL A 1 353 ? -16.087 9.705 7.764 1.00 76.75 353 VAL A O 1
ATOM 2740 N N . ARG A 1 354 ? -15.505 11.873 7.513 1.00 81.50 354 ARG A N 1
ATOM 2741 C CA . ARG A 1 354 ? -16.827 12.440 7.805 1.00 81.50 354 ARG A CA 1
ATOM 2742 C C . ARG A 1 354 ? -17.473 12.891 6.505 1.00 81.50 354 ARG A C 1
ATOM 2744 O O . ARG A 1 354 ? -16.962 13.786 5.841 1.00 81.50 354 ARG A O 1
ATOM 2751 N N . VAL A 1 355 ? -18.611 12.304 6.173 1.00 86.19 355 VAL A N 1
ATOM 2752 C CA . VAL A 1 355 ? -19.398 12.632 4.988 1.00 86.19 355 VAL A CA 1
ATOM 2753 C C . VAL A 1 355 ? -20.631 13.396 5.438 1.00 86.19 355 VAL A C 1
ATOM 2755 O O . VAL A 1 355 ? -21.490 12.841 6.119 1.00 86.19 355 VAL A O 1
ATOM 2758 N N . LYS A 1 356 ? -20.732 14.671 5.062 1.00 90.25 356 LYS A N 1
ATOM 2759 C CA . LYS A 1 356 ? -21.975 15.426 5.232 1.00 90.25 356 LYS A CA 1
ATOM 2760 C C . LYS A 1 356 ? -22.844 15.217 3.997 1.00 90.25 356 LYS A C 1
ATOM 2762 O O . LYS A 1 356 ? -22.428 15.558 2.889 1.00 90.25 356 LYS A O 1
ATOM 2767 N N . VAL A 1 357 ? -24.036 14.672 4.200 1.00 91.94 357 VAL A N 1
ATOM 2768 C CA . VAL A 1 357 ? -25.013 14.443 3.134 1.00 91.94 357 VAL A CA 1
ATOM 2769 C C . VAL A 1 357 ? -25.619 15.787 2.726 1.00 91.94 357 VAL A C 1
ATOM 2771 O O . VAL A 1 357 ? -26.238 16.472 3.539 1.00 91.94 357 VAL A O 1
ATOM 2774 N N . ALA A 1 358 ? -25.418 16.182 1.474 1.00 91.94 358 ALA A N 1
ATOM 2775 C CA . ALA A 1 358 ? -25.944 17.412 0.888 1.00 91.94 358 ALA A CA 1
ATOM 2776 C C . ALA A 1 358 ? -27.285 17.178 0.178 1.00 91.94 358 ALA A C 1
ATOM 2778 O O . ALA A 1 358 ? -28.191 18.000 0.289 1.00 91.94 358 ALA A O 1
ATOM 2779 N N . ALA A 1 359 ? -27.437 16.033 -0.486 1.00 93.19 359 ALA A N 1
ATOM 2780 C CA . ALA A 1 359 ? -28.683 15.611 -1.114 1.00 93.19 359 ALA A CA 1
ATOM 2781 C C . ALA A 1 359 ? -28.813 14.083 -1.093 1.00 93.19 359 ALA A C 1
ATOM 2783 O O . ALA A 1 359 ? -27.837 13.362 -0.880 1.00 93.19 359 ALA A O 1
ATOM 2784 N N . VAL A 1 360 ? -30.032 13.588 -1.307 1.00 93.94 360 VAL A N 1
ATOM 2785 C CA . VAL A 1 360 ? -30.346 12.155 -1.374 1.00 93.94 360 VAL A CA 1
ATOM 2786 C C . VAL A 1 360 ? -31.269 11.917 -2.560 1.00 93.94 360 VAL A C 1
ATOM 2788 O O . VAL A 1 360 ? -32.267 12.624 -2.718 1.00 93.94 360 VAL A O 1
ATOM 2791 N N . LYS A 1 361 ? -30.955 10.921 -3.391 1.00 94.06 361 LYS A N 1
ATOM 2792 C CA . LYS A 1 361 ? -31.794 10.514 -4.524 1.00 94.06 361 LYS A CA 1
ATOM 2793 C C . LYS A 1 361 ? -31.794 8.993 -4.649 1.00 94.06 361 LYS A C 1
ATOM 2795 O O . LYS A 1 361 ? -30.863 8.413 -5.201 1.00 94.06 361 LYS A O 1
ATOM 2800 N N . GLY A 1 362 ? -32.852 8.356 -4.149 1.00 91.50 362 GLY A N 1
ATOM 2801 C CA . GLY A 1 362 ? -32.900 6.896 -4.038 1.00 91.50 362 GLY A CA 1
ATOM 2802 C C . GLY A 1 362 ? -31.736 6.386 -3.186 1.00 91.50 362 GLY A C 1
ATOM 2803 O O . GLY A 1 362 ? -31.478 6.929 -2.115 1.00 91.50 362 GLY A O 1
ATOM 2804 N N . ASP A 1 363 ? -30.995 5.418 -3.716 1.00 93.31 363 ASP A N 1
ATOM 2805 C CA . ASP A 1 363 ? -29.838 4.785 -3.068 1.00 93.31 363 ASP A CA 1
ATOM 2806 C C . ASP A 1 363 ? -28.514 5.543 -3.298 1.00 93.31 363 ASP A C 1
ATOM 2808 O O . ASP A 1 363 ? -27.427 4.962 -3.272 1.00 93.31 363 ASP A O 1
ATOM 2812 N N . VAL A 1 364 ? -28.587 6.848 -3.572 1.00 94.81 364 VAL A N 1
ATOM 2813 C CA . VAL A 1 364 ? -27.419 7.706 -3.804 1.00 94.81 364 VAL A CA 1
ATOM 2814 C C . VAL A 1 364 ? -27.416 8.861 -2.813 1.00 94.81 364 VAL A C 1
ATOM 2816 O O . VAL A 1 364 ? -28.373 9.639 -2.733 1.00 94.81 364 VAL A O 1
ATOM 2819 N N . LEU A 1 365 ? -26.312 8.978 -2.077 1.00 94.44 365 LEU A N 1
ATOM 2820 C CA . LEU A 1 365 ? -26.010 10.106 -1.205 1.00 94.44 365 LEU A CA 1
ATOM 2821 C C . LEU A 1 365 ? -25.071 11.056 -1.940 1.00 94.44 365 LEU A C 1
ATOM 2823 O O . LEU A 1 365 ? -24.035 10.635 -2.446 1.00 94.44 365 LEU A O 1
ATOM 2827 N N . TYR A 1 366 ? -25.406 12.336 -1.964 1.00 92.50 366 TYR A N 1
ATOM 2828 C CA . TYR A 1 366 ? -24.560 13.371 -2.543 1.00 92.50 366 TYR A CA 1
ATOM 2829 C C . TYR A 1 366 ? -23.870 14.137 -1.431 1.00 92.50 366 TYR A C 1
ATOM 2831 O O . TYR A 1 366 ? -24.447 14.359 -0.361 1.00 92.50 366 TYR A O 1
ATOM 2839 N N . THR A 1 367 ? -22.645 14.570 -1.685 1.00 88.88 367 THR A N 1
ATOM 2840 C CA . THR A 1 367 ? -21.912 15.441 -0.777 1.00 88.88 367 THR A CA 1
ATOM 2841 C C . THR A 1 367 ? -21.398 16.667 -1.518 1.00 88.88 367 THR A C 1
ATOM 2843 O O . THR A 1 367 ? -21.014 16.595 -2.681 1.00 88.88 367 THR A O 1
ATOM 2846 N N . SER A 1 368 ? -21.393 17.808 -0.829 1.00 75.56 368 SER A N 1
ATOM 2847 C CA . SER A 1 368 ? -21.033 19.116 -1.390 1.00 75.56 368 SER A CA 1
ATOM 2848 C C . SER A 1 368 ? -19.528 19.288 -1.627 1.00 75.56 368 SER A C 1
ATOM 2850 O O . SER A 1 368 ? -19.057 20.404 -1.839 1.00 75.56 368 SER A O 1
ATOM 2852 N N . PHE A 1 369 ? -18.749 18.214 -1.508 1.00 68.00 369 PHE A N 1
ATOM 2853 C CA . PHE A 1 369 ? -17.339 18.221 -1.850 1.00 68.00 369 PHE A CA 1
ATOM 2854 C C . PHE A 1 369 ? -17.218 17.920 -3.350 1.00 68.00 369 PHE A C 1
ATOM 2856 O O . PHE A 1 369 ? -17.659 16.883 -3.832 1.00 68.00 369 PHE A O 1
ATOM 2863 N N . SER A 1 370 ? -16.698 18.890 -4.100 1.00 58.03 370 SER A N 1
ATOM 2864 C CA . SER A 1 370 ? -16.734 18.918 -5.570 1.00 58.03 370 SER A CA 1
ATOM 2865 C C . SER A 1 370 ? -15.339 19.050 -6.190 1.00 58.03 370 SER A C 1
ATOM 2867 O O . SER A 1 370 ? -15.174 19.633 -7.261 1.00 58.03 370 SER A O 1
ATOM 2869 N N . GLY A 1 371 ? -14.304 18.620 -5.466 1.00 56.81 371 GLY A N 1
ATOM 2870 C CA . GLY A 1 371 ? -12.926 19.012 -5.737 1.00 56.81 371 GLY A CA 1
ATOM 2871 C C . GLY A 1 371 ? -11.972 17.860 -6.017 1.00 56.81 371 GLY A C 1
ATOM 2872 O O . GLY A 1 371 ? -12.117 16.747 -5.532 1.00 56.81 371 GLY A O 1
ATOM 2873 N N . ILE A 1 372 ? -10.897 18.217 -6.709 1.00 52.06 372 ILE A N 1
ATOM 2874 C CA . ILE A 1 372 ? -9.713 17.405 -7.011 1.00 52.06 372 ILE A CA 1
ATOM 2875 C C . ILE A 1 372 ? -8.972 16.918 -5.729 1.00 52.06 372 ILE A C 1
ATOM 2877 O O . ILE A 1 372 ? -8.196 15.969 -5.772 1.00 52.06 372 ILE A O 1
ATOM 2881 N N . ASN A 1 373 ? -9.258 17.526 -4.569 1.00 60.59 373 ASN A N 1
ATOM 2882 C CA . ASN A 1 373 ? -8.758 17.143 -3.238 1.00 60.59 373 ASN A CA 1
ATOM 2883 C C . ASN A 1 373 ? -9.885 16.743 -2.269 1.00 60.59 373 ASN A C 1
ATOM 2885 O O . ASN A 1 373 ? -9.733 16.879 -1.053 1.00 60.59 373 ASN A O 1
ATOM 2889 N N . ASP A 1 374 ? -11.033 16.303 -2.789 1.00 67.88 374 ASP A N 1
ATOM 2890 C CA . ASP A 1 374 ? -12.140 15.840 -1.959 1.00 67.88 374 ASP A CA 1
ATOM 2891 C C . ASP A 1 374 ? -11.680 14.670 -1.051 1.00 67.88 374 ASP A C 1
ATOM 2893 O O . ASP A 1 374 ? -11.165 13.661 -1.548 1.00 67.88 374 ASP A O 1
ATOM 2897 N N . PRO A 1 375 ? -11.823 14.782 0.286 1.00 72.31 375 PRO A N 1
ATOM 2898 C CA . PRO A 1 375 ? -11.460 13.713 1.214 1.00 72.31 375 PRO A CA 1
ATOM 2899 C C . PRO A 1 375 ? -12.315 12.445 1.053 1.00 72.31 375 PRO A C 1
ATOM 2901 O O . PRO A 1 375 ? -11.915 11.386 1.532 1.00 72.31 375 PRO A O 1
ATOM 2904 N N . VAL A 1 376 ? -13.478 12.522 0.401 1.00 80.19 376 VAL A N 1
ATOM 2905 C CA . VAL A 1 376 ? -14.396 11.393 0.214 1.00 80.19 376 VAL A CA 1
ATOM 2906 C C . VAL A 1 376 ? -13.856 10.341 -0.766 1.00 80.19 376 VAL A C 1
ATOM 2908 O O . VAL A 1 376 ? -13.685 9.204 -0.328 1.00 80.19 376 VAL A O 1
ATOM 2911 N N . PRO A 1 377 ? -13.516 10.645 -2.035 1.00 76.25 377 PRO A N 1
ATOM 2912 C CA . PRO A 1 377 ? -12.888 9.668 -2.934 1.00 76.25 377 PRO A CA 1
ATOM 2913 C C . PRO A 1 377 ? -11.513 9.202 -2.426 1.00 76.25 377 PRO A C 1
ATOM 2915 O O . PRO A 1 377 ? -11.103 8.061 -2.660 1.00 76.25 377 PRO A O 1
ATOM 2918 N N . ARG A 1 378 ? -10.827 10.061 -1.660 1.00 78.75 378 ARG A N 1
ATOM 2919 C CA . ARG A 1 378 ? -9.590 9.729 -0.949 1.00 78.75 378 ARG A CA 1
ATOM 2920 C C . ARG A 1 378 ? -9.794 8.661 0.106 1.00 78.75 378 ARG A C 1
ATOM 2922 O O . ARG A 1 378 ? -9.111 7.652 0.073 1.00 78.75 378 ARG A O 1
ATOM 2929 N N . GLY A 1 379 ? -10.733 8.854 1.025 1.00 77.06 379 GLY A N 1
ATOM 2930 C CA . GLY A 1 379 ? -10.872 8.009 2.208 1.00 77.06 379 GLY A CA 1
ATOM 2931 C C . GLY A 1 379 ? -12.036 7.011 2.179 1.00 77.06 379 GLY A C 1
ATOM 2932 O O . GLY A 1 379 ? -12.248 6.315 3.171 1.00 77.06 379 GLY A O 1
ATOM 2933 N N . LEU A 1 380 ? -12.775 6.894 1.070 1.00 83.75 380 LEU A N 1
ATOM 2934 C CA . LEU A 1 380 ? -13.772 5.841 0.852 1.00 83.75 380 LEU A CA 1
ATOM 2935 C C . LEU A 1 380 ? -13.373 4.882 -0.268 1.00 83.75 380 LEU A C 1
ATOM 2937 O O . LEU A 1 380 ? -12.721 5.241 -1.247 1.00 83.75 380 LEU A O 1
ATOM 2941 N N . SER A 1 381 ? -13.839 3.644 -0.134 1.00 84.50 381 SER A N 1
ATOM 2942 C CA . SER A 1 381 ? -13.739 2.594 -1.146 1.00 84.50 381 SER A CA 1
ATOM 2943 C C . SER A 1 381 ? -15.065 1.844 -1.244 1.00 84.50 381 SER A C 1
ATOM 2945 O O . SER A 1 381 ? -15.869 1.876 -0.309 1.00 84.50 381 SER A O 1
ATOM 2947 N N . VAL A 1 382 ? -15.286 1.126 -2.345 1.00 85.81 382 VAL A N 1
ATOM 2948 C CA . VAL A 1 382 ? -16.381 0.147 -2.414 1.00 85.81 382 VAL A CA 1
ATOM 2949 C C . VAL A 1 382 ? -16.217 -0.870 -1.278 1.00 85.81 382 VAL A C 1
ATOM 2951 O O . VAL A 1 382 ? -15.110 -1.337 -0.998 1.00 85.81 382 VAL A O 1
ATOM 2954 N N . GLY A 1 383 ? -17.314 -1.164 -0.581 1.00 84.88 383 GLY A N 1
ATOM 2955 C CA . GLY A 1 383 ? -17.342 -2.005 0.616 1.00 84.88 383 GLY A CA 1
ATOM 2956 C C . GLY A 1 383 ? -17.014 -1.278 1.926 1.00 84.88 383 GLY A C 1
ATOM 2957 O O . GLY A 1 383 ? -17.017 -1.914 2.978 1.00 84.88 383 GLY A O 1
ATOM 2958 N N . SER A 1 384 ? -16.729 0.030 1.908 1.00 86.31 384 SER A N 1
ATOM 2959 C CA . SER A 1 384 ? -16.682 0.831 3.139 1.00 86.31 384 SER A CA 1
ATOM 2960 C C . SER A 1 384 ? -18.064 0.875 3.806 1.00 86.31 384 SER A C 1
ATOM 2962 O O . SER A 1 384 ? -19.087 0.907 3.128 1.00 86.31 384 SER A O 1
ATOM 2964 N N . ILE A 1 385 ? -18.099 0.914 5.140 1.00 86.88 385 ILE A N 1
ATOM 2965 C CA . ILE A 1 385 ? -19.346 0.998 5.914 1.00 86.88 385 ILE A CA 1
ATOM 2966 C C . ILE A 1 385 ? -19.531 2.432 6.415 1.00 86.88 385 ILE A C 1
ATOM 2968 O O . ILE A 1 385 ? -18.674 2.944 7.142 1.00 86.88 385 ILE A O 1
ATOM 2972 N N . LEU A 1 386 ? -20.657 3.058 6.072 1.00 88.94 386 LEU A N 1
ATOM 2973 C CA . LEU A 1 386 ? -21.052 4.368 6.587 1.00 88.94 386 LEU A CA 1
ATOM 2974 C C . LEU A 1 386 ? -21.885 4.210 7.860 1.00 88.94 386 LEU A C 1
ATOM 2976 O O . LEU A 1 386 ? -22.866 3.461 7.894 1.00 88.94 386 LEU A O 1
ATOM 2980 N N . ARG A 1 387 ? -21.506 4.946 8.902 1.00 86.06 387 ARG A N 1
ATOM 2981 C CA . ARG A 1 387 ? -22.139 4.938 10.226 1.00 86.06 387 ARG A CA 1
ATOM 2982 C C . ARG A 1 387 ? -22.716 6.294 10.575 1.00 86.06 387 ARG A C 1
ATOM 2984 O O . ARG A 1 387 ? -22.173 7.299 10.138 1.00 86.06 387 ARG A O 1
ATOM 2991 N N . ASN A 1 388 ? -23.751 6.350 11.403 1.00 82.44 388 ASN A N 1
ATOM 2992 C CA . ASN A 1 388 ? -24.163 7.623 12.002 1.00 82.44 388 ASN A CA 1
ATOM 2993 C C . ASN A 1 388 ? -23.178 8.076 13.103 1.00 82.44 388 ASN A C 1
ATOM 2995 O O . ASN A 1 388 ? -22.254 7.352 13.481 1.00 82.44 388 ASN A O 1
ATOM 2999 N N . GLU A 1 389 ? -23.384 9.272 13.658 1.00 77.62 389 GLU A N 1
ATOM 3000 C CA . GLU A 1 389 ? -22.525 9.815 14.726 1.00 77.62 389 GLU A CA 1
ATOM 3001 C C . GLU A 1 389 ? -22.583 9.015 16.040 1.00 77.62 389 GLU A C 1
ATOM 3003 O O . GLU A 1 389 ? -21.696 9.152 16.882 1.00 77.62 389 GLU A O 1
ATOM 3008 N N . SER A 1 390 ? -23.581 8.137 16.200 1.00 67.38 390 SER A N 1
ATOM 3009 C CA . SER A 1 390 ? -23.662 7.191 17.318 1.00 67.38 390 SER A CA 1
ATOM 3010 C C . SER A 1 390 ? -22.875 5.893 17.087 1.00 67.38 390 SER A C 1
ATOM 3012 O O . SER A 1 390 ? -22.853 5.044 17.974 1.00 67.38 390 SER A O 1
ATOM 3014 N N . GLY A 1 391 ? -22.245 5.719 15.919 1.00 67.62 391 GLY A N 1
ATOM 3015 C CA . GLY A 1 391 ? -21.469 4.528 15.558 1.00 67.62 391 GLY A CA 1
ATOM 3016 C C . GLY A 1 391 ? -22.269 3.414 14.878 1.00 67.62 391 GLY A C 1
ATOM 3017 O O . GLY A 1 391 ? -21.673 2.448 14.408 1.00 67.62 391 GLY A O 1
ATOM 3018 N N . GLU A 1 392 ? -23.589 3.557 14.749 1.00 76.19 392 GLU A N 1
ATOM 3019 C CA . GLU A 1 392 ? -24.441 2.530 14.148 1.00 76.19 392 GLU A CA 1
ATOM 3020 C C . GLU A 1 392 ? -24.190 2.421 12.634 1.00 76.19 392 GLU A C 1
ATOM 3022 O O . GLU A 1 392 ? -24.255 3.443 11.940 1.00 76.19 392 GLU A O 1
ATOM 3027 N N . PRO A 1 393 ? -23.925 1.215 12.098 1.00 83.44 393 PRO A N 1
ATOM 3028 C CA . PRO A 1 393 ? -23.729 1.005 10.668 1.00 83.44 393 PRO A CA 1
ATOM 3029 C C . PRO A 1 393 ? -25.055 1.118 9.913 1.00 83.44 393 PRO A C 1
ATOM 3031 O O . PRO A 1 393 ? -25.962 0.316 10.114 1.00 83.44 393 PRO A O 1
ATOM 3034 N N . LEU A 1 394 ? -25.144 2.090 9.004 1.00 88.81 394 LEU A N 1
ATOM 3035 C CA . LEU A 1 394 ? -26.358 2.360 8.232 1.00 88.81 394 LEU A CA 1
ATOM 3036 C C . LEU A 1 394 ? -26.264 1.857 6.792 1.00 88.81 394 LEU A C 1
ATOM 3038 O O . LEU A 1 394 ? -27.234 1.303 6.275 1.00 88.81 394 LEU A O 1
ATOM 3042 N N . PHE A 1 395 ? -25.104 2.024 6.151 1.00 94.38 395 PHE A N 1
ATOM 3043 C CA . PHE A 1 395 ? -24.957 1.768 4.719 1.00 94.38 395 PHE A CA 1
ATOM 3044 C C . PHE A 1 395 ? -23.657 1.052 4.364 1.00 94.38 395 PHE A C 1
ATOM 3046 O O . PHE A 1 395 ? -22.608 1.341 4.939 1.00 94.38 395 PHE A O 1
ATOM 3053 N N . ASP A 1 396 ? -23.720 0.189 3.354 1.00 92.12 396 ASP A N 1
ATOM 3054 C CA . ASP A 1 396 ? -22.558 -0.291 2.606 1.00 92.12 396 ASP A CA 1
ATOM 3055 C C . ASP A 1 396 ? -22.338 0.587 1.374 1.00 92.12 396 ASP A C 1
ATOM 3057 O O . ASP A 1 396 ? -23.263 0.800 0.592 1.00 92.12 396 ASP A O 1
ATOM 3061 N N . VAL A 1 397 ? -21.119 1.085 1.174 1.00 91.88 397 VAL A N 1
ATOM 3062 C CA . VAL A 1 397 ? -20.750 1.837 -0.032 1.00 91.88 397 VAL A CA 1
ATOM 3063 C C . VAL A 1 397 ? -20.667 0.870 -1.212 1.00 91.88 397 VAL A C 1
ATOM 3065 O O . VAL A 1 397 ? -19.799 -0.000 -1.254 1.00 91.88 397 VAL A O 1
ATOM 3068 N N . ALA A 1 398 ? -21.554 1.043 -2.186 1.00 90.69 398 ALA A N 1
ATOM 3069 C CA . ALA A 1 398 ? -21.601 0.278 -3.429 1.00 90.69 398 ALA A CA 1
ATOM 3070 C C . ALA A 1 398 ? -20.841 0.965 -4.578 1.00 90.69 398 ALA A C 1
ATOM 3072 O O . ALA A 1 398 ? -20.475 0.317 -5.552 1.00 90.69 398 ALA A O 1
ATOM 3073 N N . GLY A 1 399 ? -20.587 2.270 -4.472 1.00 89.06 399 GLY A N 1
ATOM 3074 C CA . GLY A 1 399 ? -19.827 3.027 -5.462 1.00 89.06 399 GLY A CA 1
ATOM 3075 C C . GLY A 1 399 ? -19.562 4.453 -5.003 1.00 89.06 399 GLY A C 1
ATOM 3076 O O . GLY A 1 399 ? -20.324 5.003 -4.213 1.00 89.06 399 GLY A O 1
ATOM 3077 N N . VAL A 1 400 ? -18.493 5.052 -5.517 1.00 88.94 400 VAL A N 1
ATOM 3078 C CA . VAL A 1 400 ? -18.178 6.475 -5.349 1.00 88.94 400 VAL A CA 1
ATOM 3079 C C . VAL A 1 400 ? -17.837 7.013 -6.729 1.00 88.94 400 VAL A C 1
ATOM 3081 O O . VAL A 1 400 ? -16.940 6.482 -7.377 1.00 88.94 400 VAL A O 1
ATOM 3084 N N . TRP A 1 401 ? -18.568 8.009 -7.212 1.00 88.56 401 TRP A N 1
ATOM 3085 C CA . TRP A 1 401 ? -18.354 8.622 -8.524 1.00 88.56 401 TRP A CA 1
ATOM 3086 C C . TRP A 1 401 ? -18.654 10.116 -8.466 1.00 88.56 401 TRP A C 1
ATOM 3088 O O . TRP A 1 401 ? -19.098 10.626 -7.441 1.00 88.56 401 TRP A O 1
ATOM 3098 N N . PHE A 1 402 ? -18.417 10.820 -9.568 1.00 83.25 402 PHE A N 1
ATOM 3099 C CA . PHE A 1 402 ? -18.776 12.228 -9.679 1.00 83.25 402 PHE A CA 1
ATOM 3100 C C . PHE A 1 402 ? -19.943 12.383 -10.643 1.00 83.25 402 PHE A C 1
ATOM 3102 O O . PHE A 1 402 ? -19.951 11.809 -11.732 1.00 83.25 402 PHE A O 1
ATOM 3109 N N . GLU A 1 403 ? -20.940 13.159 -10.244 1.00 84.06 403 GLU A N 1
ATOM 3110 C CA . GLU A 1 403 ? -22.114 13.444 -11.057 1.00 84.06 403 GLU A CA 1
ATOM 3111 C C . GLU A 1 403 ? -22.610 14.851 -10.723 1.00 84.06 403 GLU A C 1
ATOM 3113 O O . GLU A 1 403 ? -22.689 15.222 -9.557 1.00 84.06 403 GLU A O 1
ATOM 3118 N N . ASN A 1 404 ? -22.933 15.652 -11.743 1.00 80.50 404 ASN A N 1
ATOM 3119 C CA . ASN A 1 404 ? -23.450 17.019 -11.580 1.00 80.50 404 ASN A CA 1
ATOM 3120 C C . ASN A 1 404 ? -22.558 17.949 -10.733 1.00 80.50 404 ASN A C 1
ATOM 3122 O O . ASN A 1 404 ? -23.055 18.858 -10.076 1.00 80.50 404 ASN A O 1
ATOM 3126 N N . GLY A 1 405 ? -21.238 17.737 -10.765 1.00 78.38 405 GLY A N 1
ATOM 3127 C CA . GLY A 1 405 ? -20.286 18.530 -9.985 1.00 78.38 405 GLY A CA 1
ATOM 3128 C C . GLY A 1 405 ? -20.249 18.177 -8.498 1.00 78.38 405 GLY A C 1
ATOM 3129 O O . GLY A 1 405 ? -19.630 18.906 -7.738 1.00 78.38 405 GLY A O 1
ATOM 3130 N N . GLU A 1 406 ? -20.868 17.078 -8.075 1.00 84.19 406 GLU A N 1
ATOM 3131 C CA . GLU A 1 406 ? -20.837 16.587 -6.697 1.00 84.19 406 GLU A CA 1
ATOM 3132 C C . GLU A 1 406 ? -20.222 15.186 -6.642 1.00 84.19 406 GLU A C 1
ATOM 3134 O O . GLU A 1 406 ? -20.290 14.419 -7.611 1.00 84.19 406 GLU A O 1
ATOM 3139 N N . THR A 1 407 ? -19.657 14.830 -5.488 1.00 87.81 407 THR A N 1
ATOM 3140 C CA . THR A 1 407 ? -19.326 13.435 -5.193 1.00 87.81 407 THR A CA 1
ATOM 3141 C C . THR A 1 407 ? -20.607 12.689 -4.820 1.00 87.81 407 THR A C 1
ATOM 3143 O O . THR A 1 407 ? -21.291 13.011 -3.844 1.00 87.81 407 THR A O 1
ATOM 3146 N N . ALA A 1 408 ? -20.927 11.674 -5.614 1.00 91.50 408 ALA A N 1
ATOM 3147 C CA . ALA A 1 408 ? -22.055 10.779 -5.438 1.00 91.50 408 ALA A CA 1
ATOM 3148 C C . ALA A 1 408 ? -21.578 9.447 -4.845 1.00 91.50 408 ALA A C 1
ATOM 3150 O O . ALA A 1 408 ? -20.618 8.834 -5.315 1.00 91.50 408 ALA A O 1
ATOM 3151 N N . ILE A 1 409 ? -22.272 8.989 -3.809 1.00 93.25 409 ILE A N 1
ATOM 3152 C CA . ILE A 1 409 ? -21.975 7.763 -3.075 1.00 93.25 409 ILE A CA 1
ATOM 3153 C C . ILE A 1 409 ? -23.182 6.844 -3.217 1.00 93.25 409 ILE A C 1
ATOM 3155 O O . ILE A 1 409 ? -24.228 7.066 -2.606 1.00 93.25 409 ILE A O 1
ATOM 3159 N N . GLY A 1 410 ? -23.037 5.803 -4.028 1.00 93.62 410 GLY A N 1
ATOM 3160 C CA . GLY A 1 410 ? -24.012 4.724 -4.102 1.00 93.62 410 GLY A CA 1
ATOM 3161 C C . GLY A 1 410 ? -23.949 3.902 -2.828 1.00 93.62 410 GLY A C 1
ATOM 3162 O O . GLY A 1 410 ? -22.866 3.480 -2.416 1.00 93.62 410 GLY A O 1
ATOM 3163 N N . VAL A 1 411 ? -25.098 3.667 -2.211 1.00 95.38 411 VAL A N 1
ATOM 3164 C CA . VAL A 1 411 ? -25.204 2.982 -0.927 1.00 95.38 411 VAL A CA 1
ATOM 3165 C C . VAL A 1 411 ? -26.206 1.840 -0.976 1.00 95.38 411 VAL A C 1
ATOM 3167 O O . VAL A 1 411 ? -27.195 1.891 -1.692 1.00 95.38 411 VAL A O 1
ATOM 3170 N N . LYS A 1 412 ? -25.976 0.811 -0.165 1.00 95.06 412 LYS A N 1
ATOM 3171 C CA . LYS A 1 412 ? -26.974 -0.205 0.166 1.00 95.06 412 LYS A CA 1
ATOM 3172 C C . LYS A 1 412 ? -27.313 -0.091 1.646 1.00 95.06 412 LYS A C 1
ATOM 3174 O O . LYS A 1 412 ? -26.424 -0.220 2.487 1.00 95.06 412 LYS A O 1
ATOM 3179 N N . ALA A 1 413 ? -28.581 0.149 1.965 1.00 93.75 413 ALA A N 1
ATOM 3180 C CA . ALA A 1 413 ? -29.055 0.186 3.346 1.00 93.75 413 ALA A CA 1
ATOM 3181 C C . ALA A 1 413 ? -28.857 -1.177 4.033 1.00 93.75 413 ALA A C 1
ATOM 3183 O O . ALA A 1 413 ? -29.151 -2.227 3.456 1.00 93.75 413 ALA A O 1
ATOM 3184 N N . ARG A 1 414 ? -28.345 -1.162 5.269 1.00 91.00 414 ARG A N 1
ATOM 3185 C CA . ARG A 1 414 ? -28.124 -2.373 6.082 1.00 91.00 414 ARG A CA 1
ATOM 3186 C C . ARG A 1 414 ? -29.354 -2.812 6.867 1.00 91.00 414 ARG A C 1
ATOM 3188 O O . ARG A 1 414 ? -29.426 -3.960 7.293 1.00 91.00 414 ARG A O 1
ATOM 3195 N N . ASN A 1 415 ? -30.312 -1.915 7.057 1.00 86.12 415 ASN A N 1
ATOM 3196 C CA . ASN A 1 415 ? -31.611 -2.215 7.638 1.00 86.12 415 ASN A CA 1
ATOM 3197 C C . ASN A 1 415 ? -32.698 -1.449 6.868 1.00 86.12 415 ASN A C 1
ATOM 3199 O O . ASN A 1 415 ? -32.410 -0.452 6.209 1.00 86.12 415 ASN A O 1
ATOM 3203 N N . GLU A 1 416 ? -33.943 -1.922 6.932 1.00 79.12 416 GLU A N 1
ATOM 3204 C CA . GLU A 1 416 ? -35.067 -1.345 6.168 1.00 79.12 416 GLU A CA 1
ATOM 3205 C C . GLU A 1 416 ? -35.412 0.095 6.582 1.00 79.12 416 GLU A C 1
ATOM 3207 O O . GLU A 1 416 ? -36.104 0.805 5.858 1.00 79.12 416 GLU A O 1
ATOM 3212 N N . VAL A 1 417 ? -34.924 0.533 7.745 1.00 79.06 417 VAL A N 1
ATOM 3213 C CA . VAL A 1 417 ? -35.208 1.850 8.329 1.00 79.06 417 VAL A CA 1
ATOM 3214 C C . VAL A 1 417 ? -34.109 2.871 7.990 1.00 79.06 417 VAL A C 1
ATOM 3216 O O . VAL A 1 417 ? -34.309 4.076 8.147 1.00 79.06 417 VAL A O 1
ATOM 3219 N N . ALA A 1 418 ? -32.947 2.423 7.508 1.00 82.81 418 ALA A N 1
ATOM 3220 C CA . ALA A 1 418 ? -31.810 3.279 7.209 1.00 82.81 418 ALA A CA 1
ATOM 3221 C C . ALA A 1 418 ? -32.082 4.080 5.934 1.00 82.81 418 ALA A C 1
ATOM 3223 O O . ALA A 1 418 ? -31.915 3.595 4.817 1.00 82.81 418 ALA A O 1
ATOM 3224 N N . ALA A 1 419 ? -32.459 5.342 6.118 1.00 86.25 419 ALA A N 1
ATOM 3225 C CA . ALA A 1 419 ? -32.598 6.322 5.053 1.00 86.25 419 ALA A CA 1
ATOM 3226 C C . ALA A 1 419 ? -31.594 7.459 5.258 1.00 86.25 419 ALA A C 1
ATOM 3228 O O . ALA A 1 419 ? -31.435 7.972 6.369 1.00 86.25 419 ALA A O 1
ATOM 3229 N N . GLY A 1 420 ? -30.909 7.850 4.182 1.00 86.50 420 GLY A N 1
ATOM 3230 C CA . GLY A 1 420 ? -30.043 9.023 4.203 1.00 86.50 420 GLY A CA 1
ATOM 3231 C C . GLY A 1 420 ? -30.876 10.281 4.430 1.00 86.50 420 GLY A C 1
ATOM 3232 O O . GLY A 1 420 ? -31.964 10.419 3.868 1.00 86.50 420 GLY A O 1
ATOM 3233 N N . GLN A 1 421 ? -30.371 11.213 5.234 1.00 92.44 421 GLN A N 1
ATOM 3234 C CA . GLN A 1 421 ? -31.032 12.498 5.465 1.00 92.44 421 GLN A CA 1
ATOM 3235 C C . GLN A 1 421 ? -30.119 13.649 5.064 1.00 92.44 421 GLN A C 1
ATOM 3237 O O . GLN A 1 421 ? -28.922 13.638 5.344 1.00 92.44 421 GLN A O 1
ATOM 3242 N N . VAL A 1 422 ? -30.685 14.678 4.436 1.00 93.25 422 VAL A N 1
ATOM 3243 C CA . VAL A 1 422 ? -29.943 15.910 4.147 1.00 93.25 422 VAL A CA 1
ATOM 3244 C C . VAL A 1 422 ? -29.454 16.527 5.457 1.00 93.25 422 VAL A C 1
ATOM 3246 O O . VAL A 1 422 ? -30.207 16.661 6.417 1.00 93.25 422 VAL A O 1
ATOM 3249 N N . GLY A 1 423 ? -28.176 16.893 5.499 1.00 88.44 423 GLY A N 1
ATOM 3250 C CA . GLY A 1 423 ? -27.499 17.406 6.685 1.00 88.44 423 GLY A CA 1
ATOM 3251 C C . GLY A 1 423 ? -26.942 16.328 7.616 1.00 88.44 423 GLY A C 1
ATOM 3252 O O . GLY A 1 423 ? -26.159 16.675 8.501 1.00 88.44 423 GLY A O 1
ATOM 3253 N N . GLN A 1 424 ? -27.274 15.049 7.406 1.00 91.69 424 GLN A N 1
ATOM 3254 C CA . GLN A 1 424 ? -26.731 13.943 8.192 1.00 91.69 424 GLN A CA 1
ATOM 3255 C C . GLN A 1 424 ? -25.212 13.859 8.035 1.00 91.69 424 GLN A C 1
ATOM 3257 O O . GLN A 1 424 ? -24.674 14.002 6.934 1.00 91.69 424 GLN A O 1
ATOM 3262 N N . ILE A 1 425 ? -24.524 13.592 9.144 1.00 87.38 425 ILE A N 1
ATOM 3263 C CA . ILE A 1 425 ? -23.097 13.282 9.154 1.00 87.38 425 ILE A CA 1
ATOM 3264 C C . ILE A 1 425 ? -22.940 11.769 9.257 1.00 87.38 425 ILE A C 1
ATOM 3266 O O . ILE A 1 425 ? -23.428 11.140 10.198 1.00 87.38 425 ILE A O 1
ATOM 3270 N N . LEU A 1 426 ? -22.240 11.202 8.281 1.00 88.25 426 LEU A N 1
ATOM 3271 C CA . LEU A 1 426 ? -21.863 9.800 8.244 1.00 88.25 426 LEU A CA 1
ATOM 3272 C C . LEU A 1 426 ? -20.356 9.645 8.453 1.00 88.25 426 LEU A C 1
ATOM 3274 O O . LEU A 1 426 ? -19.572 10.507 8.064 1.00 88.25 426 LEU A O 1
ATOM 3278 N N . LEU A 1 427 ? -19.953 8.545 9.079 1.00 82.56 427 LEU A N 1
ATOM 3279 C CA . LEU A 1 427 ? -18.575 8.229 9.437 1.00 82.56 427 LEU A CA 1
ATOM 3280 C C . LEU A 1 427 ? -18.141 6.930 8.754 1.00 82.56 427 LEU A C 1
ATOM 3282 O O . LEU A 1 427 ? -18.883 5.948 8.783 1.00 82.56 427 LEU A O 1
ATOM 3286 N N . ALA A 1 428 ? -16.929 6.891 8.208 1.00 80.19 428 ALA A N 1
ATOM 3287 C CA . ALA A 1 428 ? -16.321 5.673 7.675 1.00 80.19 428 ALA A CA 1
ATOM 3288 C C . ALA A 1 428 ? -14.897 5.506 8.194 1.00 80.19 428 ALA A C 1
ATOM 3290 O O . ALA A 1 428 ? -14.151 6.480 8.248 1.00 80.19 428 ALA A O 1
ATOM 3291 N N . ASN A 1 429 ? -14.515 4.280 8.544 1.00 76.00 429 ASN A N 1
ATOM 3292 C CA . ASN A 1 429 ? -13.147 3.979 8.956 1.00 76.00 429 ASN A CA 1
ATOM 3293 C C . ASN A 1 429 ? -12.216 3.971 7.750 1.00 76.00 429 ASN A C 1
ATOM 3295 O O . ASN A 1 429 ? -12.544 3.379 6.720 1.00 76.00 429 ASN A O 1
ATOM 3299 N N . ILE A 1 430 ? -11.045 4.577 7.918 1.00 77.56 430 ILE A N 1
ATOM 3300 C CA . ILE A 1 430 ? -9.981 4.511 6.923 1.00 77.56 430 ILE A CA 1
ATOM 3301 C C . ILE A 1 430 ? -9.256 3.173 7.061 1.00 77.56 430 ILE A C 1
ATOM 3303 O O . ILE A 1 430 ? -9.088 2.489 6.061 1.00 77.56 430 ILE A O 1
ATOM 3307 N N . CYS A 1 431 ? -8.917 2.744 8.281 1.00 79.88 431 CYS A N 1
ATOM 3308 C CA . CYS A 1 431 ? -8.386 1.404 8.545 1.00 79.88 431 CYS A CA 1
ATOM 3309 C C . CYS A 1 431 ? -9.491 0.449 9.035 1.00 79.88 431 CYS A C 1
ATOM 3311 O O . CYS A 1 431 ? -10.055 0.638 10.118 1.00 79.88 431 CYS A O 1
ATOM 3313 N N . LYS A 1 432 ? -9.817 -0.582 8.242 1.00 77.00 432 LYS A N 1
ATOM 3314 C CA . LYS A 1 432 ? -10.896 -1.538 8.559 1.00 77.00 432 LYS A CA 1
ATOM 3315 C C . LYS A 1 432 ? -10.494 -2.563 9.615 1.00 77.00 432 LYS A C 1
ATOM 3317 O O . LYS A 1 432 ? -11.327 -2.928 10.445 1.00 77.00 432 LYS A O 1
ATOM 3322 N N . ARG A 1 433 ? -9.246 -3.042 9.581 1.00 77.94 433 ARG A N 1
ATOM 3323 C CA . ARG A 1 433 ? -8.711 -4.017 10.539 1.00 77.94 433 ARG A CA 1
ATOM 3324 C C . ARG A 1 433 ? -7.316 -3.627 11.005 1.00 77.94 433 ARG A C 1
ATOM 3326 O O . ARG A 1 433 ? -6.454 -3.340 10.185 1.00 77.94 433 ARG A O 1
ATOM 3333 N N . LEU A 1 434 ? -7.096 -3.667 12.310 1.00 80.50 434 LEU A N 1
ATOM 3334 C CA . LEU A 1 434 ? -5.773 -3.531 12.907 1.00 80.50 434 LEU A CA 1
ATOM 3335 C C . LEU A 1 434 ? -5.560 -4.703 13.858 1.00 80.50 434 LEU A C 1
ATOM 3337 O O . LEU A 1 434 ? -6.420 -4.958 14.696 1.00 80.50 434 LEU A O 1
ATOM 3341 N N . SER A 1 435 ? -4.452 -5.416 13.708 1.00 75.75 435 SER A N 1
ATOM 3342 C CA . SER A 1 435 ? -4.080 -6.548 14.554 1.00 75.75 435 SER A CA 1
ATOM 3343 C C . SER A 1 435 ? -2.694 -6.326 15.132 1.00 75.75 435 SER A C 1
ATOM 3345 O O . SER A 1 435 ? -1.786 -5.932 14.406 1.00 75.75 435 SER A O 1
ATOM 3347 N N . ILE A 1 436 ? -2.529 -6.583 16.422 1.00 75.94 436 ILE A N 1
ATOM 3348 C CA . ILE A 1 436 ? -1.240 -6.628 17.104 1.00 75.94 436 ILE A CA 1
ATOM 3349 C C . ILE A 1 436 ? -1.220 -7.924 17.905 1.00 75.94 436 ILE A C 1
ATOM 3351 O O . ILE A 1 436 ? -2.130 -8.170 18.689 1.00 75.94 436 ILE A O 1
ATOM 3355 N N . SER A 1 437 ? -0.200 -8.746 17.722 1.00 74.50 437 SER A N 1
ATOM 3356 C CA . SER A 1 437 ? -0.076 -10.046 18.376 1.00 74.50 437 SER A CA 1
ATOM 3357 C C . SER A 1 437 ? 1.309 -10.171 18.996 1.00 74.50 437 SER A C 1
ATOM 3359 O O . SER A 1 437 ? 2.298 -9.885 18.324 1.00 74.50 437 SER A O 1
ATOM 3361 N N . ASP A 1 438 ? 1.370 -10.576 20.267 1.00 72.25 438 ASP A N 1
ATOM 3362 C CA . ASP A 1 438 ? 2.607 -10.849 21.021 1.00 72.25 438 ASP A CA 1
ATOM 3363 C C . ASP A 1 438 ? 3.703 -9.746 20.936 1.00 72.25 438 ASP A C 1
ATOM 3365 O O . ASP A 1 438 ? 4.857 -10.040 20.621 1.00 72.25 438 ASP A O 1
ATOM 3369 N N . PRO A 1 439 ? 3.388 -8.446 21.153 1.00 73.88 439 PRO A N 1
ATOM 3370 C CA . PRO A 1 439 ? 4.382 -7.376 21.123 1.00 73.88 439 PRO A CA 1
ATOM 3371 C C . PRO A 1 439 ? 5.404 -7.505 22.261 1.00 73.88 439 PRO A C 1
ATOM 3373 O O . PRO A 1 439 ? 5.059 -7.784 23.408 1.00 73.88 439 PRO A O 1
ATOM 3376 N N . VAL A 1 440 ? 6.664 -7.200 21.953 1.00 70.81 440 VAL A N 1
ATOM 3377 C CA . VAL A 1 440 ? 7.789 -7.201 22.894 1.00 70.81 440 VAL A CA 1
ATOM 3378 C C . VAL A 1 440 ? 8.312 -5.776 23.054 1.00 70.81 440 VAL A C 1
ATOM 3380 O O . VAL A 1 440 ? 8.652 -5.125 22.070 1.00 70.81 440 VAL A O 1
ATOM 3383 N N . ILE A 1 441 ? 8.431 -5.288 24.286 1.00 68.56 441 ILE A N 1
ATOM 3384 C CA . ILE A 1 441 ? 9.055 -3.992 24.588 1.00 68.56 441 ILE A CA 1
ATOM 3385 C C . ILE A 1 441 ? 10.461 -4.241 25.140 1.00 68.56 441 ILE A C 1
ATOM 3387 O O . ILE A 1 441 ? 10.649 -5.088 26.010 1.00 68.56 441 ILE A O 1
ATOM 3391 N N . VAL A 1 442 ? 11.457 -3.518 24.628 1.00 66.75 442 VAL A N 1
ATOM 3392 C CA . VAL A 1 442 ? 12.871 -3.660 24.998 1.00 66.75 442 VAL A CA 1
ATOM 3393 C C . VAL A 1 442 ? 13.397 -2.328 25.545 1.00 66.75 442 VAL A C 1
ATOM 3395 O O . VAL A 1 442 ? 13.426 -1.332 24.827 1.00 66.75 442 VAL A O 1
ATOM 3398 N N . GLY A 1 443 ? 13.852 -2.308 26.803 1.00 60.53 443 GLY A N 1
ATOM 3399 C CA . GLY A 1 443 ? 14.496 -1.146 27.438 1.00 60.53 443 GLY A CA 1
ATOM 3400 C C . GLY A 1 443 ? 13.776 -0.615 28.684 1.00 60.53 443 GLY A C 1
ATOM 3401 O O . GLY A 1 443 ? 12.811 -1.210 29.158 1.00 60.53 443 GLY A O 1
ATOM 3402 N N . THR A 1 444 ? 14.284 0.480 29.261 1.00 48.50 444 THR A N 1
ATOM 3403 C CA . THR A 1 444 ? 13.743 1.090 30.491 1.00 48.50 444 THR A CA 1
ATOM 3404 C C . THR A 1 444 ? 12.440 1.842 30.229 1.00 48.50 444 THR A C 1
ATOM 3406 O O . THR A 1 444 ? 12.366 2.705 29.354 1.00 48.50 444 THR A O 1
ATOM 3409 N N . LEU A 1 445 ? 11.423 1.521 31.027 1.00 49.69 445 LEU A N 1
ATOM 3410 C CA . LEU A 1 445 ? 10.066 2.054 30.947 1.00 49.69 445 LEU A CA 1
ATOM 3411 C C . LEU A 1 445 ? 10.017 3.532 31.372 1.00 49.69 445 LEU A C 1
ATOM 3413 O O . LEU A 1 445 ? 10.691 3.951 32.315 1.00 49.69 445 LEU A O 1
ATOM 3417 N N . ALA A 1 446 ? 9.210 4.334 30.674 1.00 42.72 446 ALA A N 1
ATOM 3418 C CA . ALA A 1 446 ? 8.920 5.705 31.089 1.00 42.72 446 ALA A CA 1
ATOM 3419 C C . ALA A 1 446 ? 7.993 5.702 32.311 1.00 42.72 446 ALA A C 1
ATOM 3421 O O . ALA A 1 446 ? 7.127 4.836 32.436 1.00 42.72 446 ALA A O 1
ATOM 3422 N N . SER A 1 447 ? 8.121 6.697 33.190 1.00 42.47 447 SER A N 1
ATOM 3423 C CA . SER A 1 447 ? 7.238 6.823 34.350 1.00 42.47 447 SER A CA 1
ATOM 3424 C C . SER A 1 447 ? 5.766 6.977 33.923 1.00 42.47 447 SER A C 1
ATOM 3426 O O . SER A 1 447 ? 5.430 7.607 32.915 1.00 42.47 447 SER A O 1
ATOM 3428 N N . ALA A 1 448 ? 4.857 6.391 34.709 1.00 39.25 448 ALA A N 1
ATOM 3429 C CA . ALA A 1 448 ? 3.427 6.253 34.412 1.00 39.25 448 ALA A CA 1
ATOM 3430 C C . ALA A 1 448 ? 2.679 7.566 34.058 1.00 39.25 448 ALA A C 1
ATOM 3432 O O . ALA A 1 448 ? 1.584 7.521 33.482 1.00 39.25 448 ALA A O 1
ATOM 3433 N N . GLU A 1 449 ? 3.262 8.734 34.347 1.00 40.62 449 GLU A N 1
ATOM 3434 C CA . GLU A 1 449 ? 2.624 10.054 34.272 1.00 40.62 449 GLU A CA 1
ATOM 3435 C C . GLU A 1 449 ? 2.762 10.806 32.940 1.00 40.62 449 GLU A C 1
ATOM 3437 O O . GLU A 1 449 ? 2.224 11.910 32.817 1.00 40.62 449 GLU A O 1
ATOM 3442 N N . GLU A 1 450 ? 3.406 10.249 31.910 1.00 43.44 450 GLU A N 1
ATOM 3443 C CA . GLU A 1 450 ? 3.465 10.963 30.629 1.00 43.44 450 GLU A CA 1
ATOM 3444 C C . GLU A 1 450 ? 2.071 11.164 30.019 1.00 43.44 450 GLU A C 1
ATOM 3446 O O . GLU A 1 450 ? 1.354 10.213 29.671 1.00 43.44 450 GLU A O 1
ATOM 3451 N N . LYS A 1 451 ? 1.690 12.444 29.920 1.00 40.16 451 LYS A N 1
ATOM 3452 C CA . LYS A 1 451 ? 0.446 12.917 29.321 1.00 40.16 451 LYS A CA 1
ATOM 3453 C C . LYS A 1 451 ? 0.438 12.540 27.848 1.00 40.16 451 LYS A C 1
ATOM 3455 O O . LYS A 1 451 ? 1.196 13.088 27.056 1.00 40.16 451 LYS A O 1
ATOM 3460 N N . PHE A 1 452 ? -0.487 11.665 27.473 1.00 39.34 452 PHE A N 1
ATOM 3461 C CA . PHE A 1 452 ? -0.849 11.489 26.075 1.00 39.34 452 PHE A CA 1
ATOM 3462 C C . PHE A 1 452 ? -1.448 12.799 25.555 1.00 39.34 452 PHE A C 1
ATOM 3464 O O . PHE A 1 452 ? -2.598 13.133 25.843 1.00 39.34 452 PHE A O 1
ATOM 3471 N N . SER A 1 453 ? -0.662 13.563 24.804 1.00 38.34 453 SER A N 1
ATOM 3472 C CA . SER A 1 453 ? -1.187 14.579 23.906 1.00 38.34 453 SER A CA 1
ATOM 3473 C C . SER A 1 453 ? -1.493 13.898 22.577 1.00 38.34 453 SER A C 1
ATOM 3475 O O . SER A 1 453 ? -0.604 13.745 21.741 1.00 38.34 453 SER A O 1
ATOM 3477 N N . SER A 1 454 ? -2.751 13.500 22.367 1.00 37.22 454 SER A N 1
ATOM 3478 C CA . SER A 1 454 ? -3.238 13.306 20.997 1.00 37.22 454 SER A CA 1
ATOM 3479 C C . SER A 1 454 ? -2.877 14.578 20.230 1.00 37.22 454 SER A C 1
ATOM 3481 O O . SER A 1 454 ? -3.159 15.666 20.758 1.00 37.22 454 SER A O 1
ATOM 3483 N N . PRO A 1 455 ? -2.275 14.510 19.030 1.00 34.81 455 PRO A N 1
ATOM 3484 C CA . PRO A 1 455 ? -2.254 15.669 18.159 1.00 34.81 455 PRO A CA 1
ATOM 3485 C C . PRO A 1 455 ? -3.696 16.165 18.089 1.00 34.81 455 PRO A C 1
ATOM 3487 O O . PRO A 1 455 ? -4.595 15.411 17.711 1.00 34.81 455 PRO A O 1
ATOM 3490 N N . ARG A 1 456 ? -3.962 17.392 18.552 1.00 32.22 456 ARG A N 1
ATOM 3491 C CA . ARG A 1 456 ? -5.247 18.021 18.256 1.00 32.22 456 ARG A CA 1
ATOM 3492 C C . ARG A 1 456 ? -5.294 18.063 16.737 1.00 32.22 456 ARG A C 1
ATOM 3494 O O . ARG A 1 456 ? -4.535 18.808 16.126 1.00 32.22 456 ARG A O 1
ATOM 3501 N N . SER A 1 457 ? -6.121 17.228 16.121 1.00 31.55 457 SER A N 1
ATOM 3502 C CA . SER A 1 457 ? -6.486 17.468 14.737 1.00 31.55 457 SER A CA 1
ATOM 3503 C C . SER A 1 457 ? -7.226 18.798 14.743 1.00 31.55 457 SER A C 1
ATOM 3505 O O . SER A 1 457 ? -8.330 18.918 15.270 1.00 31.55 457 SER A O 1
ATOM 3507 N N . ASN A 1 458 ? -6.571 19.836 14.231 1.00 29.52 458 ASN A N 1
ATOM 3508 C CA . ASN A 1 458 ? -7.181 21.149 14.024 1.00 29.52 458 ASN A CA 1
ATOM 3509 C C . ASN A 1 458 ? -8.245 21.081 12.913 1.00 29.52 458 ASN A C 1
ATOM 3511 O O . ASN A 1 458 ? -8.962 22.050 12.673 1.00 29.52 458 ASN A O 1
ATOM 3515 N N . ALA A 1 459 ? -8.327 19.946 12.211 1.00 28.83 459 ALA A N 1
ATOM 3516 C CA . ALA A 1 459 ? -9.377 19.645 11.268 1.00 28.83 459 ALA A CA 1
ATOM 3517 C C . ALA A 1 459 ? -10.571 19.043 12.018 1.00 28.83 459 ALA A C 1
ATOM 3519 O O . ALA A 1 459 ? -10.421 18.199 12.898 1.00 28.83 459 ALA A O 1
ATOM 3520 N N . ASN A 1 460 ? -11.787 19.399 11.607 1.00 28.75 460 ASN A N 1
ATOM 3521 C CA . ASN A 1 460 ? -13.049 18.820 12.091 1.00 28.75 460 ASN A CA 1
ATOM 3522 C C . ASN A 1 460 ? -13.211 17.305 11.775 1.00 28.75 460 ASN A C 1
ATOM 3524 O O . ASN A 1 460 ? -14.325 16.774 11.798 1.00 28.75 460 ASN A O 1
ATOM 3528 N N . SER A 1 461 ? -12.112 16.608 11.482 1.00 29.33 461 SER A N 1
ATOM 3529 C CA . SER A 1 461 ? -11.985 15.239 11.001 1.00 29.33 461 SER A CA 1
ATOM 3530 C C . SER A 1 461 ? -10.741 14.579 11.614 1.00 29.33 461 SER A C 1
ATOM 3532 O O . SER A 1 461 ? -9.652 14.650 11.054 1.00 29.33 461 SER A O 1
ATOM 3534 N N . SER A 1 462 ? -10.878 13.926 12.763 1.00 27.75 462 SER A N 1
ATOM 3535 C CA . SER A 1 462 ? -10.172 12.668 13.032 1.00 27.75 462 SER A CA 1
ATOM 3536 C C . SER A 1 462 ? -10.798 11.982 14.239 1.00 27.75 462 SER A C 1
ATOM 3538 O O . SER A 1 462 ? -11.373 12.614 15.129 1.00 27.75 462 SER A O 1
ATOM 3540 N N . LEU A 1 463 ? -10.734 10.658 14.230 1.00 32.38 463 LEU A N 1
ATOM 3541 C CA . LEU A 1 463 ? -11.034 9.844 15.384 1.00 32.38 463 LEU A CA 1
ATOM 3542 C C . LEU A 1 463 ? -10.013 8.719 15.402 1.00 32.38 463 LEU A C 1
ATOM 3544 O O . LEU A 1 463 ? -10.165 7.742 14.676 1.00 32.38 463 LEU A O 1
ATOM 3548 N N . ASP A 1 464 ? -8.928 8.959 16.128 1.00 41.41 464 ASP A N 1
ATOM 3549 C CA . ASP A 1 464 ? -7.692 8.187 16.040 1.00 41.41 464 ASP A CA 1
ATOM 3550 C C . ASP A 1 464 ? -7.893 6.774 16.612 1.00 41.41 464 ASP A C 1
ATOM 3552 O O . ASP A 1 464 ? -8.701 6.574 17.513 1.00 41.41 464 ASP A O 1
ATOM 3556 N N . ILE A 1 465 ? -7.206 5.759 16.097 1.00 37.00 465 ILE A N 1
ATOM 3557 C CA . ILE A 1 465 ? -7.076 4.487 16.818 1.00 37.00 465 ILE A CA 1
ATOM 3558 C C . ILE A 1 465 ? -5.617 4.405 17.231 1.00 37.00 465 ILE A C 1
ATOM 3560 O O . ILE A 1 465 ? -4.751 4.098 16.422 1.00 37.00 465 ILE A O 1
ATOM 3564 N N . ALA A 1 466 ? -5.352 4.739 18.492 1.00 41.53 466 ALA A N 1
ATOM 3565 C CA . ALA A 1 466 ? -4.052 4.563 19.119 1.00 41.53 466 ALA A CA 1
ATOM 3566 C C . ALA A 1 466 ? -4.158 3.436 20.150 1.00 41.53 466 ALA A C 1
ATOM 3568 O O . ALA A 1 466 ? -4.712 3.615 21.236 1.00 41.53 466 ALA A O 1
ATOM 3569 N N . VAL A 1 467 ? -3.618 2.261 19.838 1.00 43.84 467 VAL A N 1
ATOM 3570 C CA . VAL A 1 467 ? -3.378 1.246 20.869 1.00 43.84 467 VAL A CA 1
ATOM 3571 C C . VAL A 1 467 ? -2.097 1.666 21.600 1.00 43.84 467 VAL A C 1
ATOM 3573 O O . VAL A 1 467 ? -0.990 1.454 21.106 1.00 43.84 467 VAL A O 1
ATOM 3576 N N . GLN A 1 468 ? -2.245 2.358 22.736 1.00 44.16 468 GLN A N 1
ATOM 3577 C CA . GLN A 1 468 ? -1.110 2.773 23.562 1.00 44.16 468 GLN A CA 1
ATOM 3578 C C . GLN A 1 468 ? -0.744 1.639 24.515 1.00 44.16 468 GLN A C 1
ATOM 3580 O O . GLN A 1 468 ? -1.227 1.570 25.639 1.00 44.16 468 GLN A O 1
ATOM 3585 N N . LEU A 1 469 ? 0.165 0.778 24.082 1.00 41.56 469 LEU A N 1
ATOM 3586 C CA . LEU A 1 469 ? 0.715 -0.268 24.931 1.00 41.56 469 LEU A CA 1
ATOM 3587 C C . LEU A 1 469 ? 1.704 0.358 25.926 1.00 41.56 469 LEU A C 1
ATOM 3589 O O . LEU A 1 469 ? 2.897 0.445 25.659 1.00 41.56 469 LEU A O 1
ATOM 3593 N N . LYS A 1 470 ? 1.196 0.867 27.053 1.00 43.16 470 LYS A N 1
ATOM 3594 C CA . LYS A 1 470 ? 1.993 0.958 28.281 1.00 43.16 470 LYS A CA 1
ATOM 3595 C C . LYS A 1 470 ? 1.888 -0.407 28.927 1.00 43.16 470 LYS A C 1
ATOM 3597 O O . LYS A 1 470 ? 0.771 -0.876 29.105 1.00 43.16 470 LYS A O 1
ATOM 3602 N N . VAL A 1 471 ? 3.013 -1.061 29.158 1.00 38.75 471 VAL A N 1
ATOM 3603 C CA . VAL A 1 471 ? 3.010 -2.403 29.714 1.00 38.75 471 VAL A CA 1
ATOM 3604 C C . VAL A 1 471 ? 4.204 -2.525 30.635 1.00 38.75 471 VAL A C 1
ATOM 3606 O O . VAL A 1 471 ? 5.334 -2.656 30.174 1.00 38.75 471 VAL A O 1
ATOM 3609 N N . ASP A 1 472 ? 3.938 -2.426 31.931 1.00 37.06 472 ASP A N 1
ATOM 3610 C CA . ASP A 1 472 ? 4.879 -2.870 32.950 1.00 37.06 472 ASP A CA 1
ATOM 3611 C C . ASP A 1 472 ? 4.628 -4.381 33.095 1.00 37.06 472 ASP A C 1
ATOM 3613 O O . ASP A 1 472 ? 3.592 -4.782 33.621 1.00 37.06 472 ASP A O 1
ATOM 3617 N N . ASP A 1 473 ? 5.501 -5.216 32.526 1.00 40.91 473 ASP A N 1
ATOM 3618 C CA . ASP A 1 473 ? 5.520 -6.688 32.652 1.00 40.91 473 ASP A CA 1
ATOM 3619 C C . ASP A 1 473 ? 4.250 -7.501 32.261 1.00 40.91 473 ASP A C 1
ATOM 3621 O O . ASP A 1 473 ? 4.265 -8.729 32.376 1.00 40.91 473 ASP A O 1
ATOM 3625 N N . THR A 1 474 ? 3.175 -6.895 31.733 1.00 39.97 474 THR A N 1
ATOM 3626 C CA . THR A 1 474 ? 2.051 -7.631 31.097 1.00 39.97 474 THR A CA 1
ATOM 3627 C C . THR A 1 474 ? 2.430 -8.052 29.670 1.00 39.97 474 THR A C 1
ATOM 3629 O O . THR A 1 474 ? 3.003 -7.280 28.901 1.00 39.97 474 THR A O 1
ATOM 3632 N N . LYS A 1 475 ? 2.080 -9.273 29.267 1.00 49.00 475 LYS A N 1
ATOM 3633 C CA . LYS A 1 475 ? 2.157 -9.714 27.869 1.00 49.00 475 LYS A CA 1
ATOM 3634 C C . LYS A 1 475 ? 0.814 -9.473 27.195 1.00 49.00 475 LYS A C 1
ATOM 3636 O O . LYS A 1 475 ? -0.214 -9.955 27.659 1.00 49.00 475 LYS A O 1
ATOM 3641 N N . ILE A 1 476 ? 0.799 -8.747 26.084 1.00 56.47 476 ILE A N 1
ATOM 3642 C CA . ILE A 1 476 ? -0.387 -8.708 25.221 1.00 56.47 476 ILE A CA 1
ATOM 3643 C C . ILE A 1 476 ? -0.317 -9.948 24.347 1.00 56.47 476 ILE A C 1
ATOM 3645 O O . ILE A 1 476 ? 0.620 -10.099 23.574 1.00 56.47 476 ILE A O 1
ATOM 3649 N N . LEU A 1 477 ? -1.278 -10.851 24.480 1.00 55.94 477 LEU A N 1
ATOM 3650 C CA . LEU A 1 477 ? -1.314 -12.040 23.633 1.00 55.94 477 LEU A CA 1
ATOM 3651 C C . LEU A 1 477 ? -1.843 -11.645 22.251 1.00 55.94 477 LEU A C 1
ATOM 3653 O O . LEU A 1 477 ? -1.214 -11.929 21.229 1.00 55.94 477 LEU A O 1
ATOM 3657 N N . ASP A 1 478 ? -2.939 -10.886 22.235 1.00 54.31 478 ASP A N 1
ATOM 3658 C CA . ASP A 1 478 ? -3.506 -10.302 21.030 1.00 54.31 478 ASP A CA 1
ATOM 3659 C C . ASP A 1 478 ? -4.270 -8.994 21.304 1.00 54.31 478 ASP A C 1
ATOM 3661 O O . ASP A 1 478 ? -4.741 -8.713 22.405 1.00 54.31 478 ASP A O 1
ATOM 3665 N N . ALA A 1 479 ? -4.363 -8.147 20.284 1.00 53.28 479 ALA A N 1
ATOM 3666 C CA . ALA A 1 479 ? -5.229 -6.985 20.234 1.00 53.28 479 ALA A CA 1
ATOM 3667 C C . ALA A 1 479 ? -5.720 -6.794 18.797 1.00 53.28 479 ALA A C 1
ATOM 3669 O O . ALA A 1 479 ? -4.939 -6.583 17.870 1.00 53.28 479 ALA A O 1
ATOM 3670 N N . HIS A 1 480 ? -7.032 -6.838 18.610 1.00 57.97 480 HIS A N 1
ATOM 3671 C CA . HIS A 1 480 ? -7.683 -6.739 17.315 1.00 57.97 480 HIS A CA 1
ATOM 3672 C C . HIS A 1 480 ? -8.712 -5.615 17.316 1.00 57.97 480 HIS A C 1
ATOM 3674 O O . HIS A 1 480 ? -9.609 -5.560 18.150 1.00 57.97 480 HIS A O 1
ATOM 3680 N N . HIS A 1 481 ? -8.654 -4.746 16.322 1.00 61.44 481 HIS A N 1
ATOM 3681 C CA . HIS A 1 481 ? -9.716 -3.807 16.005 1.00 61.44 481 HIS A CA 1
ATOM 3682 C C . HIS A 1 481 ? -10.336 -4.185 14.664 1.00 61.44 481 HIS A C 1
ATOM 3684 O O . HIS A 1 481 ? -9.632 -4.424 13.682 1.00 61.44 481 HIS A O 1
ATOM 3690 N N . ASN A 1 482 ? -11.664 -4.179 14.611 1.00 61.81 482 ASN A N 1
ATOM 3691 C CA . ASN A 1 482 ? -12.408 -4.236 13.366 1.00 61.81 482 ASN A CA 1
ATOM 3692 C C . ASN A 1 482 ? -13.602 -3.269 13.371 1.00 61.81 482 ASN A C 1
ATOM 3694 O O . ASN A 1 482 ? -13.868 -2.529 14.321 1.00 61.81 482 ASN A O 1
ATOM 3698 N N . ASP A 1 483 ? -14.362 -3.307 12.283 1.00 60.78 483 ASP A N 1
ATOM 3699 C CA . ASP A 1 483 ? -15.546 -2.481 12.069 1.00 60.78 483 ASP A CA 1
ATOM 3700 C C . ASP A 1 483 ? -16.647 -2.596 13.142 1.00 60.78 483 ASP A C 1
ATOM 3702 O O . ASP A 1 483 ? -17.505 -1.710 13.204 1.00 60.78 483 ASP A O 1
ATOM 3706 N N . SER A 1 484 ? -16.632 -3.650 13.960 1.00 62.69 484 SER A N 1
ATOM 3707 C CA . SER A 1 484 ? -17.654 -3.975 14.965 1.00 62.69 484 SER A CA 1
ATOM 3708 C C . SER A 1 4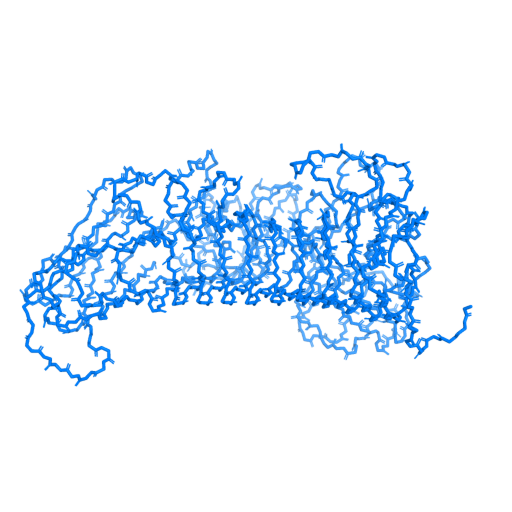84 ? -17.149 -3.986 16.409 1.00 62.69 484 SER A C 1
ATOM 3710 O O . SER A 1 484 ? -17.958 -3.857 17.326 1.00 62.69 484 SER A O 1
ATOM 3712 N N . ALA A 1 485 ? -15.840 -4.146 16.631 1.00 65.75 485 ALA A N 1
ATOM 3713 C CA . ALA A 1 485 ? -15.296 -4.333 17.968 1.00 65.75 485 ALA A CA 1
ATOM 3714 C C . ALA A 1 485 ? -13.817 -3.941 18.098 1.00 65.75 485 ALA A C 1
ATOM 3716 O O . ALA A 1 485 ? -13.067 -3.974 17.122 1.00 65.75 485 ALA A O 1
ATOM 3717 N N . ILE A 1 486 ? -13.397 -3.647 19.330 1.00 66.25 486 ILE A N 1
ATOM 3718 C CA . ILE A 1 486 ? -12.005 -3.799 19.778 1.00 66.25 486 ILE A CA 1
ATOM 3719 C C . ILE A 1 486 ? -11.958 -5.006 20.708 1.00 66.25 486 ILE A C 1
ATOM 3721 O O . ILE A 1 486 ? -12.735 -5.068 21.656 1.00 66.25 486 ILE A O 1
ATOM 3725 N N . VAL A 1 487 ? -11.070 -5.952 20.438 1.00 68.69 487 VAL A N 1
ATOM 3726 C CA . VAL A 1 487 ? -10.787 -7.114 21.276 1.00 68.69 487 VAL A CA 1
ATOM 3727 C C . VAL A 1 487 ? -9.337 -7.025 21.730 1.00 68.69 487 VAL A C 1
ATOM 3729 O O . VAL A 1 487 ? -8.489 -6.628 20.939 1.00 68.69 487 VAL A O 1
ATOM 3732 N N . GLY A 1 488 ? -9.040 -7.362 22.977 1.00 69.31 488 GLY A N 1
ATOM 3733 C CA . GLY A 1 488 ? -7.661 -7.516 23.424 1.00 69.31 488 GLY A CA 1
ATOM 3734 C C . GLY A 1 488 ? -7.557 -8.528 24.544 1.00 69.31 488 GLY A C 1
ATOM 3735 O O . GLY A 1 488 ? -8.375 -8.487 25.465 1.00 69.31 488 GLY A O 1
ATOM 3736 N N . ARG A 1 489 ? -6.564 -9.405 24.448 1.00 70.12 489 ARG A N 1
ATOM 3737 C CA . ARG A 1 489 ? -6.217 -10.406 25.446 1.00 70.12 489 ARG A CA 1
ATOM 3738 C C . ARG A 1 489 ? -4.883 -10.070 26.092 1.00 70.12 489 ARG A C 1
ATOM 3740 O O . ARG A 1 489 ? -3.870 -9.870 25.416 1.00 70.12 489 ARG A O 1
ATOM 3747 N N . PHE A 1 490 ? -4.883 -10.055 27.416 1.00 69.69 490 PHE A N 1
ATOM 3748 C CA . PHE A 1 490 ? -3.736 -9.670 28.230 1.00 69.69 490 PHE A CA 1
ATOM 3749 C C . PHE A 1 490 ? -3.409 -10.780 29.225 1.00 69.69 490 PHE A C 1
ATOM 3751 O O . PHE A 1 490 ? -4.322 -11.269 29.883 1.00 69.69 490 PHE A O 1
ATOM 3758 N N . ASP A 1 491 ? -2.128 -11.125 29.342 1.00 69.50 491 ASP A N 1
ATOM 3759 C CA . ASP A 1 491 ? -1.557 -11.979 30.386 1.00 69.50 491 ASP A CA 1
ATOM 3760 C C . ASP A 1 491 ? -0.746 -11.106 31.356 1.00 69.50 491 ASP A C 1
ATOM 3762 O O . ASP A 1 491 ? 0.320 -10.587 31.014 1.00 69.50 491 ASP A O 1
ATOM 3766 N N . PHE A 1 492 ? -1.258 -10.932 32.573 1.00 63.44 492 PHE A N 1
ATOM 3767 C CA . PHE A 1 492 ? -0.634 -10.121 33.626 1.00 63.44 492 PHE A CA 1
ATOM 3768 C C . PHE A 1 492 ? 0.507 -10.828 34.390 1.00 63.44 492 PHE A C 1
ATOM 3770 O O . PHE A 1 492 ? 1.018 -10.310 35.380 1.00 63.44 492 PHE A O 1
ATOM 3777 N N . GLY A 1 493 ? 0.961 -12.010 33.968 1.00 61.12 493 GLY A N 1
ATOM 3778 C CA . GLY A 1 493 ? 2.156 -12.641 34.535 1.00 61.12 493 GLY A CA 1
ATOM 3779 C C . GLY A 1 493 ? 2.071 -12.939 36.045 1.00 61.12 493 GLY A C 1
ATOM 3780 O O . GLY A 1 493 ? 1.005 -13.226 36.588 1.00 61.12 493 GLY A O 1
ATOM 3781 N N . ALA A 1 494 ? 3.223 -12.969 36.734 1.00 53.28 494 ALA A N 1
ATOM 3782 C CA . ALA A 1 494 ? 3.332 -13.376 38.149 1.00 53.28 494 ALA A CA 1
ATOM 3783 C C . ALA A 1 494 ? 4.089 -12.391 39.073 1.00 53.28 494 ALA A C 1
ATOM 3785 O O . ALA A 1 494 ? 4.125 -12.622 40.283 1.00 53.28 494 ALA A O 1
ATOM 3786 N N . SER A 1 495 ? 4.702 -11.319 38.551 1.00 50.91 495 SER A N 1
ATOM 3787 C CA . SER A 1 495 ? 5.497 -10.357 39.339 1.00 50.91 495 SER A CA 1
ATOM 3788 C C . SER A 1 495 ? 4.664 -9.160 39.829 1.00 50.91 495 SER A C 1
ATOM 3790 O O . SER A 1 495 ? 3.706 -8.729 39.195 1.00 50.91 495 SER A O 1
ATOM 3792 N N . ALA A 1 496 ? 5.016 -8.661 41.018 1.00 40.25 496 ALA A N 1
ATOM 3793 C CA . ALA A 1 496 ? 4.163 -7.903 41.938 1.00 40.25 496 ALA A CA 1
ATOM 3794 C C . ALA A 1 496 ? 4.192 -6.363 41.795 1.00 40.25 496 ALA A C 1
ATOM 3796 O O . ALA A 1 496 ? 4.115 -5.664 42.806 1.00 40.25 496 ALA A O 1
ATOM 3797 N N . GLU A 1 497 ? 4.278 -5.819 40.582 1.00 51.09 497 GLU A N 1
ATOM 3798 C CA . GLU A 1 497 ? 4.156 -4.365 40.366 1.00 51.09 497 GLU A CA 1
ATOM 3799 C C . GLU A 1 497 ? 2.806 -3.996 39.732 1.00 51.09 497 GLU A C 1
ATOM 3801 O O . GLU A 1 497 ? 2.111 -4.853 39.194 1.00 51.09 497 GLU A O 1
ATOM 3806 N N . GLN A 1 498 ? 2.366 -2.740 39.888 1.00 52.09 498 GLN A N 1
ATOM 3807 C CA . GLN A 1 498 ? 1.086 -2.254 39.357 1.00 52.09 498 GLN A CA 1
ATOM 3808 C C . GLN A 1 498 ? 1.091 -2.316 37.832 1.00 52.09 498 GLN A C 1
ATOM 3810 O O . GLN A 1 498 ? 1.507 -1.380 37.158 1.00 52.09 498 GLN A O 1
ATOM 3815 N N . GLN A 1 499 ? 0.582 -3.412 37.289 1.00 58.19 499 GLN A N 1
ATOM 3816 C CA . GLN A 1 499 ? 0.543 -3.597 35.855 1.00 58.19 499 GLN A CA 1
ATOM 3817 C C . GLN A 1 499 ? -0.614 -2.797 35.264 1.00 58.19 499 GLN A C 1
ATOM 3819 O O . GLN A 1 499 ? -1.794 -3.055 35.537 1.00 58.19 499 GLN A O 1
ATOM 3824 N N . THR A 1 500 ? -0.269 -1.785 34.475 1.00 57.88 500 THR A N 1
ATOM 3825 C CA . THR A 1 500 ? -1.234 -0.985 33.723 1.00 57.88 500 THR A CA 1
ATOM 3826 C C . THR A 1 500 ? -1.168 -1.356 32.258 1.00 57.88 500 THR A C 1
ATOM 3828 O O . THR A 1 500 ? -0.085 -1.545 31.718 1.00 57.88 500 THR A O 1
ATOM 3831 N N . PHE A 1 501 ? -2.328 -1.397 31.610 1.00 61.22 501 PHE A N 1
ATOM 3832 C CA . PHE A 1 501 ? -2.408 -1.268 30.168 1.00 61.22 501 PHE A CA 1
ATOM 3833 C C . PHE A 1 501 ? -3.441 -0.206 29.797 1.00 61.22 501 PHE A C 1
ATOM 3835 O O . PHE A 1 501 ? -4.416 0.059 30.512 1.00 61.22 501 PHE A O 1
ATOM 3842 N N . ASP A 1 502 ? -3.222 0.426 28.652 1.00 59.53 502 ASP A N 1
ATOM 3843 C CA . ASP A 1 502 ? -4.087 1.468 28.131 1.00 59.53 502 ASP A CA 1
ATOM 3844 C C . ASP A 1 502 ? -4.612 1.085 26.745 1.00 59.53 502 ASP A C 1
ATOM 3846 O O . ASP A 1 502 ? -3.866 0.857 25.800 1.00 59.53 502 ASP A O 1
ATOM 3850 N N . VAL A 1 503 ? -5.930 1.054 26.593 1.00 60.56 503 VAL A N 1
ATOM 3851 C CA . VAL A 1 503 ? -6.581 0.959 25.286 1.00 60.56 503 VAL A CA 1
ATOM 3852 C C . VAL A 1 503 ? -7.234 2.301 25.014 1.00 60.56 503 VAL A C 1
ATOM 3854 O O . VAL A 1 503 ? -8.196 2.687 25.678 1.00 60.56 503 VAL A O 1
ATOM 3857 N N . THR A 1 504 ? -6.727 3.047 24.037 1.00 56.62 504 THR A N 1
ATOM 3858 C CA . THR A 1 504 ? -7.378 4.296 23.631 1.00 56.62 504 THR A CA 1
ATOM 3859 C C . THR A 1 504 ? -8.541 3.955 22.707 1.00 56.62 504 THR A C 1
ATOM 3861 O O . THR A 1 504 ? -8.363 3.412 21.619 1.00 56.62 504 THR A O 1
ATOM 3864 N N . ILE A 1 505 ? -9.758 4.241 23.162 1.00 56.22 505 ILE A N 1
ATOM 3865 C CA . ILE A 1 505 ? -11.001 3.957 22.453 1.00 56.22 505 ILE A CA 1
ATOM 3866 C C . ILE A 1 505 ? -11.563 5.294 22.022 1.00 56.22 505 ILE A C 1
ATOM 3868 O O . ILE A 1 505 ? -12.233 5.955 22.796 1.00 56.22 505 ILE A O 1
ATOM 3872 N N . HIS A 1 506 ? -11.364 5.723 20.786 1.00 51.81 506 HIS A N 1
ATOM 3873 C CA . HIS A 1 506 ? -11.959 6.995 20.383 1.00 51.81 506 HIS A CA 1
ATOM 3874 C C . HIS A 1 506 ? -13.447 6.851 19.990 1.00 51.81 506 HIS A C 1
ATOM 3876 O O . HIS A 1 506 ? -14.093 7.823 19.607 1.00 51.81 506 HIS A O 1
ATOM 3882 N N . ARG A 1 507 ? -14.060 5.669 20.107 1.00 55.38 507 ARG A N 1
ATOM 3883 C CA . ARG A 1 507 ? -15.495 5.441 19.847 1.00 55.38 507 ARG A CA 1
ATOM 3884 C C . ARG A 1 507 ? -16.304 5.378 21.143 1.00 55.38 507 ARG A C 1
ATOM 3886 O O . ARG A 1 507 ? -15.798 4.979 22.182 1.00 55.38 507 ARG A O 1
ATOM 3893 N N . ARG A 1 508 ? -17.587 5.745 21.070 1.00 66.00 508 ARG A N 1
ATOM 3894 C CA . ARG A 1 508 ? -18.523 5.504 22.175 1.00 66.00 508 ARG A CA 1
ATOM 3895 C C . ARG A 1 508 ? -18.700 3.991 22.315 1.00 66.00 508 ARG A C 1
ATOM 3897 O O . ARG A 1 508 ? -19.235 3.366 21.408 1.00 66.00 508 ARG A O 1
ATOM 3904 N N . ALA A 1 509 ? -18.209 3.415 23.407 1.00 64.00 509 ALA A N 1
ATOM 3905 C CA . ALA A 1 509 ? -18.460 2.018 23.734 1.00 64.00 509 ALA A CA 1
ATOM 3906 C C . ALA A 1 509 ? -19.926 1.869 24.163 1.00 64.00 509 ALA A C 1
ATOM 3908 O O . ALA A 1 509 ? -20.347 2.539 25.103 1.00 64.00 509 ALA A O 1
ATOM 3909 N N . ARG A 1 510 ? -20.691 1.014 23.479 1.00 73.31 510 ARG A N 1
ATOM 3910 C CA . ARG A 1 510 ? -22.064 0.659 23.886 1.00 73.31 510 ARG A CA 1
ATOM 3911 C C . ARG A 1 510 ? -22.068 -0.479 24.891 1.00 73.31 510 ARG A C 1
ATOM 3913 O O . ARG A 1 510 ? -22.921 -0.548 25.772 1.00 73.31 510 ARG A O 1
ATOM 3920 N N . GLU A 1 511 ? -21.106 -1.377 24.733 1.00 81.62 511 GLU A N 1
ATOM 3921 C CA . GLU A 1 511 ? -20.971 -2.568 25.548 1.00 81.62 511 GLU A CA 1
ATOM 3922 C C . GLU A 1 511 ? -19.490 -2.909 25.709 1.00 81.62 511 GLU A C 1
ATOM 3924 O O . GLU A 1 511 ? -18.723 -2.926 24.747 1.00 81.62 511 GLU A O 1
ATOM 3929 N N . LEU A 1 512 ? -19.091 -3.162 26.950 1.00 82.81 512 LEU A N 1
ATOM 3930 C CA . LEU A 1 512 ? -17.778 -3.646 27.335 1.00 82.81 512 LEU A CA 1
ATOM 3931 C C . LEU A 1 512 ? -17.960 -5.024 27.966 1.00 82.81 512 LEU A C 1
ATOM 3933 O O . LEU A 1 512 ? -18.570 -5.163 29.025 1.00 82.81 512 LEU A O 1
ATOM 3937 N N . ILE A 1 513 ? -17.437 -6.041 27.298 1.00 83.06 513 ILE A N 1
ATOM 3938 C CA . ILE A 1 513 ? -17.378 -7.410 27.792 1.00 83.06 513 ILE A CA 1
ATOM 3939 C C . ILE A 1 513 ? -15.973 -7.632 28.339 1.00 83.06 513 ILE A C 1
ATOM 3941 O O . ILE A 1 513 ? -14.996 -7.371 27.641 1.00 83.06 513 ILE A O 1
ATOM 3945 N N . VAL A 1 514 ? -15.875 -8.106 29.577 1.00 83.62 514 VAL A N 1
ATOM 3946 C CA . VAL A 1 514 ? -14.607 -8.477 30.211 1.00 83.62 514 VAL A CA 1
ATOM 3947 C C . VAL A 1 514 ? -14.694 -9.938 30.611 1.00 83.62 514 VAL A C 1
ATOM 3949 O O . VAL A 1 514 ? -15.544 -10.294 31.424 1.00 83.62 514 VAL A O 1
ATOM 3952 N N . SER A 1 515 ? -13.852 -10.789 30.040 1.00 84.12 515 SER A N 1
ATOM 3953 C CA . SER A 1 515 ? -13.763 -12.198 30.423 1.00 84.12 515 SER A CA 1
ATOM 3954 C C . SER A 1 515 ? -12.483 -12.409 31.210 1.00 84.12 515 SER A C 1
ATOM 3956 O O . SER A 1 515 ? -11.407 -12.066 30.741 1.00 84.12 515 SER A O 1
ATOM 3958 N N . VAL A 1 516 ? -12.614 -12.951 32.415 1.00 83.44 516 VAL A N 1
ATOM 3959 C CA . VAL A 1 516 ? -11.488 -13.298 33.286 1.00 83.44 516 VAL A CA 1
ATOM 3960 C C . VAL A 1 516 ? -11.343 -14.818 33.268 1.00 83.44 516 VAL A C 1
ATOM 3962 O O . VAL A 1 516 ? -12.317 -15.516 33.571 1.00 83.44 516 VAL A O 1
ATOM 3965 N N . GLY A 1 517 ? -10.172 -15.333 32.896 1.00 77.19 517 GLY A N 1
ATOM 3966 C CA . GLY A 1 517 ? -9.929 -16.768 32.743 1.00 77.19 517 GLY A CA 1
ATOM 3967 C C . GLY A 1 517 ? -8.534 -17.221 33.182 1.00 77.19 517 GLY A C 1
ATOM 3968 O O . GLY A 1 517 ? -7.616 -16.419 33.342 1.00 77.19 517 GLY A O 1
ATOM 3969 N N . ASP A 1 518 ? -8.397 -18.537 33.351 1.00 64.88 518 ASP A N 1
ATOM 3970 C CA . ASP A 1 518 ? -7.125 -19.216 33.601 1.00 64.88 518 ASP A CA 1
ATOM 3971 C C . ASP A 1 518 ? -6.762 -19.958 32.306 1.00 64.88 518 ASP A C 1
ATOM 3973 O O . ASP A 1 518 ? -7.393 -20.967 31.984 1.00 64.88 518 ASP A O 1
ATOM 3977 N N . GLY A 1 519 ? -5.797 -19.444 31.538 1.00 55.06 519 GLY A N 1
ATOM 3978 C CA . GLY A 1 519 ? -5.475 -19.935 30.194 1.00 55.06 519 GLY A CA 1
ATOM 3979 C C . GLY A 1 519 ? -5.180 -21.432 30.081 1.00 55.06 519 GLY A C 1
ATOM 3980 O O . GLY A 1 519 ? -5.458 -21.993 29.031 1.00 55.06 519 GLY A O 1
ATOM 3981 N N . ASP A 1 520 ? -4.701 -22.094 31.146 1.00 51.81 520 ASP A N 1
ATOM 3982 C CA . ASP A 1 520 ? -4.216 -23.486 31.084 1.00 51.81 520 ASP A CA 1
ATOM 3983 C C . ASP A 1 520 ? -4.404 -24.305 32.390 1.00 51.81 520 ASP A C 1
ATOM 3985 O O . ASP A 1 520 ? -3.523 -25.037 32.837 1.00 51.81 520 ASP A O 1
ATOM 3989 N N . GLY A 1 521 ? -5.582 -24.236 33.018 1.00 48.84 521 GLY A N 1
ATOM 3990 C CA . GLY A 1 521 ? -6.142 -25.375 33.774 1.00 48.84 521 GLY A CA 1
ATOM 3991 C C . GLY A 1 521 ? -5.459 -25.874 35.064 1.00 48.84 521 GLY A C 1
ATOM 3992 O O . GLY A 1 521 ? -5.897 -26.902 35.585 1.00 48.84 521 GLY A O 1
ATOM 3993 N N . VAL A 1 522 ? -4.459 -25.194 35.634 1.00 48.44 522 VAL A N 1
ATOM 3994 C CA . VAL A 1 522 ? -3.895 -25.558 36.952 1.00 48.44 522 VAL A CA 1
ATOM 3995 C C . VAL A 1 522 ? -4.019 -24.392 37.929 1.00 48.44 522 VAL A C 1
ATOM 3997 O O . VAL A 1 522 ? -3.319 -23.390 37.833 1.00 48.44 522 VAL A O 1
ATOM 4000 N N . THR A 1 523 ? -4.935 -24.537 38.885 1.00 47.06 523 THR A N 1
ATOM 4001 C CA . THR A 1 523 ? -5.195 -23.566 39.952 1.00 47.06 523 THR A CA 1
ATOM 4002 C C . THR A 1 523 ? -4.246 -23.778 41.128 1.00 47.06 523 THR A C 1
ATOM 4004 O O . THR A 1 523 ? -4.393 -24.763 41.855 1.00 47.06 523 THR A O 1
ATOM 4007 N N . GLU A 1 524 ? -3.336 -22.836 41.367 1.00 52.59 524 GLU A N 1
ATOM 4008 C CA . GLU A 1 524 ? -2.705 -22.668 42.682 1.00 52.59 524 GLU A CA 1
ATOM 4009 C C . GLU A 1 524 ? -3.489 -21.643 43.530 1.00 52.59 524 GLU A C 1
ATOM 4011 O O . GLU A 1 524 ? -4.115 -20.733 42.978 1.00 52.59 524 GLU A O 1
ATOM 4016 N N . PRO A 1 525 ? -3.515 -21.787 44.869 1.00 48.91 525 PRO A N 1
ATOM 4017 C CA . PRO A 1 525 ? -4.155 -20.820 45.757 1.00 48.91 525 PRO A CA 1
ATOM 4018 C C . PRO A 1 525 ? -3.336 -19.518 45.820 1.00 48.91 525 PRO A C 1
ATOM 4020 O O . PRO A 1 525 ? -2.284 -19.485 46.451 1.00 48.91 525 PRO A O 1
ATOM 4023 N N . GLY A 1 526 ? -3.824 -18.459 45.166 1.00 55.94 526 GLY A N 1
ATOM 4024 C CA . GLY A 1 526 ? -3.245 -17.108 45.189 1.00 55.94 526 GLY A CA 1
ATOM 4025 C C . GLY A 1 526 ? -4.159 -16.077 45.863 1.00 55.94 526 GLY A C 1
ATOM 4026 O O . GLY A 1 526 ? -5.385 -16.237 45.863 1.00 55.94 526 GLY A O 1
ATOM 4027 N N . ASP A 1 527 ? -3.5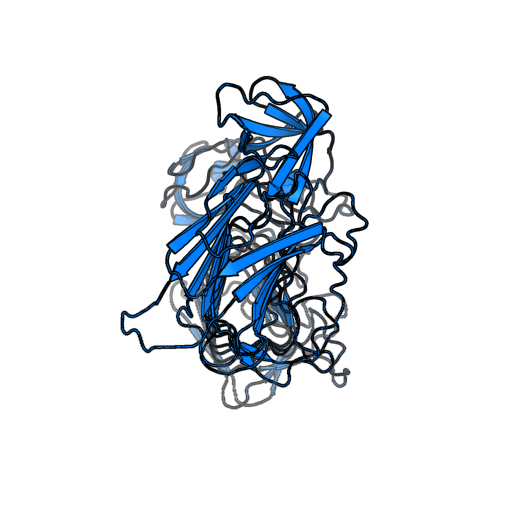55 -15.035 46.441 1.00 57.34 527 ASP A N 1
ATOM 4028 C CA . ASP A 1 527 ? -4.241 -13.905 47.081 1.00 57.34 527 ASP A CA 1
ATOM 4029 C C . ASP A 1 527 ? -4.853 -12.926 46.051 1.00 57.34 527 ASP A C 1
ATOM 4031 O O . ASP A 1 527 ? -4.506 -12.893 44.869 1.00 57.34 527 ASP A O 1
ATOM 4035 N N . GLY A 1 528 ? -5.846 -12.152 46.500 1.00 65.31 528 GLY A N 1
ATOM 4036 C CA . GLY A 1 528 ? -6.780 -11.410 45.648 1.00 65.31 528 GLY A CA 1
ATOM 4037 C C . GLY A 1 528 ? -6.169 -10.364 44.702 1.00 65.31 528 GLY A C 1
ATOM 4038 O O . GLY A 1 528 ? -5.428 -9.475 45.121 1.00 65.31 528 GLY A O 1
ATOM 4039 N N . GLY A 1 529 ? -6.571 -10.422 43.425 1.00 75.25 529 GLY A N 1
ATOM 4040 C CA . GLY A 1 529 ? -6.306 -9.401 42.406 1.00 75.25 529 GLY A CA 1
ATOM 4041 C C . GLY A 1 529 ? -7.579 -8.642 42.024 1.00 75.25 529 GLY A C 1
ATOM 4042 O O . GLY A 1 529 ? -8.649 -9.231 41.893 1.00 75.25 529 GLY A O 1
ATOM 4043 N N . THR A 1 530 ? -7.482 -7.326 41.845 1.00 81.81 530 THR A N 1
ATOM 4044 C CA . THR A 1 530 ? -8.575 -6.476 41.350 1.00 81.81 530 THR A CA 1
ATOM 4045 C C . THR A 1 530 ? -8.157 -5.789 40.061 1.00 81.81 530 THR A C 1
ATOM 4047 O O . THR A 1 530 ? -7.140 -5.104 40.018 1.00 81.81 530 THR A O 1
ATOM 4050 N N . LEU A 1 531 ? -8.986 -5.904 39.031 1.00 83.31 531 LEU A N 1
ATOM 4051 C CA . LEU A 1 531 ? -8.844 -5.181 37.779 1.00 83.31 531 LEU A CA 1
ATOM 4052 C C . LEU A 1 531 ? -9.613 -3.860 37.861 1.00 83.31 531 LEU A C 1
ATOM 4054 O O . LEU A 1 531 ? -10.844 -3.833 37.834 1.00 83.31 531 LEU A O 1
ATOM 4058 N N . LEU A 1 532 ? -8.893 -2.750 37.953 1.00 84.31 532 LEU A N 1
ATOM 4059 C CA . LEU A 1 532 ? -9.446 -1.403 37.934 1.00 84.31 532 LEU A CA 1
ATOM 4060 C C . LEU A 1 532 ? -9.574 -0.907 36.497 1.00 84.31 532 LEU A C 1
ATOM 4062 O O . LEU A 1 532 ? -8.583 -0.723 35.800 1.00 84.31 532 LEU A O 1
ATOM 4066 N N . LEU A 1 533 ? -10.801 -0.622 36.081 1.00 85.81 533 LEU A N 1
ATOM 4067 C CA . LEU A 1 533 ? -11.131 -0.042 34.788 1.00 85.81 533 LEU A CA 1
ATOM 4068 C C . LEU A 1 533 ? -11.430 1.440 34.958 1.00 85.81 533 LEU A C 1
ATOM 4070 O O . LEU A 1 533 ? -12.242 1.824 35.796 1.00 85.81 533 LEU A O 1
ATOM 4074 N N . SER A 1 534 ? -10.780 2.286 34.166 1.00 83.00 534 SER A N 1
ATOM 4075 C CA . SER A 1 534 ? -11.001 3.730 34.147 1.00 83.00 534 SER A CA 1
ATOM 4076 C C . SER A 1 534 ? -11.237 4.211 32.724 1.00 83.00 534 SER A C 1
ATOM 4078 O O . SER A 1 534 ? -10.354 4.124 31.877 1.00 83.00 534 SER A O 1
ATOM 4080 N N . GLY A 1 535 ? -12.421 4.761 32.475 1.00 79.94 535 GLY A N 1
ATOM 4081 C CA . GLY A 1 535 ? -12.749 5.463 31.242 1.00 79.94 535 GLY A CA 1
ATOM 4082 C C . GLY A 1 535 ? -12.355 6.927 31.378 1.00 79.94 535 GLY A C 1
ATOM 4083 O O . GLY A 1 535 ? -12.806 7.589 32.312 1.00 79.94 535 GLY A O 1
ATOM 4084 N N . MET A 1 536 ? -11.518 7.438 30.482 1.00 76.06 536 MET A N 1
ATOM 4085 C CA . MET A 1 536 ? -11.029 8.818 30.490 1.00 76.06 536 MET A CA 1
ATOM 4086 C C . MET A 1 536 ? -11.550 9.611 29.290 1.00 76.06 536 MET A C 1
ATOM 4088 O O . MET A 1 536 ? -11.807 9.041 28.229 1.00 76.06 536 MET A O 1
ATOM 4092 N N . ASP A 1 537 ? -11.687 10.925 29.456 1.00 71.88 537 ASP A N 1
ATOM 4093 C CA . ASP A 1 537 ? -11.958 11.869 28.367 1.00 71.88 537 ASP A CA 1
ATOM 4094 C C . ASP A 1 537 ? -10.670 12.313 27.633 1.00 71.88 537 ASP A C 1
ATOM 4096 O O . ASP A 1 537 ? -9.559 11.903 27.975 1.00 71.88 537 ASP A O 1
ATOM 4100 N N . TYR A 1 538 ? -10.803 13.188 26.625 1.00 63.75 538 TYR A N 1
ATOM 4101 C CA . TYR A 1 538 ? -9.673 13.735 25.850 1.00 63.75 538 TYR A CA 1
ATOM 4102 C C . TYR A 1 538 ? -8.681 14.567 26.680 1.00 63.75 538 TYR A C 1
ATOM 4104 O O . TYR A 1 538 ? -7.591 14.870 26.200 1.00 63.75 538 TYR A O 1
ATOM 4112 N N . THR A 1 539 ? -9.046 14.973 27.899 1.00 63.09 539 THR A N 1
ATOM 4113 C CA . THR A 1 539 ? -8.152 15.697 28.815 1.00 63.09 539 THR A CA 1
ATOM 4114 C C . THR A 1 539 ? -7.369 14.754 29.730 1.00 63.09 539 THR A C 1
ATOM 4116 O O . THR A 1 539 ? -6.537 15.211 30.512 1.00 63.09 539 THR A O 1
ATOM 4119 N N . GLY A 1 540 ? -7.619 13.442 29.632 1.00 65.69 540 GLY A N 1
ATOM 4120 C CA . GLY A 1 540 ? -7.057 12.429 30.523 1.00 65.69 540 GLY A CA 1
ATOM 4121 C C . GLY A 1 540 ? -7.774 12.346 31.873 1.00 65.69 540 GLY A C 1
ATOM 4122 O O . GLY A 1 540 ? -7.296 11.666 32.780 1.00 65.69 540 GLY A O 1
ATOM 4123 N N . ARG A 1 541 ? -8.920 13.019 32.040 1.00 76.12 541 ARG A N 1
ATOM 4124 C CA . ARG A 1 541 ? -9.711 12.951 33.271 1.00 76.12 541 ARG A CA 1
ATOM 4125 C C . ARG A 1 541 ? -10.575 11.697 33.248 1.00 76.12 541 ARG A C 1
ATOM 4127 O O . ARG A 1 541 ? -11.301 11.458 32.289 1.00 76.12 541 ARG A O 1
ATOM 4134 N N . ALA A 1 542 ? -10.545 10.919 34.330 1.00 80.75 542 ALA A N 1
ATOM 4135 C CA . ALA A 1 542 ? -11.453 9.789 34.498 1.00 80.75 542 ALA A CA 1
ATOM 4136 C C . ALA A 1 542 ? -12.912 10.277 34.588 1.00 80.75 542 ALA A C 1
ATOM 4138 O O . ALA A 1 542 ? -13.259 11.046 35.487 1.00 80.75 542 ALA A O 1
ATOM 4139 N N . VAL A 1 543 ? -13.749 9.813 33.662 1.00 82.94 543 VAL A N 1
ATOM 4140 C CA . VAL A 1 543 ? -15.200 10.057 33.595 1.00 82.94 543 VAL A CA 1
ATOM 4141 C C . VAL A 1 543 ? -16.019 8.831 34.005 1.00 82.94 543 VAL A C 1
ATOM 4143 O O . VAL A 1 543 ? -17.208 8.957 34.277 1.00 82.94 543 VAL A O 1
ATOM 4146 N N . TRP A 1 544 ? -15.389 7.656 34.078 1.00 88.50 544 TRP A N 1
ATOM 4147 C CA . TRP A 1 544 ? -16.007 6.401 34.506 1.00 88.50 544 TRP A CA 1
ATOM 4148 C C . TRP A 1 544 ? -14.983 5.505 35.197 1.00 88.50 544 TRP A C 1
ATOM 4150 O O . TRP A 1 544 ? -13.804 5.525 34.834 1.00 88.50 544 TRP A O 1
ATOM 4160 N N . ARG A 1 545 ? -15.423 4.728 36.192 1.00 89.88 545 ARG A N 1
ATOM 4161 C CA . ARG A 1 545 ? -14.593 3.739 36.886 1.00 89.88 545 ARG A CA 1
ATOM 4162 C C . ARG A 1 545 ? -15.400 2.496 37.238 1.00 89.88 545 ARG A C 1
ATOM 4164 O O . ARG A 1 545 ? -16.542 2.611 37.671 1.00 89.88 545 ARG A O 1
ATOM 4171 N N . SER A 1 546 ? -14.780 1.332 37.110 1.00 90.19 546 SER A N 1
ATOM 4172 C CA . SER A 1 546 ? -15.289 0.054 37.615 1.00 90.19 546 SER A CA 1
ATOM 4173 C C . SER A 1 546 ? -14.140 -0.781 38.170 1.00 90.19 546 SER A C 1
ATOM 4175 O O . SER A 1 546 ? -12.992 -0.579 37.787 1.00 90.19 546 SER A O 1
ATOM 4177 N N . SER A 1 547 ? -14.432 -1.715 39.067 1.00 90.06 547 SER A N 1
ATOM 4178 C CA . SER A 1 547 ? -13.460 -2.695 39.550 1.00 90.06 547 SER A CA 1
ATOM 4179 C C . SER A 1 547 ? -14.019 -4.103 39.415 1.00 90.06 547 SER A C 1
ATOM 4181 O O . SER A 1 547 ? -15.128 -4.361 39.884 1.00 90.06 547 SER A O 1
ATOM 4183 N N . ILE A 1 548 ? -13.256 -4.999 38.802 1.00 88.19 548 ILE A N 1
ATOM 4184 C CA . ILE A 1 548 ? -13.610 -6.407 38.622 1.00 88.19 548 ILE A CA 1
ATOM 4185 C C . ILE A 1 548 ? -12.708 -7.243 39.525 1.00 88.19 548 ILE A C 1
ATOM 4187 O O . ILE A 1 548 ? -11.491 -7.057 39.533 1.00 88.19 548 ILE A O 1
ATOM 4191 N N . ASP A 1 549 ? -13.306 -8.144 40.293 1.00 86.38 549 ASP A N 1
ATOM 4192 C CA . ASP A 1 549 ? -12.572 -9.120 41.089 1.00 86.38 549 ASP A CA 1
ATOM 4193 C C . ASP A 1 549 ? -12.012 -10.209 40.164 1.00 86.38 549 ASP A C 1
ATOM 4195 O O . ASP A 1 549 ? -12.758 -10.918 39.482 1.00 86.38 549 ASP A O 1
ATOM 4199 N N . MET A 1 550 ? -10.684 -10.327 40.129 1.00 81.94 550 MET A N 1
ATOM 4200 C CA . MET A 1 550 ? -9.985 -11.286 39.275 1.00 81.94 550 MET A CA 1
ATOM 4201 C C . MET A 1 550 ? -9.904 -12.686 39.896 1.00 81.94 550 MET A C 1
ATOM 4203 O O . MET A 1 550 ? -9.438 -13.617 39.245 1.00 81.94 550 MET A O 1
ATOM 4207 N N . THR A 1 551 ? -10.356 -12.879 41.141 1.00 76.81 551 THR A N 1
ATOM 4208 C CA . THR A 1 551 ? -10.364 -14.207 41.783 1.00 76.81 551 THR A CA 1
ATOM 4209 C C . THR A 1 551 ? -11.517 -15.100 41.325 1.00 76.81 551 THR A C 1
ATOM 4211 O O . THR A 1 551 ? -11.470 -16.320 41.525 1.00 76.81 551 THR A O 1
ATOM 4214 N N . ALA A 1 552 ? -12.536 -14.503 40.699 1.00 80.50 552 ALA A N 1
ATOM 4215 C CA . ALA A 1 552 ? -13.725 -15.170 40.192 1.00 80.50 552 ALA A CA 1
ATOM 4216 C C . ALA A 1 552 ? -13.725 -15.191 38.650 1.00 80.50 552 ALA A C 1
ATOM 4218 O O . ALA A 1 552 ? -14.185 -14.222 38.029 1.00 80.50 552 ALA A O 1
ATOM 4219 N N . PRO A 1 553 ? -13.268 -16.289 38.013 1.00 82.31 553 PRO A N 1
ATOM 4220 C CA . PRO A 1 553 ? -13.345 -16.441 36.567 1.00 82.31 553 PRO A CA 1
ATOM 4221 C C . PRO A 1 553 ? -14.769 -16.249 36.041 1.00 82.31 553 PRO A C 1
ATOM 4223 O O . PRO A 1 553 ? -15.759 -16.554 36.712 1.00 82.31 553 PRO A O 1
ATOM 4226 N N . GLY A 1 554 ? -14.879 -15.749 34.818 1.00 84.25 554 GLY A N 1
ATOM 4227 C CA . GLY A 1 554 ? -16.143 -15.619 34.106 1.00 84.25 554 GLY A CA 1
ATOM 4228 C C . GLY A 1 554 ? -16.269 -14.318 33.328 1.00 84.25 554 GLY A C 1
ATOM 4229 O O . GLY A 1 554 ? -15.404 -13.447 33.360 1.00 84.25 554 GLY A O 1
ATOM 4230 N N . MET A 1 555 ? -17.402 -14.187 32.646 1.00 89.31 555 MET A N 1
ATOM 4231 C CA . MET A 1 555 ? -17.713 -13.046 31.792 1.00 89.31 555 MET A CA 1
ATOM 4232 C C . MET A 1 555 ? -18.457 -11.959 32.571 1.00 89.31 555 MET A C 1
ATOM 4234 O O . MET A 1 555 ? -19.337 -12.256 33.378 1.00 89.31 555 MET A O 1
ATOM 4238 N N . ARG A 1 556 ? -18.097 -10.703 32.319 1.00 90.50 556 ARG A N 1
ATOM 4239 C CA . ARG A 1 556 ? -18.767 -9.488 32.788 1.00 90.50 556 ARG A CA 1
ATOM 4240 C C . ARG A 1 556 ? -19.251 -8.717 31.578 1.00 90.50 556 ARG A C 1
ATOM 4242 O O . ARG A 1 556 ? -18.513 -8.590 30.606 1.00 90.50 556 ARG A O 1
ATOM 4249 N N . THR A 1 557 ? -20.454 -8.169 31.653 1.00 89.69 557 THR A N 1
ATOM 4250 C CA . THR A 1 557 ? -21.025 -7.358 30.577 1.00 89.69 557 THR A CA 1
ATOM 4251 C C . THR A 1 557 ? -21.453 -6.017 31.142 1.00 89.69 557 THR A C 1
ATOM 4253 O O . THR A 1 557 ? -22.302 -5.952 32.027 1.00 89.69 557 THR A O 1
ATOM 4256 N N . ILE A 1 558 ? -20.863 -4.942 30.632 1.00 88.06 558 ILE A N 1
ATOM 4257 C CA . ILE A 1 558 ? -21.092 -3.572 31.083 1.00 88.06 558 ILE A CA 1
ATOM 4258 C C . ILE A 1 558 ? -21.684 -2.789 29.915 1.00 88.06 558 ILE A C 1
ATOM 4260 O O . ILE A 1 558 ? -20.992 -2.530 28.933 1.00 88.06 558 ILE A O 1
ATOM 4264 N N . ARG A 1 559 ? -22.962 -2.427 30.003 1.00 86.56 559 ARG A N 1
ATOM 4265 C CA . ARG A 1 559 ? -23.689 -1.634 29.000 1.00 86.56 559 ARG A CA 1
ATOM 4266 C C . ARG A 1 559 ? -24.083 -0.283 29.580 1.00 86.56 559 ARG A C 1
ATOM 4268 O O . ARG A 1 559 ? -23.874 -0.017 30.764 1.00 86.56 559 ARG A O 1
ATOM 4275 N N . GLU A 1 560 ? -24.645 0.578 28.743 1.00 82.75 560 GLU A N 1
ATOM 4276 C CA . GLU A 1 560 ? -25.181 1.873 29.183 1.00 82.75 560 GLU A CA 1
ATOM 4277 C C . GLU A 1 560 ? -26.411 1.720 30.091 1.00 82.75 560 GLU A C 1
ATOM 4279 O O . GLU A 1 560 ? -26.600 2.492 31.029 1.00 82.75 560 GLU A O 1
ATOM 4284 N N . ASP A 1 561 ? -27.231 0.703 29.841 1.00 83.88 561 ASP A N 1
ATOM 4285 C CA . ASP A 1 561 ? -28.520 0.465 30.493 1.00 83.88 561 ASP A CA 1
ATOM 4286 C C . ASP A 1 561 ? -28.520 -0.738 31.448 1.00 83.88 561 ASP A C 1
ATOM 4288 O O . ASP A 1 561 ? -29.398 -0.854 32.302 1.00 83.88 561 ASP A O 1
ATOM 4292 N N . GLN A 1 562 ? -27.528 -1.622 31.335 1.00 87.50 562 GLN A N 1
ATOM 4293 C CA . GLN A 1 562 ? -27.484 -2.881 32.068 1.00 87.50 562 GLN A CA 1
ATOM 4294 C C . GLN A 1 562 ? -26.056 -3.277 32.453 1.00 87.50 562 GLN A C 1
ATOM 4296 O O . GLN A 1 562 ? -25.111 -3.110 31.687 1.00 87.50 562 GLN A O 1
ATOM 4301 N N . VAL A 1 563 ? -25.910 -3.885 33.630 1.00 88.69 563 VAL A N 1
ATOM 4302 C CA . VAL A 1 563 ? -24.658 -4.502 34.078 1.00 88.69 563 VAL A CA 1
ATOM 4303 C C . VAL A 1 563 ? -24.920 -5.949 34.482 1.00 88.69 563 VAL A C 1
ATOM 4305 O O . VAL A 1 563 ? -25.845 -6.232 35.241 1.00 88.69 563 VAL A O 1
ATOM 4308 N N . VAL A 1 564 ? -24.083 -6.858 33.986 1.00 91.50 564 VAL A N 1
ATOM 4309 C CA . VAL A 1 564 ? -23.984 -8.252 34.423 1.00 91.50 564 VAL A CA 1
ATOM 4310 C C . VAL A 1 564 ? -22.605 -8.427 35.054 1.00 91.50 564 VAL A C 1
ATOM 4312 O O . VAL A 1 564 ? -21.591 -8.397 34.355 1.00 91.50 564 VAL A O 1
ATOM 4315 N N . ALA A 1 565 ? -22.575 -8.567 36.378 1.00 89.69 565 ALA A N 1
ATOM 4316 C CA . ALA A 1 565 ? -21.356 -8.645 37.179 1.00 89.69 565 ALA A CA 1
ATOM 4317 C C . ALA A 1 565 ? -21.434 -9.771 38.224 1.00 89.69 565 ALA A C 1
ATOM 4319 O O . ALA A 1 565 ? -22.523 -10.256 38.537 1.00 89.69 565 ALA A O 1
ATOM 4320 N N . MET A 1 566 ? -20.289 -10.190 38.764 1.00 87.38 566 MET A N 1
ATOM 4321 C CA . MET A 1 566 ? -20.221 -11.122 39.893 1.00 87.38 566 MET A CA 1
ATOM 4322 C C . MET A 1 566 ? -20.364 -10.383 41.224 1.00 87.38 566 MET A C 1
ATOM 4324 O O . MET A 1 566 ? -20.190 -9.170 41.312 1.00 87.38 566 MET A O 1
ATOM 4328 N N . ALA A 1 567 ? -20.660 -11.139 42.284 1.00 84.69 567 ALA A N 1
ATOM 4329 C CA . ALA A 1 567 ? -21.012 -10.596 43.597 1.00 84.69 567 ALA A CA 1
ATOM 4330 C C . ALA A 1 567 ? -19.950 -9.670 44.223 1.00 84.69 567 ALA A C 1
ATOM 4332 O O . ALA A 1 567 ? -20.310 -8.799 45.012 1.00 84.69 567 ALA A O 1
ATOM 4333 N N . GLN A 1 568 ? -18.666 -9.860 43.902 1.00 86.00 568 GLN A N 1
ATOM 4334 C CA . GLN A 1 568 ? -17.564 -9.063 44.458 1.00 86.00 568 GLN A CA 1
ATOM 4335 C C . GLN A 1 568 ? -17.155 -7.876 43.578 1.00 86.00 568 GLN A C 1
ATOM 4337 O O . GLN A 1 568 ? -16.385 -7.021 44.021 1.00 86.00 568 GLN A O 1
ATOM 4342 N N . ASP A 1 569 ? -17.679 -7.780 42.355 1.00 88.62 569 ASP A N 1
ATOM 4343 C CA . ASP A 1 569 ? -17.319 -6.676 41.477 1.00 88.62 569 ASP A CA 1
ATOM 4344 C C . ASP A 1 569 ? -18.005 -5.371 41.913 1.00 88.62 569 ASP A C 1
ATOM 4346 O O . ASP A 1 569 ? -19.128 -5.354 42.421 1.00 88.62 569 ASP A O 1
ATOM 4350 N N . LYS A 1 570 ? -17.354 -4.238 41.634 1.00 90.81 570 LYS A N 1
ATOM 4351 C CA . LYS A 1 570 ? -17.946 -2.898 41.761 1.00 90.81 570 LYS A CA 1
ATOM 4352 C C . LYS A 1 570 ? -17.991 -2.261 40.382 1.00 90.81 570 LYS A C 1
ATOM 4354 O O . LYS A 1 570 ? -17.119 -1.477 40.008 1.00 90.81 570 LYS A O 1
ATOM 4359 N N . VAL A 1 571 ? -19.002 -2.645 39.614 1.00 89.50 571 VAL A N 1
ATOM 4360 C CA . VAL A 1 571 ? -19.172 -2.220 38.224 1.00 89.50 571 VAL A CA 1
ATOM 4361 C C . VAL A 1 571 ? -20.268 -1.169 38.111 1.00 89.50 571 VAL A C 1
ATOM 4363 O O . VAL A 1 571 ? -21.336 -1.305 38.703 1.00 89.50 571 VAL A O 1
ATOM 4366 N N . GLN A 1 572 ? -20.004 -0.124 37.334 1.00 88.12 572 GLN A N 1
ATOM 4367 C CA . GLN A 1 572 ? -20.972 0.907 36.970 1.00 88.12 572 GLN A CA 1
ATOM 4368 C C . GLN A 1 572 ? -21.323 0.778 35.489 1.00 88.12 572 GLN A C 1
ATOM 4370 O O . GLN A 1 572 ? -20.436 0.491 34.683 1.00 88.12 572 GLN A O 1
ATOM 4375 N N . SER A 1 573 ? -22.580 1.050 35.122 1.00 86.06 573 SER A N 1
ATOM 4376 C CA . SER A 1 573 ? -22.984 1.166 33.716 1.00 86.06 573 SER A CA 1
ATOM 4377 C C . SER A 1 573 ? -22.069 2.131 32.965 1.00 86.06 573 SER A C 1
ATOM 4379 O O . SER A 1 573 ? -21.561 3.100 33.545 1.00 86.06 573 SER A O 1
ATOM 4381 N N . LEU A 1 574 ? -21.847 1.869 31.676 1.00 82.88 574 LEU A N 1
ATOM 4382 C CA . LEU A 1 574 ? -21.069 2.776 30.839 1.00 82.88 574 LEU A CA 1
ATOM 4383 C C . LEU A 1 574 ? -21.767 4.140 30.803 1.00 82.88 574 LEU A C 1
ATOM 4385 O O . LEU A 1 574 ? -22.991 4.206 30.660 1.00 82.88 574 LEU A O 1
ATOM 4389 N N . PRO A 1 575 ? -21.026 5.246 30.952 1.00 74.00 575 PRO A N 1
ATOM 4390 C CA . PRO A 1 575 ? -21.639 6.551 30.869 1.00 74.00 575 PRO A CA 1
ATOM 4391 C C . PRO A 1 575 ? -22.112 6.761 29.427 1.00 74.00 575 PRO A C 1
ATOM 4393 O O . PRO A 1 575 ? -21.399 6.420 28.487 1.00 74.00 575 PRO A O 1
ATOM 4396 N N . GLY A 1 576 ? -23.250 7.428 29.229 1.00 66.75 576 GLY A N 1
ATOM 4397 C CA . GLY A 1 576 ? -23.685 7.889 27.900 1.00 66.75 576 GLY A CA 1
ATOM 4398 C C . GLY A 1 576 ? -22.774 8.968 27.281 1.00 66.75 576 GLY A C 1
ATOM 4399 O O . GLY A 1 576 ? -23.216 9.737 26.430 1.00 66.75 576 GLY A O 1
ATOM 4400 N N . VAL A 1 577 ? -21.522 9.074 27.739 1.00 56.16 577 VAL A N 1
ATOM 4401 C CA . VAL A 1 577 ? -20.490 9.979 27.237 1.00 56.16 577 VAL A CA 1
ATOM 4402 C C . VAL A 1 577 ? -19.396 9.192 26.524 1.00 56.16 577 VAL A C 1
ATOM 4404 O O . VAL A 1 577 ? -19.155 8.016 26.785 1.00 56.16 577 VAL A O 1
ATOM 4407 N N . ARG A 1 578 ? -18.692 9.865 25.616 1.00 65.56 578 ARG A N 1
ATOM 4408 C CA . ARG A 1 578 ? -17.575 9.274 24.883 1.00 65.56 578 ARG A CA 1
ATOM 4409 C C . ARG A 1 578 ? -16.401 9.014 25.832 1.00 65.56 578 ARG A C 1
ATOM 4411 O O . ARG A 1 578 ? -15.697 9.950 26.206 1.00 65.56 578 ARG A O 1
ATOM 4418 N N . ILE A 1 579 ? -16.181 7.754 26.197 1.00 61.81 579 ILE A N 1
ATOM 4419 C CA . ILE A 1 579 ? -14.893 7.313 26.739 1.00 61.81 579 ILE A CA 1
ATOM 4420 C C . ILE A 1 579 ? -13.896 7.362 25.584 1.00 61.81 579 ILE A C 1
ATOM 4422 O O . ILE A 1 579 ? -14.189 6.842 24.516 1.00 61.81 579 ILE A O 1
ATOM 4426 N N . VAL A 1 580 ? -12.771 8.040 25.794 1.00 60.91 580 VAL A N 1
ATOM 4427 C CA . VAL A 1 580 ? -11.689 8.217 24.813 1.00 60.91 580 VAL A CA 1
ATOM 4428 C C . VAL A 1 580 ? -10.550 7.242 25.089 1.00 60.91 580 VAL A C 1
ATOM 4430 O O . VAL A 1 580 ? -9.821 6.851 24.188 1.00 60.91 580 VAL A O 1
ATOM 4433 N N . ARG A 1 581 ? -10.391 6.817 26.343 1.00 69.19 581 ARG A N 1
ATOM 4434 C CA . ARG A 1 581 ? -9.366 5.862 26.770 1.00 69.19 581 ARG A CA 1
ATOM 4435 C C . ARG A 1 581 ? -9.915 4.974 27.867 1.00 69.19 581 ARG A C 1
ATOM 4437 O O . ARG A 1 581 ? -10.418 5.488 28.860 1.00 69.19 581 ARG A O 1
ATOM 4444 N N . LEU A 1 582 ? -9.808 3.667 27.692 1.00 71.56 582 LEU A N 1
ATOM 4445 C CA . LEU A 1 582 ? -9.992 2.680 28.741 1.00 71.56 582 LEU A CA 1
ATOM 4446 C C . LEU A 1 582 ? -8.617 2.288 29.266 1.00 71.56 582 LEU A C 1
ATOM 4448 O O . LEU A 1 582 ? -7.840 1.629 28.583 1.00 71.56 582 LEU A O 1
ATOM 4452 N N . ARG A 1 583 ? -8.330 2.696 30.494 1.00 75.75 583 ARG A N 1
ATOM 4453 C CA . ARG A 1 583 ? -7.204 2.177 31.259 1.00 75.75 583 ARG A CA 1
ATOM 4454 C C . ARG A 1 583 ? -7.673 0.981 32.059 1.00 75.75 583 ARG A C 1
ATOM 4456 O O . ARG A 1 583 ? -8.676 1.094 32.764 1.00 75.75 583 ARG A O 1
ATOM 4463 N N . ALA A 1 584 ? -6.930 -0.109 31.999 1.00 73.31 584 ALA A N 1
ATOM 4464 C CA . ALA A 1 584 ? -7.094 -1.227 32.903 1.00 73.31 584 ALA A CA 1
ATOM 4465 C C . ALA A 1 584 ? -5.822 -1.382 33.735 1.00 73.31 584 ALA A C 1
ATOM 4467 O O . ALA A 1 584 ? -4.710 -1.294 33.221 1.00 73.31 584 ALA A O 1
ATOM 4468 N N . MET A 1 585 ? -5.984 -1.558 35.038 1.00 73.50 585 MET A N 1
ATOM 4469 C CA . MET A 1 585 ? -4.877 -1.686 35.974 1.00 73.50 585 MET A CA 1
ATOM 4470 C C . MET A 1 585 ? -5.151 -2.859 36.896 1.00 73.50 585 MET A C 1
ATOM 4472 O O . MET A 1 585 ? -6.159 -2.852 37.601 1.00 73.50 585 MET A O 1
ATOM 4476 N N . CYS A 1 586 ? -4.267 -3.848 36.902 1.00 71.19 586 CYS A N 1
ATOM 4477 C CA . CYS A 1 586 ? -4.326 -4.914 37.886 1.00 71.19 586 CYS A CA 1
ATOM 4478 C C . CYS A 1 586 ? -3.669 -4.427 39.184 1.00 71.19 586 CYS A C 1
ATOM 4480 O O . CYS A 1 586 ? -2.519 -3.989 39.197 1.00 71.19 586 CYS A O 1
ATOM 4482 N N . THR A 1 587 ? -4.411 -4.475 40.287 1.00 71.69 587 THR A N 1
ATOM 4483 C CA . THR A 1 587 ? -3.902 -4.204 41.633 1.00 71.69 587 THR A CA 1
ATOM 4484 C C . THR A 1 587 ? -4.073 -5.453 42.483 1.00 71.69 587 THR A C 1
ATOM 4486 O O . THR A 1 587 ? -5.205 -5.860 42.745 1.00 71.69 587 THR A O 1
ATOM 4489 N N . GLY A 1 588 ? -2.970 -6.052 42.927 1.00 62.62 588 GLY A N 1
ATOM 4490 C CA . GLY A 1 588 ? -2.978 -7.213 43.816 1.00 62.62 588 GLY A CA 1
ATOM 4491 C C . GLY A 1 588 ? -1.658 -7.351 44.569 1.00 62.62 588 GLY A C 1
ATOM 4492 O O . GLY A 1 588 ? -0.600 -7.001 44.047 1.00 62.62 588 GLY A O 1
ATOM 4493 N N . HIS A 1 589 ? -1.722 -7.843 45.806 1.00 56.41 589 HIS A N 1
ATOM 4494 C CA . HIS A 1 589 ? -0.540 -8.246 46.563 1.00 56.41 589 HIS A CA 1
ATOM 4495 C C . HIS A 1 589 ? -0.271 -9.720 46.260 1.00 56.41 589 HIS A C 1
ATOM 4497 O O . HIS A 1 589 ? -1.020 -10.567 46.716 1.00 56.41 589 HIS A O 1
ATOM 4503 N N . HIS A 1 590 ? 0.785 -9.992 45.488 1.00 53.84 590 HIS A N 1
ATOM 4504 C CA . HIS A 1 590 ? 1.318 -11.323 45.164 1.00 53.84 590 HIS A CA 1
ATOM 4505 C C . HIS A 1 590 ? 0.312 -12.334 44.552 1.00 53.84 590 HIS A C 1
ATOM 4507 O O . HIS A 1 590 ? -0.532 -12.910 45.226 1.00 53.84 590 HIS A O 1
ATOM 4513 N N . SER A 1 591 ? 0.499 -12.633 43.256 1.00 52.28 591 SER A N 1
ATOM 4514 C CA . SER A 1 591 ? -0.151 -13.713 42.479 1.00 52.28 591 SER A CA 1
ATOM 4515 C C . SER A 1 591 ? -1.682 -13.646 42.340 1.00 52.28 591 SER A C 1
ATOM 4517 O O . SER A 1 591 ? -2.412 -14.365 43.015 1.00 52.28 591 SER A O 1
ATOM 4519 N N . ALA A 1 592 ? -2.177 -12.848 41.384 1.00 52.38 592 ALA A N 1
ATOM 4520 C CA . ALA A 1 592 ? -3.568 -12.965 40.944 1.00 52.38 592 ALA A CA 1
ATOM 4521 C C . ALA A 1 592 ? -3.821 -14.353 40.316 1.00 52.38 592 ALA A C 1
ATOM 4523 O O . ALA A 1 592 ? -3.004 -14.847 39.537 1.00 52.38 592 ALA A O 1
ATOM 4524 N N . ARG A 1 593 ? -4.957 -14.974 40.669 1.00 56.94 593 ARG A N 1
ATOM 4525 C CA . ARG A 1 593 ? -5.376 -16.307 40.197 1.00 56.94 593 ARG A CA 1
ATOM 4526 C C . ARG A 1 593 ? -5.562 -16.357 38.678 1.00 56.94 593 ARG A C 1
ATOM 4528 O O . ARG A 1 593 ? -4.968 -17.209 38.028 1.00 56.94 593 ARG A O 1
ATOM 4535 N N . ALA A 1 594 ? -6.350 -15.424 38.148 1.00 55.69 594 ALA A N 1
ATOM 4536 C CA . ALA A 1 594 ? -6.543 -15.261 36.719 1.00 55.69 594 ALA A CA 1
ATOM 4537 C C . ALA A 1 594 ? -5.496 -14.308 36.160 1.00 55.69 594 ALA A C 1
ATOM 4539 O O . ALA A 1 594 ? -5.346 -13.182 36.639 1.00 55.69 594 ALA A O 1
ATOM 4540 N N . LYS A 1 595 ? -4.781 -14.779 35.145 1.00 64.81 595 LYS A N 1
ATOM 4541 C CA . LYS A 1 595 ? -3.766 -13.994 34.438 1.00 64.81 595 LYS A CA 1
ATOM 4542 C C . LYS A 1 595 ? -4.282 -13.483 33.107 1.00 64.81 595 LYS A C 1
ATOM 4544 O O . LYS A 1 595 ? -3.871 -12.404 32.696 1.00 64.81 595 LYS A O 1
ATOM 4549 N N . ASP A 1 596 ? -5.241 -14.202 32.526 1.00 72.62 596 ASP A N 1
ATOM 4550 C CA . ASP A 1 596 ? -5.817 -13.880 31.235 1.00 72.62 596 ASP A CA 1
ATOM 4551 C C . ASP A 1 596 ? -7.067 -13.028 31.411 1.00 72.62 596 ASP A C 1
ATOM 4553 O O . ASP A 1 596 ? -8.058 -13.439 32.031 1.00 72.62 596 ASP A O 1
ATOM 4557 N N . VAL A 1 597 ? -7.031 -11.834 30.830 1.00 72.44 597 VAL A N 1
ATOM 4558 C CA . VAL A 1 597 ? -8.207 -10.981 30.715 1.00 72.44 597 VAL A CA 1
ATOM 4559 C C . VAL A 1 597 ? -8.451 -10.643 29.256 1.00 72.44 597 VAL A C 1
ATOM 4561 O O . VAL A 1 597 ? -7.621 -10.004 28.611 1.00 72.44 597 VAL A O 1
ATOM 4564 N N . ASP A 1 598 ? -9.631 -11.019 28.771 1.00 79.94 598 ASP A N 1
ATOM 4565 C CA . ASP A 1 598 ? -10.133 -10.624 27.463 1.00 79.94 598 ASP A CA 1
ATOM 4566 C C . ASP A 1 598 ? -11.068 -9.432 27.608 1.00 79.94 598 ASP A C 1
ATOM 4568 O O . ASP A 1 598 ? -12.059 -9.472 28.342 1.00 79.94 598 ASP A O 1
ATOM 4572 N N . PHE A 1 599 ? -10.815 -8.390 26.836 1.00 77.19 599 PHE A N 1
ATOM 4573 C CA . PHE A 1 599 ? -11.711 -7.258 26.681 1.00 77.19 599 PHE A CA 1
ATOM 4574 C C . PHE A 1 599 ? -12.318 -7.316 25.299 1.00 77.19 599 PHE A C 1
ATOM 4576 O O . PHE A 1 599 ? -11.610 -7.495 24.316 1.00 77.19 599 PHE A O 1
ATOM 4583 N N . LYS A 1 600 ? -13.625 -7.106 25.209 1.00 78.38 600 LYS A N 1
ATOM 4584 C CA . LYS A 1 600 ? -14.327 -6.908 23.948 1.00 78.38 600 LYS A CA 1
ATOM 4585 C C . LYS A 1 600 ? -15.240 -5.702 24.065 1.00 78.38 600 LYS A C 1
ATOM 4587 O O . LYS A 1 600 ? -16.185 -5.687 24.844 1.00 78.38 600 LYS A O 1
ATOM 4592 N N . ILE A 1 601 ? -14.944 -4.690 23.271 1.00 70.94 601 ILE A N 1
ATOM 4593 C CA . ILE A 1 601 ? -15.611 -3.394 23.260 1.00 70.94 601 ILE A CA 1
ATOM 4594 C C . ILE A 1 601 ? -16.427 -3.318 21.986 1.00 70.94 601 ILE A C 1
ATOM 4596 O O . ILE A 1 601 ? -15.863 -3.369 20.896 1.00 70.94 601 ILE A O 1
ATOM 4600 N N . LEU A 1 602 ? -17.741 -3.223 22.127 1.00 69.44 602 LEU A N 1
ATOM 4601 C CA . LEU A 1 602 ? -18.700 -3.150 21.033 1.00 69.44 602 LEU A CA 1
ATOM 4602 C C . LEU A 1 602 ? -19.185 -1.705 20.858 1.00 69.44 602 LEU A C 1
ATOM 4604 O O . LEU A 1 602 ? -19.357 -0.972 21.841 1.00 69.44 602 LEU A O 1
ATOM 4608 N N . PHE A 1 603 ? -19.384 -1.301 19.601 1.00 66.50 603 PHE A N 1
ATOM 4609 C CA . PHE A 1 603 ? -19.699 0.077 19.194 1.00 66.50 603 PHE A CA 1
ATOM 4610 C C . PHE A 1 603 ? -21.100 0.259 18.632 1.00 66.50 603 PHE A C 1
ATOM 4612 O O . PHE A 1 603 ? -21.663 -0.719 18.092 1.00 66.50 603 PHE A O 1
#

Sequence (603 aa):
MQSSDSTFDLILPDGRLDILTGRWLQGVRDVRVRGGRSTQLRNIAVSEKTTECVPLVINQDYFLNNAGSIPGFGEFTSGDRIRSVAAKSSVIRLVSPDGAGSYRPGMPILIYGYNQDSQGYPPSIRYFERNSVAKVGVNLIELVTPLQYDYDARWADIAQNADSVAGNNETGAARVLSLDRPGFRVARNIELDDLEFLSSREHRDENDVTSLDGSLYAFSADRVVCNRVRVNGYFYPSASGTIIVNDSYIRFVENDKLVDYIEYNRCEIGFFSNGPAVNRIVVNDSTIEEPIPIISCRAAEFNDVTFLGERRPASAFVTLSFSTPMDSIEFNRPRLTSSAGGVLPLTSGGGVVRVKVAAVKGDVLYTSFSGINDPVPRGLSVGSILRNESGEPLFDVAGVWFENGETAIGVKARNEVAAGQVGQILLANICKRLSISDPVIVGTLASAEEKFSSPRSNANSSLDIAVQLKVDDTKILDAHHNDSAIVGRFDFGASAEQQTFDVTIHRRARELIVSVGDGDGVTEPGDGGTLLLSGMDYTGRAVWRSSIDMTAPGMRTIREDQVVAMAQDKVQSLPGVRIVRLRAMCTGHHSARAKDVDFKILF

Organism: NCBI:txid60549

pLDDT: mean 79.31, std 17.31, range [27.75, 98.88]

Foldseek 3Di:
DDDPPDEDEAEDEADEDEDQAQCPQEPPAHYAYAYDHNYEFFHQHDDDAWLRRFSHANYAAQQFFLADGHHVRHQGHQAFFWAWDAFQDQKIFTPDLVSLVVADFFFKKKWFALFQAQEDPDTLTQDIDIWGFHHTDSGMTGTPGTGHGTFHQQADWHAHPVVDPDPRRTGHGTHMGTQDDHRHHAHEEYEYYDYFQAFSDDDDDLPDADCNGLEYHQARYQEYEYEAYERSHEYENELYEEYEYECYEHAHYADYANYAEYEYYQYEYAEYEEARNYAEYEYECYEYEAAYQEYAYQEYEYYNYEYNNEPDDDQASYEYDLFAAHAEYAYHAYEFEAYPQFTHFHYKYQWKDKFQFADDDPQKTWGPQQDSNRSDSRQDDQQWFKDFQQLHTFWGFRDWGDDPSIIITGTDGPDPPRDDDHRTIIITGRYAKYKYAFYHYHDDGDPPPDDDDDPPPPDPDGQMFTQGFPFDQKTWHMWMDHSWKTKTKIFNDWDADWTKGKGFDSHAFQKKKKFFDAPDDDFDDWFWKKKKKFFADSRRHTPDIWIATNQDGGMWMAGQVDTDHDPPIGDDHRDPDGRRMIMIIMHTDGDRRTRIMMIITGD

Secondary structure (DSSP, 8-state):
---TT-PEEEEPPSSEEEES-S-TTTT-SEEEEE--TT-EEEE----SSSGGG-SEE-S--TTEES--SSTT-SEE---EEB--B-TT-SEEEBSSGGGGGG--TT-EEEEEEEE--SSSSS--EEEEEEEEEEEE-SSEEEESS--SS-B-TTSPPEESSTT---TT-EE-S-EEEESEETTEE-EEEEEEES-EEE-SSS---TT---TTSS-EEEESEEEEEEES-EEEEEEEEES-SEEEEES-EEEEEEE-SSEEEEEEES-EEEEEEE-TTEEEEEEES-EE-S-EEEE--SEEEEES-EE---SS--S-SEEE-SSS-BSEEEEES-EEEPBTTBPPPSEEE--EEEEE--EEETTEEEES--STT-HHHHH--TTPEEE-TT--EEEEEEEEEEETTEEEEEEEESSTT----TT-EEEEESBS-EEEES-EEESPPPPTT--------SSS-----------SSPEEEEEEE-SSEEEEEEE--S--S-EEEEEE--S--SEEEEEEE-TTS-------EEEEEEEE-TTS-EEEEEEEETTS-EEEEEESS-EE--TT-B--PPPSS---EEEEEEEESS--S--EEEEEEE-